Protein AF-0000000076046106 (afdb_homodimer)

Sequence (752 aa):
MDLQETPPTHCDWSNVSRIVQTCELVGFLACQSNVPPQVQQSARQLGHVDSAVISGRMSVGFIGAGQLAHALVRGFTAAGVIATHRITASSPDTDLPTVQGLRKLGVNFTTSNKETVDKSDVLFLAVKPHIIPFVLDEIGPNIEDRHLIVSCAAGVTISSIEKKLRQYRTAPKVMRCMTNTPVVVREGATVYATGTHAEVEDGKLLEQLMASVGYCTEVEEDLIDAVTGLSGSGPAYAFTAVDALADGGVKMGLPRRLAVRLGAQALLGAARMLLDSEQHPGQLKDNVCSPGGATIHALHVMESGGFRSLLINAVEASCVRTRELQFLADQEKISPAAIKKTTLDKVLQQPGVTAEGVGVKPRGISMFSSPRTKKKMDLQETPPTHCDWSNVSRIVQTCELVGFLACQSNVPPQVQQSARQLGHVDSAVISGRMSVGFIGAGQLAHALVRGFTAAGVIATHRITASSPDTDLPTVQGLRKLGVNFTTSNKETVDKSDVLFLAVKPHIIPFVLDEIGPNIEDRHLIVSCAAGVTISSIEKKLRQYRTAPKVMRCMTNTPVVVREGATVYATGTHAEVEDGKLLEQLMASVGYCTEVEEDLIDAVTGLSGSGPAYAFTAVDALADGGVKMGLPRRLAVRLGAQALLGAARMLLDSEQHPGQLKDNVCSPGGATIHALHVMESGGFRSLLINAVEASCVRTRELQFLADQEKISPAAIKKTTLDKVLQQPGVTAEGVGVKPRGISMFSSPRTKKK

Radius of gyration: 34.61 Å; Cα contacts (8 Å, |Δi|>4): 1290; chains: 2; bounding box: 97×146×106 Å

Solvent-accessible surface area (backbone atoms only — not comparable to full-atom values): 40076 Å² total; per-residue (Å²): 136,82,79,76,76,76,75,83,84,82,85,79,84,72,83,84,72,75,88,72,76,73,90,75,76,87,80,85,69,82,65,78,72,75,70,70,79,62,67,72,53,53,75,73,54,49,68,76,58,55,61,65,60,58,29,78,75,56,22,38,14,27,43,23,44,36,68,65,37,42,26,47,52,47,10,37,45,74,57,60,48,37,54,41,77,36,28,29,32,10,34,82,64,73,79,40,68,41,38,52,50,38,50,73,65,46,34,43,74,43,68,42,58,56,59,27,52,72,64,25,37,37,36,35,42,39,47,60,51,84,48,46,66,59,50,48,65,68,36,29,82,69,58,55,88,75,36,36,38,34,34,58,33,69,34,60,53,52,66,61,54,44,60,63,36,46,80,61,31,94,62,59,25,34,32,36,37,47,50,31,72,26,17,50,72,39,27,13,32,31,41,31,21,78,29,93,52,39,49,74,67,55,52,51,49,52,41,54,60,46,42,55,17,17,48,53,47,80,48,63,67,86,49,49,44,30,40,40,20,32,24,39,29,24,31,37,56,40,25,50,49,29,48,20,32,16,49,15,18,36,75,60,67,37,56,60,70,59,22,40,52,34,29,24,32,13,34,28,15,33,19,47,48,50,72,76,38,92,62,55,44,69,57,57,28,51,71,66,41,48,93,91,32,33,41,47,49,14,49,48,46,26,60,76,59,38,50,47,58,34,40,22,49,17,20,45,42,8,21,52,44,28,52,51,47,20,53,56,53,67,60,67,72,70,60,64,70,72,50,33,72,69,50,40,60,64,51,54,65,39,92,84,57,54,68,74,72,55,75,56,67,74,77,63,77,69,77,75,72,72,76,76,76,78,80,131,136,87,83,74,82,80,76,87,81,80,83,81,83,73,80,87,70,75,85,75,75,74,89,76,78,88,77,84,72,83,77,75,75,74,70,69,80,62,67,71,53,52,74,71,54,49,69,75,60,54,61,64,62,58,28,78,75,56,22,38,14,27,43,23,43,37,68,65,36,43,26,48,51,49,9,37,46,72,57,58,48,38,55,42,76,37,28,29,32,11,32,82,64,74,79,40,71,40,39,52,51,39,48,74,64,46,34,42,75,40,68,40,58,56,59,28,51,72,63,26,35,36,36,34,42,40,45,59,51,84,49,44,68,58,50,47,65,68,36,29,81,69,60,55,88,75,36,38,37,34,34,57,34,68,34,62,53,54,66,60,53,45,60,63,36,46,78,62,29,92,62,58,26,34,31,38,37,46,51,32,73,26,17,50,74,40,28,13,32,31,40,30,22,79,27,92,51,37,51,72,67,55,52,52,50,50,41,54,59,46,40,55,16,17,49,55,46,81,48,62,66,83,48,49,43,28,40,40,18,32,25,39,27,23,31,38,56,40,27,49,48,31,49,21,34,16,50,16,17,36,74,60,67,38,56,59,71,60,21,39,50,34,28,25,34,13,34,27,12,32,18,47,48,49,73,75,37,91,63,55,43,69,57,57,28,50,72,67,40,48,94,89,34,32,40,48,49,14,49,49,46,27,60,73,58,39,50,48,58,34,41,22,48,15,19,43,41,9,21,53,44,28,51,51,47,20,53,56,51,68,60,66,70,69,59,64,70,73,50,34,72,70,51,39,58,62,51,55,64,39,93,83,56,53,67,76,72,52,78,62,67,75,78,66,75,70,75,75,73,72,72,81,71,79,77,128

Secondary structure (DSSP, 8-state):
---------------------------S--------GGGGGTTTTS----HHHHHHH--EEEES-SHHHHHHHHHHHHHTSS-GGGEEEE-S-S--HHHHHHHHTT-EEES-HHHHHHT-SEEEE-S-GGGHHHHHHHHGGG--TTPEEEE--TT--HHHHHHHHTTT-SS-EEEEEE--GGGGGT-EEEEEEE-SS--HHHHHHHHHHHHTTEEEEE--GGGHHHHIIIIISHHHHHHHHHHHHHHHHHHTT--HHHHHHHHHHHHHHHHHHHHH--S-HHHHHHHH--TT-HHHHHHHHHHHTTHHHHHHHHHHHHHHHHHHHHHHHHT----HHHHIIIIIHHHHTSTT--TTTTT-----------------/------------------------------------GGGGGSSTTS----HHHHHHH--EEEES-SHHHHHHHHHHHHHTSS-GGGEEEE-S-S--HHHHHHHHTT-EEES-HHHHHHT-SEEEE-S-GGGHHHHHHHHGGG--TTPEEEE--TT--HHHHHHHHTTT-SS-EEEEEE--GGGGGT-EEEEEEE-SS--HHHHHHHHHHHHTTEEEEE--GGGHHHHIIIIISHHHHHHHHHHHHHHHHHHTT--HHHHHHHHHHHHHHHHHHHHH--S-HHHHHHHH--TT-HHHHHHHHHHHTTHHHHHHHHHHHHHHHHHHHHHHHHT----HHHHIIIIIHHHHTSTT--TTTTT-----------------

Foldseek 3Di:
DPVCVPDDDDPPPDDPDDDPDDPDDDDDDDVPPCPPPPPVPVVVPPPVPVLPVQEPPFAEEEEDQDLVVLLLLLLLVVLNSYDQARYEYEFCDCPDPSNVSSVVSVHHYDNDPQVRQQSHQEYEYPDELLCLLVSCLRNLQSHDPSYAYEYQYQQADQVNSCVSSCVRDVQHWYKYKHWANQLNVLAIDMEMETDDRHDPVNVVSVCVSSNSSHDYYYDHRVCRLLCCLPRHCPVVVLVVVLQVQLVVVVVVPDDSVVSSVVSVVVVVVLVVCVVPDPDDNVVVLVVVDDVVDPSVVVVVVCVVVCVVVVSVVSSVVSSVVSNVSNVVSVVSPPPVVVVCPGPNVVVVPPPPDDPVVVPPPPVPPVPPPPPPDDDD/DCPDPPDDDDPPPDDPPDDPDDPDDPDDDDVPPCPPPPPVPVVVPPPVPVLPVQEPPFAEEEEDQDLVVLLLLLLLVVLNSYDQARYEYEFCDCPDPSNVSSVVSVHHYDNDPQVRQQSHQEYEYPDELLCLLVSCVRNLQSHDPSYAYEYQYQQADQVNSCVSSCVRPVQHWYKYKHWANQLSVLAIDMEMETDPRHDPVNVVSVCVSNNSSHDYYYDHRVCRLLCCLPRHCPVVVLVVVLQVQLVVVVVVPDDSVVSSVVSVVVVVVLVVCVVPDPDDNVVVLVVVDDVVDDSVVVVVVCVVVCVVVVSVVSSVVSSVVSNVSNVVSVVVPPPVVVVCPGCNVVVVPPPPPDPVVVPPPPPPPPPPPPPPDDDD

InterPro domains:
  IPR000304 Pyrroline-5-carboxylate reductase-like [MF_01925] (58-325)
  IPR000304 Pyrroline-5-carboxylate reductase-like [TIGR00112] (60-325)
  IPR008927 6-phosphogluconate dehydrogenase-like, C-terminal domain superfamily [SSF48179] (220-326)
  IPR028939 Pyrroline-5-carboxylate reductase, catalytic, N-terminal [PF03807] (60-155)
  IPR029036 Pyrroline-5-carboxylate reductase, dimerisation domain [PF14748] (221-325)
  IPR036291 NAD(P)-binding domain superfamily [SSF51735] (58-219)
  IPR053790 Pyrroline-5-carboxylate reductase-like conserved site [PS00521] (281-303)

Nearest PDB structures (foldseek):
  8tcw-assembly1_A  TM=9.942E-01  e=2.851E-44  Homo sapiens
  8dkg-assembly1_B-2  TM=9.952E-01  e=5.069E-43  Homo sapiens
  8tcu-assembly1_D-2  TM=9.940E-01  e=1.964E-42  Homo sapiens
  5uax-assembly1_C  TM=9.928E-01  e=1.481E-42  Homo sapiens
  6lhm-assembly2_B  TM=9.879E-01  e=8.324E-39  Homo sapiens

Structure (mmCIF, N/CA/C/O backbone):
data_AF-0000000076046106-model_v1
#
loop_
_entity.id
_entity.type
_entity.pdbx_description
1 polymer 'Pyrroline-5-carboxylate reductase'
#
loop_
_atom_site.group_PDB
_atom_site.id
_atom_site.type_symbol
_atom_site.label_atom_id
_atom_site.label_alt_id
_atom_site.label_comp_id
_atom_site.label_asym_id
_atom_site.label_entity_id
_atom_site.label_seq_id
_atom_site.pdbx_PDB_ins_code
_atom_site.Cartn_x
_atom_site.Cartn_y
_atom_site.Cartn_z
_atom_site.occupancy
_atom_site.B_iso_or_equiv
_atom_site.auth_seq_id
_atom_site.auth_comp_id
_atom_site.auth_asym_id
_atom_site.auth_atom_id
_atom_site.pdbx_PDB_model_num
ATOM 1 N N . MET A 1 1 ? 52.781 55.156 -23.203 1 23.28 1 MET A N 1
ATOM 2 C CA . MET A 1 1 ? 53.031 54.469 -21.953 1 23.28 1 MET A CA 1
ATOM 3 C C . MET A 1 1 ? 52.156 53.188 -21.844 1 23.28 1 MET A C 1
ATOM 5 O O . MET A 1 1 ? 50.938 53.25 -22.016 1 23.28 1 MET A O 1
ATOM 9 N N . ASP A 1 2 ? 52.875 52.031 -22.109 1 24.44 2 ASP A N 1
ATOM 10 C CA . ASP A 1 2 ? 52.75 50.625 -22.422 1 24.44 2 ASP A CA 1
ATOM 11 C C . ASP A 1 2 ? 52.062 49.844 -21.281 1 24.44 2 ASP A C 1
ATOM 13 O O . ASP A 1 2 ? 52.625 49.719 -20.188 1 24.44 2 ASP A O 1
ATOM 17 N N . LEU A 1 3 ? 50.812 50.219 -21.078 1 25.36 3 LEU A N 1
ATOM 18 C CA . LEU A 1 3 ? 49.906 49.719 -20.031 1 25.36 3 LEU A CA 1
ATOM 19 C C . LEU A 1 3 ? 49.969 48.188 -19.969 1 25.36 3 LEU A C 1
ATOM 21 O O . LEU A 1 3 ? 49.625 47.5 -20.953 1 25.36 3 LEU A O 1
ATOM 25 N N . GLN A 1 4 ? 50.906 47.656 -19.203 1 21.41 4 GLN A N 1
ATOM 26 C CA . GLN A 1 4 ? 51.5 46.375 -18.922 1 21.41 4 GLN A CA 1
ATOM 27 C C . GLN A 1 4 ? 50.469 45.375 -18.375 1 21.41 4 GLN A C 1
ATOM 29 O O . GLN A 1 4 ? 50.125 45.438 -17.188 1 21.41 4 GLN A O 1
ATOM 34 N N . GLU A 1 5 ? 49.312 45.312 -18.984 1 25.78 5 GLU A N 1
ATOM 35 C CA . GLU A 1 5 ? 48.156 44.562 -18.438 1 25.78 5 GLU A CA 1
ATOM 36 C C . GLU A 1 5 ? 48.5 43.125 -18.172 1 25.78 5 GLU A C 1
ATOM 38 O O . GLU A 1 5 ? 48.938 42.375 -19.062 1 25.78 5 GLU A O 1
ATOM 43 N N . THR A 1 6 ? 49 42.844 -16.938 1 25.7 6 THR A N 1
ATOM 44 C CA . THR A 1 6 ? 49.656 41.656 -16.422 1 25.7 6 THR A CA 1
ATOM 45 C C . THR A 1 6 ? 48.75 40.438 -16.578 1 25.7 6 THR A C 1
ATOM 47 O O . THR A 1 6 ? 47.562 40.469 -16.172 1 25.7 6 THR A O 1
ATOM 50 N N . PRO A 1 7 ? 49 39.5 -17.484 1 27.55 7 PRO A N 1
ATOM 51 C CA . PRO A 1 7 ? 48.25 38.344 -17.984 1 27.55 7 PRO A CA 1
ATOM 52 C C . PRO A 1 7 ? 48 37.281 -16.906 1 27.55 7 PRO A C 1
ATOM 54 O O . PRO A 1 7 ? 48.875 37 -16.094 1 27.55 7 PRO A O 1
ATOM 57 N N . PRO A 1 8 ? 46.781 37.281 -16.266 1 25 8 PRO A N 1
ATOM 58 C CA . PRO A 1 8 ? 46.5 36.469 -15.094 1 25 8 PRO A CA 1
ATOM 59 C C . PRO A 1 8 ? 46.969 35.031 -15.25 1 25 8 PRO A C 1
ATOM 61 O O . PRO A 1 8 ? 47.125 34.562 -16.375 1 25 8 PRO A O 1
ATOM 64 N N . THR A 1 9 ? 47.594 34.469 -14.156 1 21.61 9 THR A N 1
ATOM 65 C CA . THR A 1 9 ? 48.406 33.344 -13.711 1 21.61 9 THR A CA 1
ATOM 66 C C . THR A 1 9 ? 47.75 32 -14.016 1 21.61 9 THR A C 1
ATOM 68 O O . THR A 1 9 ? 46.531 31.938 -14.148 1 21.61 9 THR A O 1
ATOM 71 N N . HIS A 1 10 ? 48.5 30.922 -14.305 1 21.22 10 HIS A N 1
ATOM 72 C CA . HIS A 1 10 ? 48.75 29.562 -14.812 1 21.22 10 HIS A CA 1
ATOM 73 C C . HIS A 1 10 ? 48.062 28.531 -13.922 1 21.22 10 HIS A C 1
ATOM 75 O O . HIS A 1 10 ? 48.344 28.453 -12.719 1 21.22 10 HIS A O 1
ATOM 81 N N . CYS A 1 11 ? 46.719 28.219 -14.117 1 20.95 11 CYS A N 1
ATOM 82 C CA . CYS A 1 11 ? 45.906 27.25 -13.406 1 20.95 11 CYS A CA 1
ATOM 83 C C . CYS A 1 11 ? 46.562 25.875 -13.391 1 20.95 11 CYS A C 1
ATOM 85 O O . CYS A 1 11 ? 46.688 25.234 -14.43 1 20.95 11 CYS A O 1
ATOM 87 N N . ASP A 1 12 ? 47.656 25.625 -12.57 1 19.36 12 ASP A N 1
ATOM 88 C CA . ASP A 1 12 ? 48.5 24.438 -12.461 1 19.36 12 ASP A CA 1
ATOM 89 C C . ASP A 1 12 ? 47.688 23.203 -12.078 1 19.36 12 ASP A C 1
ATOM 91 O O . ASP A 1 12 ? 47.031 23.188 -11.039 1 19.36 12 ASP A O 1
ATOM 95 N N . TRP A 1 13 ? 47.25 22.266 -13.062 1 20.94 13 TRP A N 1
ATOM 96 C CA . TRP A 1 13 ? 46.531 21 -13.148 1 20.94 13 TRP A CA 1
ATOM 97 C C . TRP A 1 13 ? 47.219 19.922 -12.32 1 20.94 13 TRP A C 1
ATOM 99 O O . TRP A 1 13 ? 46.875 18.734 -12.453 1 20.94 13 TRP A O 1
ATOM 109 N N . SER A 1 14 ? 48.438 20.203 -11.727 1 18.03 14 SER A N 1
ATOM 110 C CA . SER A 1 14 ? 49.344 19.062 -11.547 1 18.03 14 SER A CA 1
ATOM 111 C C . SER A 1 14 ? 48.719 17.984 -10.695 1 18.03 14 SER A C 1
ATOM 113 O O . SER A 1 14 ? 48.656 16.812 -11.094 1 18.03 14 SER A O 1
ATOM 115 N N . ASN A 1 15 ? 49.094 17.766 -9.383 1 18.25 15 ASN A N 1
ATOM 116 C CA . ASN A 1 15 ? 49.719 16.688 -8.633 1 18.25 15 ASN A CA 1
ATOM 117 C C . ASN A 1 15 ? 48.688 15.812 -7.938 1 18.25 15 ASN A C 1
ATOM 119 O O . ASN A 1 15 ? 48.375 16.031 -6.766 1 18.25 15 ASN A O 1
ATOM 123 N N . VAL A 1 16 ? 47.5 15.547 -8.477 1 19.42 16 VAL A N 1
ATOM 124 C CA . VAL A 1 16 ? 46.469 14.938 -7.656 1 19.42 16 VAL A CA 1
ATOM 125 C C . VAL A 1 16 ? 46.875 13.508 -7.293 1 19.42 16 VAL A C 1
ATOM 127 O O . VAL A 1 16 ? 46.375 12.555 -7.895 1 19.42 16 VAL A O 1
ATOM 130 N N . SER A 1 17 ? 48.219 13.227 -7.121 1 17.19 17 SER A N 1
ATOM 131 C CA . SER A 1 17 ? 48.688 11.852 -7.109 1 17.19 17 SER A CA 1
ATOM 132 C C . SER A 1 17 ? 48.094 11.055 -5.965 1 17.19 17 SER A C 1
ATOM 134 O O . SER A 1 17 ? 48 9.828 -6.039 1 17.19 17 SER A O 1
ATOM 136 N N . ARG A 1 18 ? 48.156 11.594 -4.719 1 16.73 18 ARG A N 1
ATOM 137 C CA . ARG A 1 18 ? 48.812 10.844 -3.658 1 16.73 18 ARG A CA 1
ATOM 138 C C . ARG A 1 18 ? 48 9.609 -3.277 1 16.73 18 ARG A C 1
ATOM 140 O O . ARG A 1 18 ? 48.531 8.508 -3.176 1 16.73 18 ARG A O 1
ATOM 147 N N . ILE A 1 19 ? 46.969 9.695 -2.266 1 17.09 19 ILE A N 1
ATOM 148 C CA . ILE A 1 19 ? 46.969 9.008 -0.979 1 17.09 19 ILE A CA 1
ATOM 149 C C . ILE A 1 19 ? 46.25 7.668 -1.106 1 17.09 19 ILE A C 1
ATOM 151 O O . ILE A 1 19 ? 45.031 7.617 -1.145 1 17.09 19 ILE A O 1
ATOM 155 N N . VAL A 1 20 ? 46.5 6.793 -2.07 1 17.67 20 VAL A N 1
ATOM 156 C CA . VAL A 1 20 ? 45.719 5.598 -2.346 1 17.67 20 VAL A CA 1
ATOM 157 C C . VAL A 1 20 ? 45.938 4.562 -1.245 1 17.67 20 VAL A C 1
ATOM 159 O O . VAL A 1 20 ? 45.531 3.41 -1.369 1 17.67 20 VAL A O 1
ATOM 162 N N . GLN A 1 21 ? 46.719 4.961 -0.117 1 16.2 21 GLN A N 1
ATOM 163 C CA . GLN A 1 21 ? 47.438 3.809 0.399 1 16.2 21 GLN A CA 1
ATOM 164 C C . GLN A 1 21 ? 46.5 2.664 0.749 1 16.2 21 GLN A C 1
ATOM 166 O O . GLN A 1 21 ? 45.281 2.869 0.886 1 16.2 21 GLN A O 1
ATOM 171 N N . THR A 1 22 ? 47.031 1.637 1.665 1 17.34 22 THR A N 1
ATOM 172 C CA . THR A 1 22 ? 47.281 0.226 1.939 1 17.34 22 THR A CA 1
ATOM 173 C C . THR A 1 22 ? 46.219 -0.341 2.865 1 17.34 22 THR A C 1
ATOM 175 O O . THR A 1 22 ? 46.375 -1.416 3.441 1 17.34 22 THR A O 1
ATOM 178 N N . CYS A 1 23 ? 44.938 0.159 2.959 1 17.05 23 CYS A N 1
ATOM 179 C CA . CYS A 1 23 ? 44.219 -0.307 4.129 1 17.05 23 CYS A CA 1
ATOM 180 C C . CYS A 1 23 ? 44.156 -1.829 4.168 1 17.05 23 CYS A C 1
ATOM 182 O O . CYS A 1 23 ? 43.531 -2.455 3.309 1 17.05 23 CYS A O 1
ATOM 184 N N . GLU A 1 24 ? 45.219 -2.428 4.723 1 16.91 24 GLU A N 1
ATOM 185 C CA . GLU A 1 24 ? 45.625 -3.816 4.844 1 16.91 24 GLU A CA 1
ATOM 186 C C . GLU A 1 24 ? 44.5 -4.707 5.336 1 16.91 24 GLU A C 1
ATOM 188 O O . GLU A 1 24 ? 43.438 -4.211 5.727 1 16.91 24 GLU A O 1
ATOM 193 N N . LEU A 1 25 ? 44.781 -5.656 6.34 1 17.06 25 LEU A N 1
ATOM 194 C CA . LEU A 1 25 ? 44.906 -7.09 6.578 1 17.06 25 LEU A CA 1
ATOM 195 C C . LEU A 1 25 ? 43.719 -7.621 7.352 1 17.06 25 LEU A C 1
ATOM 197 O O . LEU A 1 25 ? 43.5 -8.828 7.41 1 17.06 25 LEU A O 1
ATOM 201 N N . VAL A 1 26 ? 43.031 -6.84 8.297 1 18.67 26 VAL A N 1
ATOM 202 C CA . VAL A 1 26 ? 42.688 -7.562 9.523 1 18.67 26 VAL A CA 1
ATOM 203 C C . VAL A 1 26 ? 41.688 -8.656 9.219 1 18.67 26 VAL A C 1
ATOM 205 O O . VAL A 1 26 ? 40.719 -8.43 8.477 1 18.67 26 VAL A O 1
ATOM 208 N N . GLY A 1 27 ? 41.938 -9.977 9.609 1 17.55 27 GLY A N 1
ATOM 209 C CA . GLY A 1 27 ? 41.562 -11.375 9.461 1 17.55 27 GLY A CA 1
ATOM 210 C C . GLY A 1 27 ? 40.094 -11.648 9.812 1 17.55 27 GLY A C 1
ATOM 211 O O . GLY A 1 27 ? 39.438 -10.828 10.461 1 17.55 27 GLY A O 1
ATOM 21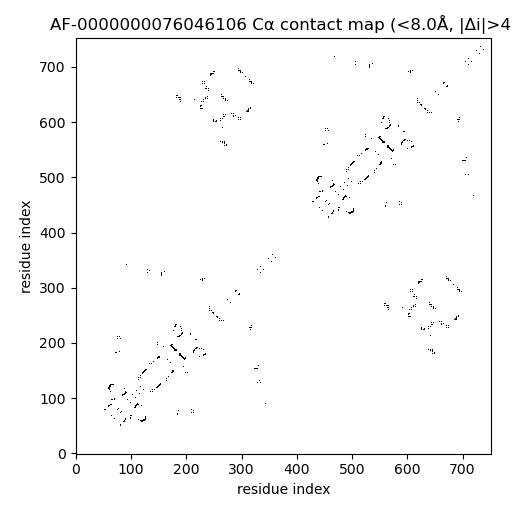2 N N . PHE A 1 28 ? 39.531 -12.891 9.352 1 18.45 28 PHE A N 1
ATOM 213 C CA . PHE A 1 28 ? 38.344 -13.633 8.945 1 18.45 28 PHE A CA 1
ATOM 214 C C . PHE A 1 28 ? 37.531 -14.023 10.156 1 18.45 28 PHE A C 1
ATOM 216 O O . PHE A 1 28 ? 36.562 -14.781 10.031 1 18.45 28 PHE A O 1
ATOM 223 N N . LEU A 1 29 ? 37.969 -13.719 11.383 1 18.19 29 LEU A N 1
ATOM 224 C CA . LEU A 1 29 ? 37.562 -14.781 12.281 1 18.19 29 LEU A CA 1
ATOM 225 C C . LEU A 1 29 ? 36.031 -14.82 12.406 1 18.19 29 LEU A C 1
ATOM 227 O O . LEU A 1 29 ? 35.438 -15.898 12.414 1 18.19 29 LEU A O 1
ATOM 231 N N . ALA A 1 30 ? 35.438 -13.734 12.938 1 17.28 30 ALA A N 1
ATOM 232 C CA . ALA A 1 30 ? 34.5 -13.969 14.039 1 17.28 30 ALA A CA 1
ATOM 233 C C . ALA A 1 30 ? 33.156 -14.398 13.523 1 17.28 30 ALA A C 1
ATOM 235 O O . ALA A 1 30 ? 32.312 -13.555 13.148 1 17.28 30 ALA A O 1
ATOM 236 N N . CYS A 1 31 ? 33.031 -15.281 12.539 1 18.62 31 CYS A N 1
ATOM 237 C CA . CYS A 1 31 ? 31.719 -15.477 11.938 1 18.62 31 CYS A CA 1
ATOM 238 C C . CYS A 1 31 ? 30.703 -15.938 12.977 1 18.62 31 CYS A C 1
ATOM 240 O O . CYS A 1 31 ? 29.688 -16.531 12.633 1 18.62 31 CYS A O 1
ATOM 242 N N . GLN A 1 32 ? 31.156 -16.047 14.266 1 19.34 32 GLN A N 1
ATOM 243 C CA . GLN A 1 32 ? 30.297 -16.953 15.016 1 19.34 32 GLN A CA 1
ATOM 244 C C . GLN A 1 32 ? 28.844 -16.453 15.023 1 19.34 32 GLN A C 1
ATOM 246 O O . GLN A 1 32 ? 28.594 -15.258 15.164 1 19.34 32 GLN A O 1
ATOM 251 N N . SER A 1 33 ? 27.891 -17.312 14.547 1 20.56 33 SER A N 1
ATOM 252 C CA . SER A 1 33 ? 26.5 -17.406 14.125 1 20.56 33 SER A CA 1
ATOM 253 C C . SER A 1 33 ? 25.562 -16.969 15.25 1 20.56 33 SER A C 1
ATOM 255 O O . SER A 1 33 ? 24.344 -16.984 15.078 1 20.56 33 SER A O 1
ATOM 257 N N . ASN A 1 34 ? 26.062 -16.734 16.469 1 22.7 34 ASN A N 1
ATOM 258 C CA . ASN A 1 34 ? 25.047 -16.844 17.5 1 22.7 34 ASN A CA 1
ATOM 259 C C . ASN A 1 34 ? 24.047 -15.703 17.438 1 22.7 34 ASN A C 1
ATOM 261 O O . ASN A 1 34 ? 24.375 -14.562 17.781 1 22.7 34 ASN A O 1
ATOM 265 N N . VAL A 1 35 ? 23.328 -15.625 16.375 1 22.17 35 VAL A N 1
ATOM 266 C CA . VAL A 1 35 ? 22.406 -14.5 16.312 1 22.17 35 VAL A CA 1
ATOM 267 C C . VAL A 1 35 ? 21.516 -14.492 17.562 1 22.17 35 VAL A C 1
ATOM 269 O O . VAL A 1 35 ? 20.812 -15.461 17.828 1 22.17 35 VAL A O 1
ATOM 272 N N . PRO A 1 36 ? 22.078 -13.891 18.641 1 24.31 36 PRO A N 1
ATOM 273 C CA . PRO A 1 36 ? 21.203 -13.93 19.812 1 24.31 36 PRO A CA 1
ATOM 274 C C . PRO A 1 36 ? 19.797 -13.406 19.516 1 24.31 36 PRO A C 1
ATOM 276 O O . PRO A 1 36 ? 19.625 -12.586 18.609 1 24.31 36 PRO A O 1
ATOM 279 N N . PRO A 1 37 ? 18.734 -14.258 19.844 1 24.5 37 PRO A N 1
ATOM 280 C CA . PRO A 1 37 ? 17.297 -14.055 19.641 1 24.5 37 PRO A CA 1
ATOM 281 C C . PRO A 1 37 ? 16.828 -12.68 20.125 1 24.5 37 PRO A C 1
ATOM 283 O O . PRO A 1 37 ? 15.625 -12.391 20.094 1 24.5 37 PRO A O 1
ATOM 286 N N . GLN A 1 38 ? 17.797 -11.906 20.625 1 23.89 38 GLN A N 1
ATOM 287 C CA . GLN A 1 38 ? 17.281 -10.859 21.5 1 23.89 38 GLN A CA 1
ATOM 288 C C . GLN A 1 38 ? 16.578 -9.766 20.703 1 23.89 38 GLN A C 1
ATOM 290 O O . GLN A 1 38 ? 16.047 -8.812 21.281 1 23.89 38 GLN A O 1
ATOM 295 N N . VAL A 1 39 ? 16.922 -9.68 19.438 1 23.19 39 VAL A N 1
ATOM 296 C CA . VAL A 1 39 ? 16.609 -8.328 19 1 23.19 39 VAL A CA 1
ATOM 297 C C . VAL A 1 39 ? 15.094 -8.18 18.828 1 23.19 39 VAL A C 1
ATOM 299 O O . VAL A 1 39 ? 14.602 -7.094 18.516 1 23.19 39 VAL A O 1
ATOM 302 N N . GLN A 1 40 ? 14.484 -9.352 18.578 1 23.94 40 GLN A N 1
ATOM 303 C CA . GLN A 1 40 ? 13.102 -9.141 18.188 1 23.94 40 GLN A CA 1
ATOM 304 C C . GLN A 1 40 ? 12.312 -8.453 19.297 1 23.94 40 GLN A C 1
ATOM 306 O O . GLN A 1 40 ? 11.133 -8.133 19.125 1 23.94 40 GLN A O 1
ATOM 311 N N . GLN A 1 41 ? 12.922 -8.586 20.516 1 23.23 41 GLN A N 1
ATOM 312 C CA . GLN A 1 41 ? 12.039 -8.211 21.609 1 23.23 41 GLN A CA 1
ATOM 313 C C . GLN A 1 41 ? 11.797 -6.707 21.641 1 23.23 41 GLN A C 1
ATOM 315 O O . GLN A 1 41 ? 10.883 -6.227 22.312 1 23.23 41 GLN A O 1
ATOM 320 N N . SER A 1 42 ? 12.828 -5.965 21.031 1 24.36 42 SER A N 1
ATOM 321 C CA . SER A 1 42 ? 12.727 -4.609 21.547 1 24.36 42 SER A CA 1
ATOM 322 C C . SER A 1 42 ? 11.57 -3.848 20.906 1 24.36 42 SER A C 1
ATOM 324 O O . SER A 1 42 ? 11.234 -2.742 21.344 1 24.36 42 SER A O 1
ATOM 326 N N . ALA A 1 43 ? 11.328 -4.211 19.594 1 27.25 43 ALA A N 1
ATOM 327 C CA . ALA A 1 43 ? 10.344 -3.262 19.078 1 27.25 43 ALA A CA 1
ATOM 328 C C . ALA A 1 43 ? 9.031 -3.365 19.844 1 27.25 43 ALA A C 1
ATOM 330 O O . ALA A 1 43 ? 8.156 -2.512 19.703 1 27.25 43 ALA A O 1
ATOM 331 N N . ARG A 1 44 ? 8.695 -4.652 20.25 1 28.72 44 ARG A N 1
ATOM 332 C CA . ARG A 1 44 ? 7.441 -4.746 21 1 28.72 44 ARG A CA 1
ATOM 333 C C . ARG A 1 44 ? 7.551 -4.027 22.344 1 28.72 44 ARG A C 1
ATOM 335 O O . ARG A 1 44 ? 6.59 -3.988 23.109 1 28.72 44 ARG A O 1
ATOM 342 N N . GLN A 1 45 ? 8.891 -4.023 22.781 1 25.95 45 GLN A N 1
ATOM 343 C CA . GLN A 1 45 ? 8.93 -3.412 24.109 1 25.95 45 GLN A CA 1
ATOM 344 C C . GLN A 1 45 ? 8.711 -1.903 24.016 1 25.95 45 GLN A C 1
ATOM 346 O O . GLN A 1 45 ? 9.422 -1.132 24.656 1 25.95 45 GLN A O 1
ATOM 351 N N . LEU A 1 46 ? 8.578 -1.434 22.797 1 30.2 46 LEU A N 1
ATOM 352 C CA . LEU A 1 46 ? 8.188 -0.066 23.109 1 30.2 46 LEU A CA 1
ATOM 353 C C . LEU A 1 46 ? 7.195 -0.043 24.266 1 30.2 46 LEU A C 1
ATOM 355 O O . LEU A 1 46 ? 6.281 -0.87 24.328 1 30.2 46 LEU A O 1
ATOM 359 N N . GLY A 1 47 ? 7.598 0.388 25.328 1 27.86 47 GLY A N 1
ATOM 360 C CA . GLY A 1 47 ? 6.824 0.635 26.531 1 27.86 47 GLY A CA 1
ATOM 361 C C . GLY A 1 47 ? 5.367 0.956 26.266 1 27.86 47 GLY A C 1
ATOM 362 O O . GLY A 1 47 ? 5.059 1.72 25.344 1 27.86 47 GLY A O 1
ATOM 363 N N . HIS A 1 48 ? 4.547 -0.13 26.297 1 33.09 48 HIS A N 1
ATOM 364 C CA . HIS A 1 48 ? 3.172 0.252 26.594 1 33.09 48 HIS A CA 1
ATOM 365 C C . HIS A 1 48 ? 3.121 1.573 27.344 1 33.09 48 HIS A C 1
ATOM 367 O O . HIS A 1 48 ? 3.225 1.592 28.578 1 33.09 48 HIS A O 1
ATOM 373 N N . VAL A 1 49 ? 3.879 2.496 27.016 1 34.06 49 VAL A N 1
ATOM 374 C CA . VAL A 1 49 ? 3.361 3.697 27.672 1 34.06 49 VAL A CA 1
ATOM 375 C C . VAL A 1 49 ? 1.842 3.605 27.797 1 34.06 49 VAL A C 1
ATOM 377 O O . VAL A 1 49 ? 1.174 3.057 26.922 1 34.06 49 VAL A O 1
ATOM 380 N N . ASP A 1 50 ? 1.28 3.527 28.906 1 34.97 50 ASP A N 1
ATOM 381 C CA . ASP A 1 50 ? -0.123 3.494 29.312 1 34.97 50 ASP A CA 1
ATOM 382 C C . ASP A 1 50 ? -0.999 4.242 28.312 1 34.97 50 ASP A C 1
ATOM 384 O O . ASP A 1 50 ? -1.064 5.473 28.344 1 34.97 50 ASP A O 1
ATOM 388 N N . SER A 1 51 ? -0.981 3.809 27.094 1 44.25 51 SER A N 1
ATOM 389 C CA . SER A 1 51 ? -2.055 4.27 26.219 1 44.25 51 SER A CA 1
ATOM 390 C C . SER A 1 51 ? -3.238 4.793 27.031 1 44.25 51 SER A C 1
ATOM 392 O O . SER A 1 51 ? -4.105 5.484 26.5 1 44.25 51 SER A O 1
ATOM 394 N N . ALA A 1 52 ? -3.436 4.137 28.156 1 39.75 52 ALA A N 1
ATOM 395 C CA . ALA A 1 52 ? -4.449 4.484 29.141 1 39.75 52 ALA A CA 1
ATOM 396 C C . ALA A 1 52 ? -4.195 5.871 29.734 1 39.75 52 ALA A C 1
ATOM 398 O O . ALA A 1 52 ? -5.078 6.457 30.359 1 39.75 52 ALA A O 1
ATOM 399 N N . VAL A 1 53 ? -2.951 6.203 29.828 1 40.25 53 VAL A N 1
ATOM 400 C CA . VAL A 1 53 ? -2.607 7.414 30.562 1 40.25 53 VAL A CA 1
ATOM 401 C C . VAL A 1 53 ? -3.002 8.641 29.75 1 40.25 53 VAL A C 1
ATOM 403 O O . VAL A 1 53 ? -3.377 9.672 30.312 1 40.25 53 VAL A O 1
ATOM 406 N N . ILE A 1 54 ? -2.635 8.641 28.359 1 51.72 54 ILE A N 1
ATOM 407 C CA . ILE A 1 54 ? -3.072 9.836 27.641 1 51.72 54 ILE A CA 1
ATOM 408 C C . ILE A 1 54 ? -4.59 9.977 27.75 1 51.72 54 ILE A C 1
ATOM 410 O O . ILE A 1 54 ? -5.113 11.086 27.859 1 51.72 54 ILE A O 1
ATOM 414 N N . SER A 1 55 ? -5.277 8.797 27.719 1 53.88 55 SER A N 1
ATOM 415 C CA . SER A 1 55 ? -6.715 8.711 27.5 1 53.88 55 SER A CA 1
ATOM 416 C C . SER A 1 55 ? -7.488 9.477 28.562 1 53.88 55 SER A C 1
ATOM 418 O O . SER A 1 55 ? -8.453 10.18 28.25 1 53.88 55 SER A O 1
ATOM 420 N N . GLY A 1 56 ? -7.137 9.211 29.797 1 57.59 56 GLY A N 1
ATOM 421 C CA . GLY A 1 56 ? -8.219 9.57 30.703 1 57.59 56 GLY A CA 1
ATOM 422 C C . GLY A 1 56 ? -8.289 11.055 30.984 1 57.59 56 GLY A C 1
ATOM 423 O O . GLY A 1 56 ? -9.336 11.562 31.406 1 57.59 56 GLY A O 1
ATOM 424 N N . ARG A 1 57 ? -7.191 11.867 30.594 1 76.31 57 ARG A N 1
ATOM 425 C CA . ARG A 1 57 ? -7.332 13.227 31.109 1 76.31 57 ARG A CA 1
ATOM 426 C C . ARG A 1 57 ? -7.039 14.258 30.016 1 76.31 57 ARG A C 1
ATOM 428 O O . ARG A 1 57 ? -7.336 15.445 30.188 1 76.31 57 ARG A O 1
ATOM 435 N N . MET A 1 58 ? -6.656 13.812 28.766 1 88.81 58 MET A N 1
ATOM 436 C CA . MET A 1 58 ? -6.242 14.805 27.781 1 88.81 58 MET A CA 1
ATOM 437 C C . MET A 1 58 ? -7.395 15.141 26.844 1 88.81 58 MET A C 1
ATOM 439 O O . MET A 1 58 ? -8.195 14.273 26.5 1 88.81 58 MET A O 1
ATOM 443 N N . SER A 1 59 ? -7.535 16.469 26.547 1 95.94 59 SER A N 1
ATOM 444 C CA . SER A 1 59 ? -8.547 16.938 25.609 1 95.94 59 SER A CA 1
ATOM 445 C C . SER A 1 59 ? -7.902 17.531 24.359 1 95.94 59 SER A C 1
ATOM 447 O O . SER A 1 59 ? -6.848 18.156 24.438 1 95.94 59 SER A O 1
ATOM 449 N N . VAL A 1 60 ? -8.57 17.266 23.25 1 97.19 60 VAL A N 1
ATOM 450 C CA . VAL A 1 60 ? -8.039 17.719 21.969 1 97.19 60 VAL A CA 1
ATOM 451 C C . VAL A 1 60 ? -9.039 18.656 21.297 1 97.19 60 VAL A C 1
ATOM 453 O O . VAL A 1 60 ? -10.25 18.406 21.312 1 97.19 60 VAL A O 1
ATOM 456 N N . GLY A 1 61 ? -8.539 19.781 20.828 1 97.81 61 GLY A N 1
ATOM 457 C CA . GLY A 1 61 ? -9.352 20.734 20.094 1 97.81 61 GLY A CA 1
ATOM 458 C C . GLY A 1 61 ? -8.898 20.922 18.656 1 97.81 61 GLY A C 1
ATOM 459 O O . GLY A 1 61 ? -7.699 20.938 18.375 1 97.81 61 GLY A O 1
ATOM 460 N N . PHE A 1 62 ? -9.883 21.031 17.734 1 97.69 62 PHE A N 1
ATOM 461 C CA . PHE A 1 62 ? -9.617 21.328 16.344 1 97.69 62 PHE A CA 1
ATOM 462 C C . PHE A 1 62 ? -10.219 22.672 15.945 1 97.69 62 PHE A C 1
ATOM 464 O O . PHE A 1 62 ? -11.438 22.859 16.016 1 97.69 62 PHE A O 1
ATOM 471 N N . ILE A 1 63 ? -9.305 23.547 15.625 1 96.62 63 ILE A N 1
ATOM 472 C CA . ILE A 1 63 ? -9.781 24.781 15 1 96.62 63 ILE A CA 1
ATOM 473 C C . ILE A 1 63 ? -9.93 24.562 13.492 1 96.62 63 ILE A C 1
ATOM 475 O O . ILE A 1 63 ? -8.938 24.516 12.766 1 96.62 63 ILE A O 1
ATOM 479 N N . GLY A 1 64 ? -11.086 24.531 13.031 1 93.38 64 GLY A N 1
ATOM 480 C CA . GLY A 1 64 ? -11.398 24.062 11.688 1 93.38 64 GLY A CA 1
ATOM 481 C C . GLY A 1 64 ? -11.93 22.641 11.664 1 93.38 64 GLY A C 1
ATOM 482 O O . GLY A 1 64 ? -11.312 21.734 12.211 1 93.38 64 GLY A O 1
ATOM 483 N N . ALA A 1 65 ? -13.07 22.5 11.055 1 93.25 65 ALA A N 1
ATOM 484 C CA . ALA A 1 65 ? -13.719 21.188 11 1 93.25 65 ALA A CA 1
ATOM 485 C C . ALA A 1 65 ? -13.766 20.672 9.57 1 93.25 65 ALA A C 1
ATOM 487 O O . ALA A 1 65 ? -14.812 20.203 9.102 1 93.25 65 ALA A O 1
ATOM 488 N N . GLY A 1 66 ? -12.617 20.781 8.898 1 88.31 66 GLY A N 1
ATOM 489 C CA . GLY A 1 66 ? -12.531 20.281 7.531 1 88.31 66 GLY A CA 1
ATOM 490 C C . GLY A 1 66 ? -12.102 18.828 7.445 1 88.31 66 GLY A C 1
ATOM 491 O O . GLY A 1 66 ? -12.289 18.062 8.391 1 88.31 66 GLY A O 1
ATOM 492 N N . GLN A 1 67 ? -11.586 18.453 6.277 1 85.12 67 GLN A N 1
ATOM 493 C CA . GLN A 1 67 ? -11.219 17.062 5.988 1 85.12 67 GLN A CA 1
ATOM 494 C C . GLN A 1 67 ? -10.133 16.578 6.938 1 85.12 67 GLN A C 1
ATOM 496 O O . GLN A 1 67 ? -10.164 15.43 7.387 1 85.12 67 GLN A O 1
ATOM 501 N N . LEU A 1 68 ? -9.188 17.422 7.148 1 88.81 68 LEU A N 1
ATOM 502 C CA . LEU A 1 68 ? -8.102 17.016 8.031 1 88.81 68 LEU A CA 1
ATOM 503 C C . LEU A 1 68 ? -8.633 16.688 9.43 1 88.81 68 LEU A C 1
ATOM 505 O O . LEU A 1 68 ? -8.305 15.633 9.984 1 88.81 68 LEU A O 1
ATOM 509 N N . ALA A 1 69 ? -9.359 17.641 10 1 93.12 69 ALA A N 1
ATOM 510 C CA . ALA A 1 69 ? -9.945 17.406 11.312 1 93.12 69 ALA A CA 1
ATOM 511 C C . ALA A 1 69 ? -10.781 16.141 11.328 1 93.12 69 ALA A C 1
ATOM 513 O O . ALA A 1 69 ? -10.672 15.32 12.25 1 93.12 69 ALA A O 1
ATOM 514 N N . HIS A 1 70 ? -11.625 15.961 10.297 1 93.06 70 HIS A N 1
ATOM 515 C CA . HIS A 1 70 ? -12.477 14.789 10.188 1 93.06 70 HIS A CA 1
ATOM 516 C C . HIS A 1 70 ? -11.648 13.508 10.156 1 93.06 70 HIS A C 1
ATOM 518 O O . HIS A 1 70 ? -11.969 12.539 10.844 1 93.06 70 HIS A O 1
ATOM 524 N N . ALA A 1 71 ? -10.617 13.5 9.43 1 92.31 71 ALA A N 1
ATOM 525 C CA . ALA A 1 71 ? -9.766 12.328 9.289 1 92.31 71 ALA A CA 1
ATOM 526 C C . ALA A 1 71 ? -9.062 11.992 10.602 1 92.31 71 ALA A C 1
ATOM 528 O O . ALA A 1 71 ? -9.039 10.828 11.016 1 92.31 71 ALA A O 1
ATOM 529 N N . LEU A 1 72 ? -8.547 12.984 11.25 1 95.81 72 LEU A N 1
ATOM 530 C CA . LEU A 1 72 ? -7.816 12.758 12.492 1 95.81 72 LEU A CA 1
ATOM 531 C C . LEU A 1 72 ? -8.758 12.281 13.594 1 95.81 72 LEU A C 1
ATOM 533 O O . LEU A 1 72 ? -8.43 11.359 14.344 1 95.81 72 LEU A O 1
ATOM 537 N N . VAL A 1 73 ? -9.906 12.891 13.688 1 96.06 73 VAL A N 1
ATOM 538 C CA . VAL A 1 73 ? -10.883 12.508 14.703 1 96.06 73 VAL A CA 1
ATOM 539 C C . VAL A 1 73 ? -11.297 11.047 14.5 1 96.06 73 VAL A C 1
ATOM 541 O O . VAL A 1 73 ? -11.352 10.273 15.461 1 96.06 73 VAL A O 1
ATOM 544 N N . ARG A 1 74 ? -11.586 10.688 13.289 1 94.31 74 ARG A N 1
ATOM 545 C CA . ARG A 1 74 ? -11.953 9.312 12.992 1 94.31 74 ARG A CA 1
ATOM 546 C C . ARG A 1 74 ? -10.828 8.352 13.367 1 94.31 74 ARG A C 1
ATOM 548 O O . ARG A 1 74 ? -11.078 7.289 13.938 1 94.31 74 ARG A O 1
ATOM 555 N N . GLY A 1 75 ? -9.648 8.727 13.016 1 95.62 75 GLY A N 1
ATOM 556 C CA . GLY A 1 75 ? -8.492 7.918 13.367 1 95.62 75 GLY A CA 1
ATOM 557 C C . GLY A 1 75 ? -8.305 7.77 14.867 1 95.62 75 GLY A C 1
ATOM 558 O O . GLY A 1 75 ? -8.156 6.652 15.375 1 95.62 75 GLY A O 1
ATOM 559 N N . PHE A 1 76 ? -8.336 8.898 15.586 1 95.56 76 PHE A N 1
ATOM 560 C CA . PHE A 1 76 ? -8.117 8.891 17.031 1 95.56 76 PHE A CA 1
ATOM 561 C C . PHE A 1 76 ? -9.195 8.078 17.734 1 95.56 76 PHE A C 1
ATOM 563 O O . PHE A 1 76 ? -8.898 7.344 18.688 1 95.56 76 PHE A O 1
ATOM 570 N N . THR A 1 77 ? -10.398 8.203 17.281 1 93.69 77 THR A N 1
ATOM 571 C CA . THR A 1 77 ? -11.516 7.48 17.891 1 93.69 77 THR A CA 1
ATOM 572 C C . THR A 1 77 ? -11.391 5.984 17.609 1 93.69 77 THR A C 1
ATOM 574 O O . THR A 1 77 ? -11.609 5.164 18.516 1 93.69 77 THR A O 1
ATOM 577 N N . ALA A 1 78 ? -11.062 5.648 16.453 1 93.06 78 ALA A N 1
ATOM 578 C CA . ALA A 1 78 ? -10.891 4.246 16.094 1 93.06 78 ALA A CA 1
ATOM 579 C C . ALA A 1 78 ? -9.734 3.613 16.859 1 93.06 78 ALA A C 1
ATOM 581 O O . ALA A 1 78 ? -9.789 2.436 17.219 1 93.06 78 ALA A O 1
ATOM 582 N N . ALA A 1 79 ? -8.734 4.379 17.047 1 94.31 79 ALA A N 1
ATOM 583 C CA . ALA A 1 79 ? -7.562 3.898 17.781 1 94.31 79 ALA A CA 1
ATOM 584 C C . ALA A 1 79 ? -7.848 3.803 19.281 1 94.31 79 ALA A C 1
ATOM 586 O O . ALA A 1 79 ? -7.105 3.15 20.016 1 94.31 79 ALA A O 1
ATOM 587 N N . GLY A 1 80 ? -8.859 4.539 19.734 1 91.5 80 GLY A N 1
ATOM 588 C CA . GLY A 1 80 ? -9.234 4.527 21.141 1 91.5 80 GLY A CA 1
ATOM 589 C C . GLY A 1 80 ? -8.289 5.34 22.016 1 91.5 80 GLY A C 1
ATOM 590 O O . GLY A 1 80 ? -8.188 5.098 23.219 1 91.5 80 GLY A O 1
ATOM 591 N N . VAL A 1 81 ? -7.609 6.234 21.453 1 91.81 81 VAL A N 1
ATOM 592 C CA . VAL A 1 81 ? -6.59 6.969 22.203 1 91.81 81 VAL A CA 1
ATOM 593 C C . VAL A 1 81 ? -7.219 8.188 22.875 1 91.81 81 VAL A C 1
ATOM 595 O O . VAL A 1 81 ? -6.703 8.68 23.875 1 91.81 81 VAL A O 1
ATOM 598 N N . ILE A 1 82 ? -8.312 8.68 22.328 1 92.12 82 ILE A N 1
ATOM 599 C CA . ILE A 1 82 ? -9.039 9.812 22.891 1 92.12 82 ILE A CA 1
ATOM 600 C C . ILE A 1 82 ? -10.547 9.539 22.828 1 92.12 82 ILE A C 1
ATOM 602 O O . ILE A 1 82 ? -11.062 9.094 21.812 1 92.12 82 ILE A O 1
ATOM 606 N N . ALA A 1 83 ? -11.141 9.797 23.953 1 91.56 83 ALA A N 1
ATOM 607 C CA . ALA A 1 83 ? -12.602 9.688 23.953 1 91.56 83 ALA A CA 1
ATOM 608 C C . ALA A 1 83 ? -13.227 10.805 23.125 1 91.56 83 ALA A C 1
ATOM 610 O O . ALA A 1 83 ? -12.766 11.945 23.156 1 91.56 83 ALA A O 1
ATOM 611 N N . THR A 1 84 ? -14.281 10.469 22.469 1 92.56 84 THR A N 1
ATOM 612 C CA . THR A 1 84 ? -14.906 11.398 21.531 1 92.56 84 THR A CA 1
ATOM 613 C C . THR A 1 84 ? -15.391 12.648 22.266 1 92.56 84 THR A C 1
ATOM 615 O O . THR A 1 84 ? -15.328 13.758 21.719 1 92.56 84 THR A O 1
ATOM 618 N N . HIS A 1 85 ? -15.844 12.461 23.484 1 92.31 85 HIS A N 1
ATOM 619 C CA . HIS A 1 85 ? -16.406 13.602 24.219 1 92.31 85 HIS A CA 1
ATOM 620 C C . HIS A 1 85 ? -15.297 14.539 24.688 1 92.31 85 HIS A C 1
ATOM 622 O O . HIS A 1 85 ? -15.586 15.648 25.156 1 92.31 85 HIS A O 1
ATOM 628 N N . ARG A 1 86 ? -14.062 14.148 24.547 1 95.69 86 ARG A N 1
ATOM 629 C CA . ARG A 1 86 ? -12.93 14.984 24.906 1 95.69 86 ARG A CA 1
ATOM 630 C C . ARG A 1 86 ? -12.367 15.703 23.688 1 95.69 86 ARG A C 1
ATOM 632 O O . ARG A 1 86 ? -11.305 16.328 23.75 1 95.69 86 ARG A O 1
ATOM 639 N N . ILE A 1 87 ? -13.023 15.539 22.609 1 97.25 87 ILE A N 1
ATOM 640 C CA . ILE A 1 87 ? -12.641 16.234 21.391 1 97.25 87 ILE A CA 1
ATOM 641 C C . ILE A 1 87 ? -13.641 17.344 21.109 1 97.25 87 ILE A C 1
ATOM 643 O O . ILE A 1 87 ? -14.852 17.141 21.172 1 97.25 87 ILE A O 1
ATOM 647 N N . THR A 1 88 ? -13.156 18.562 20.875 1 97.69 88 THR A N 1
ATOM 648 C CA . THR A 1 88 ? -13.977 19.703 20.469 1 97.69 88 THR A CA 1
ATOM 649 C C . THR A 1 88 ? -13.492 20.281 19.141 1 97.69 88 THR A C 1
ATOM 651 O O . THR A 1 88 ? -12.297 20.453 18.938 1 97.69 88 THR A O 1
ATOM 654 N N . ALA A 1 89 ? -14.398 20.484 18.25 1 97.56 89 ALA A N 1
ATOM 655 C CA . ALA A 1 89 ? -14.078 21.078 16.969 1 97.56 89 ALA A CA 1
ATOM 656 C C . ALA A 1 89 ? -14.891 22.359 16.734 1 97.56 89 ALA A C 1
ATOM 658 O O . ALA A 1 89 ? -16.031 22.453 17.172 1 97.56 89 ALA A O 1
ATOM 659 N N . SER A 1 90 ? -14.258 23.328 16.109 1 96.75 90 SER A N 1
ATOM 660 C CA . SER A 1 90 ? -14.961 24.578 15.805 1 96.75 90 SER A CA 1
ATOM 661 C C . SER A 1 90 ? -14.922 24.891 14.312 1 96.75 90 SER A C 1
ATOM 663 O O . SER A 1 90 ? -13.938 24.578 13.633 1 96.75 90 SER A O 1
ATOM 665 N N . SER A 1 91 ? -15.977 25.406 13.797 1 93.94 91 SER A N 1
ATOM 666 C CA . SER A 1 91 ? -16.109 25.891 12.43 1 93.94 91 SER A CA 1
ATOM 667 C C . SER A 1 91 ? -17.25 26.906 12.305 1 93.94 91 SER A C 1
ATOM 669 O O . SER A 1 91 ? -18.266 26.781 12.977 1 93.94 91 SER A O 1
ATOM 671 N N . PRO A 1 92 ? -16.938 27.906 11.422 1 88.5 92 PRO A N 1
ATOM 672 C CA . PRO A 1 92 ? -18.047 28.859 11.219 1 88.5 92 PRO A CA 1
ATOM 673 C C . PRO A 1 92 ? -19.203 28.25 10.438 1 88.5 92 PRO A C 1
ATOM 675 O O . PRO A 1 92 ? -20.359 28.625 10.656 1 88.5 92 PRO A O 1
ATOM 678 N N . ASP A 1 93 ? -18.922 27.328 9.531 1 86.31 93 ASP A N 1
ATOM 679 C CA . ASP A 1 93 ? -19.953 26.672 8.719 1 86.31 93 ASP A CA 1
ATOM 680 C C . ASP A 1 93 ? -20.422 25.391 9.383 1 86.31 93 ASP A C 1
ATOM 682 O O . ASP A 1 93 ? -19.672 24.422 9.484 1 86.31 93 ASP A O 1
ATOM 686 N N . THR A 1 94 ? -21.688 25.375 9.672 1 86.38 94 THR A N 1
ATOM 687 C CA . THR A 1 94 ? -22.234 24.234 10.406 1 86.38 94 THR A CA 1
ATOM 688 C C . THR A 1 94 ? -22.812 23.203 9.438 1 86.38 94 THR A C 1
ATOM 690 O O . THR A 1 94 ? -23.078 22.062 9.836 1 86.38 94 THR A O 1
ATOM 693 N N . ASP A 1 95 ? -22.844 23.547 8.164 1 87.31 95 ASP A N 1
ATOM 694 C CA . ASP A 1 95 ? -23.547 22.672 7.238 1 87.31 95 ASP A CA 1
ATOM 695 C C . ASP A 1 95 ? -22.578 21.859 6.395 1 87.31 95 ASP A C 1
ATOM 697 O O . ASP A 1 95 ? -22.984 21.094 5.516 1 87.31 95 ASP A O 1
ATOM 701 N N . LEU A 1 96 ? -21.422 21.906 6.711 1 86.69 96 LEU A N 1
ATOM 702 C CA . LEU A 1 96 ? -20.453 21.125 5.969 1 86.69 96 LEU A CA 1
ATOM 703 C C . LEU A 1 96 ? -20.625 19.641 6.25 1 86.69 96 LEU A C 1
ATOM 705 O O . LEU A 1 96 ? -20.906 19.25 7.383 1 86.69 96 LEU A O 1
ATOM 709 N N . PRO A 1 97 ? -20.406 18.828 5.195 1 88.69 97 PRO A N 1
ATOM 710 C CA . PRO A 1 97 ? -20.484 17.391 5.414 1 88.69 97 PRO A CA 1
ATOM 711 C C . PRO A 1 97 ? -19.516 16.906 6.488 1 88.69 97 PRO A C 1
ATOM 713 O O . PRO A 1 97 ? -19.828 15.984 7.246 1 88.69 97 PRO A O 1
ATOM 716 N N . THR A 1 98 ? -18.422 17.453 6.582 1 90.31 98 THR A N 1
ATOM 717 C CA . THR A 1 98 ? -17.422 17.062 7.578 1 90.31 98 THR A CA 1
ATOM 718 C C . THR A 1 98 ? -17.922 17.375 8.984 1 90.31 98 THR A C 1
ATOM 720 O O . THR A 1 98 ? -17.688 16.609 9.922 1 90.31 98 THR A O 1
ATOM 723 N N . VAL A 1 99 ? -18.641 18.484 9.141 1 93.06 99 VAL A N 1
ATOM 724 C CA . VAL A 1 99 ? -19.203 18.859 10.438 1 93.06 99 VAL A CA 1
ATOM 725 C C . VAL A 1 99 ? -20.25 17.844 10.867 1 93.06 99 VAL A C 1
ATOM 727 O O . VAL A 1 99 ? -20.281 17.422 12.023 1 93.06 99 VAL A O 1
ATOM 730 N N . GLN A 1 100 ? -21.078 17.469 9.906 1 93.56 100 GLN A N 1
ATOM 731 C CA . GLN A 1 100 ? -22.094 16.453 10.18 1 93.56 100 GLN A CA 1
ATOM 732 C C . GLN A 1 100 ? -21.438 15.133 10.602 1 93.56 100 GLN A C 1
ATOM 734 O O . GLN A 1 100 ? -21.906 14.461 11.523 1 93.56 100 GLN A O 1
ATOM 739 N N . GLY A 1 101 ? -20.406 14.852 9.961 1 92.31 101 GLY A N 1
ATOM 740 C CA . GLY A 1 101 ? -19.688 13.641 10.305 1 92.31 101 GLY A CA 1
ATOM 741 C C . GLY A 1 101 ? -19.094 13.672 11.703 1 92.31 101 GLY A C 1
ATOM 742 O O . GLY A 1 101 ? -19.141 12.672 12.422 1 92.31 101 GLY A O 1
ATOM 743 N N . LEU A 1 102 ? -18.578 14.75 12.07 1 94.62 102 LEU A N 1
ATOM 744 C CA . LEU A 1 102 ? -17.984 14.906 13.398 1 94.62 102 LEU A CA 1
ATOM 745 C C . LEU A 1 102 ? -19.062 14.805 14.477 1 94.62 102 LEU A C 1
ATOM 747 O O . LEU A 1 102 ? -18.844 14.164 15.508 1 94.62 102 LEU A O 1
ATOM 751 N N . ARG A 1 103 ? -20.188 15.398 14.227 1 93.19 103 ARG A N 1
ATOM 752 C CA . ARG A 1 103 ? -21.297 15.328 15.172 1 93.19 103 ARG A CA 1
ATOM 753 C C . ARG A 1 103 ? -21.781 13.891 15.352 1 93.19 103 ARG A C 1
ATOM 755 O O . ARG A 1 103 ? -22.062 13.461 16.469 1 93.19 103 ARG A O 1
ATOM 762 N N . LYS A 1 104 ? -21.812 13.227 14.281 1 93.5 104 LYS A N 1
ATOM 763 C CA . LYS A 1 104 ? -22.25 11.836 14.312 1 93.5 104 LYS A CA 1
ATOM 764 C C . LYS A 1 104 ? -21.297 10.977 15.133 1 93.5 104 LYS A C 1
ATOM 766 O O . LYS A 1 104 ? -21.703 9.992 15.75 1 93.5 104 LYS A O 1
ATOM 771 N N . LEU A 1 105 ? -20.078 11.359 15.18 1 93.81 105 LEU A N 1
ATOM 772 C CA . LEU A 1 105 ? -19.062 10.625 15.922 1 93.81 105 LEU A CA 1
ATOM 773 C C . LEU A 1 105 ? -19.141 10.961 17.406 1 93.81 105 LEU A C 1
ATOM 775 O O . LEU A 1 105 ? -18.5 10.305 18.234 1 93.81 105 LEU A O 1
ATOM 779 N N . GLY A 1 106 ? -19.875 12.023 17.75 1 94.19 106 GLY A N 1
ATOM 780 C CA . GLY A 1 106 ? -20.031 12.406 19.156 1 94.19 106 GLY A CA 1
ATOM 781 C C . GLY A 1 106 ? -19.062 13.492 19.578 1 94.19 106 GLY A C 1
ATOM 782 O O . GLY A 1 106 ? -18.844 13.703 20.781 1 94.19 106 GLY A O 1
ATOM 783 N N . VAL A 1 107 ? -18.422 14.102 18.688 1 95.88 107 VAL A N 1
ATOM 784 C CA . VAL A 1 107 ? -17.484 15.195 18.953 1 95.88 107 VAL A CA 1
ATOM 785 C C . VAL A 1 107 ? -18.266 16.453 19.344 1 95.88 107 VAL A C 1
ATOM 787 O O . VAL A 1 107 ? -19.344 16.719 18.812 1 95.88 107 VAL A O 1
ATOM 790 N N . ASN A 1 108 ? -17.734 17.156 20.375 1 96.12 108 ASN A N 1
ATOM 791 C CA . ASN A 1 108 ? -18.312 18.469 20.688 1 96.12 108 ASN A CA 1
ATOM 792 C C . ASN A 1 108 ? -18.062 19.469 19.562 1 96.12 108 ASN A C 1
ATOM 794 O O . ASN A 1 108 ? -16.938 19.609 19.078 1 96.12 108 ASN A O 1
ATOM 798 N N . PHE A 1 109 ? -19.172 20.047 19.188 1 96.06 109 PHE A N 1
ATOM 799 C CA . PHE A 1 109 ? -19.031 21.031 18.109 1 96.06 109 PHE A CA 1
ATOM 800 C C . PHE A 1 109 ? -19.438 22.422 18.594 1 96.06 109 PHE A C 1
ATOM 802 O O . PHE A 1 109 ? -20.375 22.562 19.375 1 96.06 109 PHE A O 1
ATOM 809 N N . THR A 1 110 ? -18.703 23.422 18.141 1 96.31 110 THR A N 1
ATOM 810 C CA . THR A 1 110 ? -18.984 24.812 18.484 1 96.31 110 THR A CA 1
ATOM 811 C C . THR A 1 110 ? -18.641 25.734 17.312 1 96.31 110 THR A C 1
ATOM 813 O O . THR A 1 110 ? -17.938 25.328 16.391 1 96.31 110 THR A O 1
ATOM 816 N N . THR A 1 111 ? -19.219 26.891 17.312 1 94.88 111 THR A N 1
ATOM 817 C CA . THR A 1 111 ? -18.875 27.875 16.297 1 94.88 111 THR A CA 1
ATOM 818 C C . THR A 1 111 ? -17.859 28.875 16.859 1 94.88 111 THR A C 1
ATOM 820 O O . THR A 1 111 ? -17.422 29.781 16.141 1 94.88 111 THR A O 1
ATOM 823 N N . SER A 1 112 ? -17.453 28.688 18.078 1 95.06 112 SER A N 1
ATOM 824 C CA . SER A 1 112 ? -16.5 29.578 18.734 1 95.06 112 SER A CA 1
ATOM 825 C C . SER A 1 112 ? -15.133 28.938 18.859 1 95.06 112 SER A C 1
ATOM 827 O O . SER A 1 112 ? -14.961 27.953 19.578 1 95.06 112 SER A O 1
ATOM 829 N N . ASN A 1 113 ? -14.164 29.547 18.266 1 96.81 113 ASN A N 1
ATOM 830 C CA . ASN A 1 113 ? -12.797 29.078 18.406 1 96.81 113 ASN A CA 1
ATOM 831 C C . ASN A 1 113 ? -12.305 29.203 19.844 1 96.81 113 ASN A C 1
ATOM 833 O O . ASN A 1 113 ? -11.547 28.359 20.328 1 96.81 113 ASN A O 1
ATOM 837 N N . LYS A 1 114 ? -12.734 30.25 20.5 1 96.38 114 LYS A N 1
ATOM 838 C CA . LYS A 1 114 ? -12.336 30.5 21.875 1 96.38 114 LYS A CA 1
ATOM 839 C C . LYS A 1 114 ? -12.805 29.375 22.797 1 96.38 114 LYS A C 1
ATOM 841 O O . LYS A 1 114 ? -12.07 28.953 23.703 1 96.38 114 LYS A O 1
ATOM 846 N N . GLU A 1 115 ? -13.984 28.969 22.547 1 96.88 115 GLU A N 1
ATOM 847 C CA . GLU A 1 115 ? -14.516 27.859 23.344 1 96.88 115 GLU A CA 1
ATOM 848 C C . GLU A 1 115 ? -13.688 26.594 23.141 1 96.88 115 GLU A C 1
ATOM 850 O O . GLU A 1 115 ? -13.438 25.859 24.094 1 96.88 115 GLU A O 1
ATOM 855 N N . THR A 1 116 ? -13.328 26.344 21.906 1 97.69 116 THR A N 1
ATOM 856 C CA . THR A 1 116 ? -12.492 25.188 21.609 1 97.69 116 THR A CA 1
ATOM 857 C C . THR A 1 116 ? -11.156 25.266 22.344 1 97.69 116 THR A C 1
ATOM 859 O O . THR A 1 116 ? -10.672 24.281 22.875 1 97.69 116 THR A O 1
ATOM 862 N N . VAL A 1 117 ? -10.57 26.422 22.391 1 97.56 117 VAL A N 1
ATOM 863 C CA . VAL A 1 117 ? -9.297 26.625 23.078 1 97.56 117 VAL A CA 1
ATOM 864 C C . VAL A 1 117 ? -9.461 26.344 24.578 1 97.56 117 VAL A C 1
ATOM 866 O O . VAL A 1 117 ? -8.641 25.656 25.172 1 97.56 117 VAL A O 1
ATOM 869 N N . ASP A 1 118 ? -10.547 26.797 25.156 1 96.62 118 ASP A N 1
ATOM 870 C CA . ASP A 1 118 ? -10.781 26.688 26.594 1 96.62 118 ASP A CA 1
ATOM 871 C C . ASP A 1 118 ? -10.969 25.219 27 1 96.62 118 ASP A C 1
ATOM 873 O O . ASP A 1 118 ? -10.602 24.828 28.109 1 96.62 118 ASP A O 1
ATOM 877 N N . LYS A 1 119 ? -11.414 24.453 26.109 1 95.81 119 LYS A N 1
ATOM 878 C CA . LYS A 1 119 ? -11.805 23.094 26.453 1 95.81 119 LYS A CA 1
ATOM 879 C C . LYS A 1 119 ? -10.727 22.094 26.047 1 95.81 119 LYS A C 1
ATOM 881 O O . LYS A 1 119 ? -10.93 20.875 26.141 1 95.81 119 LYS A O 1
ATOM 886 N N . SER A 1 120 ? -9.633 22.547 25.609 1 96.81 120 SER A N 1
ATOM 887 C CA . SER A 1 120 ? -8.672 21.625 25.031 1 96.81 120 SER A CA 1
ATOM 888 C C . SER A 1 120 ? -7.285 21.812 25.641 1 96.81 120 SER A C 1
ATOM 890 O O . SER A 1 120 ? -6.965 22.891 26.141 1 96.81 120 SER A O 1
ATOM 892 N N . ASP A 1 121 ? -6.5 20.766 25.672 1 96.12 121 ASP A N 1
ATOM 893 C CA . ASP A 1 121 ? -5.094 20.812 26.047 1 96.12 121 ASP A CA 1
ATOM 894 C C . ASP A 1 121 ? -4.195 20.875 24.812 1 96.12 121 ASP A C 1
ATOM 896 O O . ASP A 1 121 ? -3.207 21.609 24.797 1 96.12 121 ASP A O 1
ATOM 900 N N . VAL A 1 122 ? -4.516 20.078 23.844 1 97 122 VAL A N 1
ATOM 901 C CA . VAL A 1 122 ? -3.824 20.078 22.562 1 97 122 VAL A CA 1
ATOM 902 C C . VAL A 1 122 ? -4.723 20.703 21.484 1 97 122 VAL A C 1
ATOM 904 O O . VAL A 1 122 ? -5.863 20.266 21.297 1 97 122 VAL A O 1
ATOM 907 N N . LEU A 1 123 ? -4.199 21.703 20.812 1 97.56 123 LEU A N 1
ATOM 908 C CA . LEU A 1 123 ? -4.969 22.438 19.812 1 97.56 123 LEU A CA 1
ATOM 909 C C . LEU A 1 123 ? -4.383 22.234 18.422 1 97.56 123 LEU A C 1
ATOM 911 O O . LEU A 1 123 ? -3.254 22.641 18.141 1 97.56 123 LEU A O 1
ATOM 915 N N . PHE A 1 124 ? -5.168 21.625 17.547 1 97.69 124 PHE A N 1
ATOM 916 C CA . PHE A 1 124 ? -4.785 21.5 16.141 1 97.69 124 PHE A CA 1
ATOM 917 C C . PHE A 1 124 ? -5.336 22.656 15.32 1 97.69 124 PHE A C 1
ATOM 919 O O . PHE A 1 124 ? -6.543 22.906 15.32 1 97.69 124 PHE A O 1
ATOM 926 N N . LEU A 1 125 ? -4.469 23.344 14.672 1 96 125 LEU A N 1
ATOM 927 C CA . LEU A 1 125 ? -4.895 24.328 13.688 1 96 125 LEU A CA 1
ATOM 928 C C . LEU A 1 125 ? -5.184 23.672 12.344 1 96 125 LEU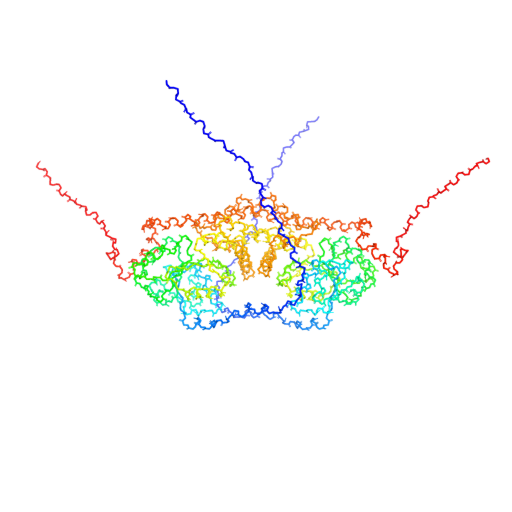 A C 1
ATOM 930 O O . LEU A 1 125 ? -4.277 23.484 11.531 1 96 125 LEU A O 1
ATOM 934 N N . ALA A 1 126 ? -6.43 23.391 12.086 1 92.94 126 ALA A N 1
ATOM 935 C CA . ALA A 1 126 ? -6.852 22.625 10.906 1 92.94 126 ALA A CA 1
ATOM 936 C C . ALA A 1 126 ? -7.602 23.516 9.922 1 92.94 126 ALA A C 1
ATOM 938 O O . ALA A 1 126 ? -8.633 23.125 9.375 1 92.94 126 ALA A O 1
ATOM 939 N N . VAL A 1 127 ? -7.16 24.719 9.727 1 88.62 127 VAL A N 1
ATOM 940 C CA . VAL A 1 127 ? -7.727 25.672 8.781 1 88.62 127 VAL A CA 1
ATOM 941 C C . VAL A 1 127 ? -6.734 25.922 7.645 1 88.62 127 VAL A C 1
ATOM 943 O O . VAL A 1 127 ? -5.57 25.531 7.73 1 88.62 127 VAL A O 1
ATOM 946 N N . LYS A 1 128 ? -7.258 26.516 6.688 1 82.19 128 LYS A N 1
ATOM 947 C CA . LYS A 1 128 ? -6.398 26.875 5.562 1 82.19 128 LYS A CA 1
ATOM 948 C C . LYS A 1 128 ? -5.277 27.812 5.996 1 82.19 128 LYS A C 1
ATOM 950 O O . LYS A 1 128 ? -5.469 28.641 6.887 1 82.19 128 LYS A O 1
ATOM 955 N N . PRO A 1 129 ? -4.133 27.75 5.328 1 84.69 129 PRO A N 1
ATOM 956 C CA . PRO A 1 129 ? -2.955 28.531 5.738 1 84.69 129 PRO A CA 1
ATOM 957 C C . PRO A 1 129 ? -3.219 30.031 5.793 1 84.69 129 PRO A C 1
ATOM 959 O O . PRO A 1 129 ? -2.797 30.703 6.742 1 84.69 129 PRO A O 1
ATOM 962 N N . HIS A 1 130 ? -3.941 30.594 4.922 1 78.25 130 HIS A N 1
ATOM 963 C CA . HIS A 1 130 ? -4.121 32.031 4.844 1 78.25 130 HIS A CA 1
ATOM 964 C C . HIS A 1 130 ? -5.035 32.531 5.957 1 78.25 130 HIS A C 1
ATOM 966 O O . HIS A 1 130 ? -5.059 33.719 6.254 1 78.25 130 HIS A O 1
ATOM 972 N N . ILE A 1 131 ? -5.695 31.594 6.66 1 84 131 ILE A N 1
ATOM 973 C CA . ILE A 1 131 ? -6.633 31.938 7.719 1 84 131 ILE A CA 1
ATOM 974 C C . ILE A 1 131 ? -5.926 31.875 9.07 1 84 131 ILE A C 1
ATOM 976 O O . ILE A 1 131 ? -6.398 32.469 10.055 1 84 131 ILE A O 1
ATOM 980 N N . ILE A 1 132 ? -4.801 31.312 9.18 1 89.69 132 ILE A N 1
ATOM 981 C CA . ILE A 1 132 ? -4.121 31 10.43 1 89.69 132 ILE A CA 1
ATOM 982 C C . ILE A 1 132 ? -3.779 32.281 11.18 1 89.69 132 ILE A C 1
ATOM 984 O O . ILE A 1 132 ? -4.027 32.406 12.383 1 89.69 132 ILE A O 1
ATOM 988 N N . PRO A 1 133 ? -3.275 33.344 10.484 1 87.62 133 PRO A N 1
ATOM 989 C CA . PRO A 1 133 ? -2.965 34.562 11.227 1 87.62 133 PRO A CA 1
ATOM 990 C C . PRO A 1 133 ? -4.191 35.156 11.906 1 87.62 133 PRO A C 1
ATOM 992 O O . PRO A 1 133 ? -4.098 35.656 13.039 1 87.62 133 PRO A O 1
ATOM 995 N N . PHE A 1 134 ? -5.293 35.031 11.281 1 87.19 134 PHE A N 1
ATOM 996 C CA . PHE A 1 134 ? -6.523 35.594 11.828 1 87.19 134 PHE A CA 1
ATOM 997 C C . PHE A 1 134 ? -7.012 34.781 13.016 1 87.19 134 PHE A C 1
ATOM 999 O O . PHE A 1 134 ? -7.496 35.344 14.008 1 87.19 134 PHE A O 1
ATOM 1006 N N . VAL A 1 135 ? -6.895 33.5 12.844 1 92.75 135 VAL A N 1
ATOM 1007 C CA . VAL A 1 135 ? -7.281 32.594 13.922 1 92.75 135 VAL A CA 1
ATOM 1008 C C . VAL A 1 135 ? -6.395 32.844 15.141 1 92.75 135 VAL A C 1
ATOM 1010 O O . VAL A 1 135 ? -6.883 32.875 16.281 1 92.75 135 VAL A O 1
ATOM 1013 N N . LEU A 1 136 ? -5.137 33.062 14.914 1 94.19 136 LEU A N 1
ATOM 1014 C CA . LEU A 1 136 ? -4.199 33.281 16.016 1 94.19 136 LEU A CA 1
ATOM 1015 C C . LEU A 1 136 ? -4.5 34.562 16.734 1 94.19 136 LEU A C 1
ATOM 1017 O O . LEU A 1 136 ? -4.375 34.656 17.953 1 94.19 136 LEU A O 1
ATOM 1021 N N . ASP A 1 137 ? -4.887 35.562 15.977 1 90.94 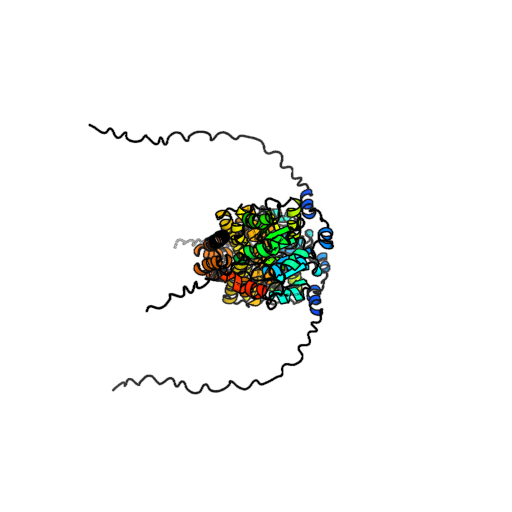137 ASP A N 1
ATOM 1022 C CA . ASP A 1 137 ? -5.281 36.844 16.578 1 90.94 137 ASP A CA 1
ATOM 1023 C C . ASP A 1 137 ? -6.527 36.688 17.453 1 90.94 137 ASP A C 1
ATOM 1025 O O . ASP A 1 137 ? -6.648 37.312 18.5 1 90.94 137 ASP A O 1
ATOM 1029 N N . GLU A 1 138 ? -7.316 35.875 16.984 1 93 138 GLU A N 1
ATOM 1030 C CA . GLU A 1 138 ? -8.586 35.656 17.672 1 93 138 GLU A CA 1
ATOM 1031 C C . GLU A 1 138 ? -8.391 34.875 18.969 1 93 138 GLU A C 1
ATOM 1033 O O . GLU A 1 138 ? -8.945 35.219 20 1 93 138 GLU A O 1
ATOM 1038 N N . ILE A 1 139 ? -7.605 33.875 18.938 1 96.06 139 ILE A N 1
ATOM 1039 C CA . ILE A 1 139 ? -7.551 32.938 20.078 1 96.06 139 ILE A CA 1
ATOM 1040 C C . ILE A 1 139 ? -6.359 33.312 20.969 1 96.06 139 ILE A C 1
ATOM 1042 O O . ILE A 1 139 ? -6.25 32.812 22.094 1 96.06 139 ILE A O 1
ATOM 1046 N N . GLY A 1 140 ? -5.547 34.125 20.531 1 95.25 140 GLY A N 1
ATOM 1047 C CA . GLY A 1 140 ? -4.316 34.5 21.219 1 95.25 140 GLY A CA 1
ATOM 1048 C C . GLY A 1 140 ? -4.52 34.812 22.703 1 95.25 140 GLY A C 1
ATOM 1049 O O . GLY A 1 140 ? -3.867 34.188 23.547 1 95.25 140 GLY A O 1
ATOM 1050 N N . PRO A 1 141 ? -5.426 35.688 22.984 1 95 141 PRO A N 1
ATOM 1051 C CA . PRO A 1 141 ? -5.648 36.062 24.375 1 95 141 PRO A CA 1
ATOM 1052 C C . PRO A 1 141 ? -6.102 34.906 25.25 1 95 141 PRO A C 1
ATOM 1054 O O . PRO A 1 141 ? -5.949 34.938 26.469 1 95 141 PRO A O 1
ATOM 1057 N N . ASN A 1 142 ? -6.617 33.844 24.688 1 96.25 142 ASN A N 1
ATOM 1058 C CA . ASN A 1 142 ? -7.168 32.719 25.438 1 96.25 142 ASN A CA 1
ATOM 1059 C C . ASN A 1 142 ? -6.152 31.594 25.578 1 96.25 142 ASN A C 1
ATOM 1061 O O . ASN A 1 142 ? -6.406 30.625 26.281 1 96.25 142 ASN A O 1
ATOM 1065 N N . ILE A 1 143 ? -5.039 31.75 24.984 1 96.56 143 ILE A N 1
ATOM 1066 C CA . ILE A 1 143 ? -4.008 30.719 25.047 1 96.56 143 ILE A CA 1
ATOM 1067 C C . ILE A 1 143 ? -3.326 30.75 26.422 1 96.56 143 ILE A C 1
ATOM 1069 O O . ILE A 1 143 ? -2.949 31.812 26.906 1 96.56 143 ILE A O 1
ATOM 1073 N N . GLU A 1 144 ? -3.219 29.625 27.016 1 95.19 144 GLU A N 1
ATOM 1074 C CA . GLU A 1 144 ? -2.549 29.453 28.297 1 95.19 144 GLU A CA 1
ATOM 1075 C C . GLU A 1 144 ? -1.301 28.578 28.156 1 95.19 144 GLU A C 1
ATOM 1077 O O . GLU A 1 144 ? -1.024 28.062 27.078 1 95.19 144 GLU A O 1
ATOM 1082 N N . ASP A 1 145 ? -0.553 28.391 29.281 1 92.38 145 ASP A N 1
ATOM 1083 C CA . ASP A 1 145 ? 0.708 27.656 29.281 1 92.38 145 ASP A CA 1
ATOM 1084 C C . ASP A 1 145 ? 0.475 26.156 29.031 1 92.38 145 ASP A C 1
ATOM 1086 O O . ASP A 1 145 ? 1.34 25.469 28.484 1 92.38 145 ASP A O 1
ATOM 1090 N N . ARG A 1 146 ? -0.639 25.734 29.344 1 92.56 146 ARG A N 1
ATOM 1091 C CA . ARG A 1 146 ? -0.925 24.297 29.234 1 92.56 146 ARG A CA 1
ATOM 1092 C C . ARG A 1 146 ? -1.205 23.906 27.781 1 92.56 146 ARG A C 1
ATOM 1094 O O . ARG A 1 146 ? -1.151 22.719 27.438 1 92.56 146 ARG A O 1
ATOM 1101 N N . HIS A 1 147 ? -1.52 24.844 26.953 1 96.44 147 HIS A N 1
ATOM 1102 C CA . HIS A 1 147 ? -1.935 24.547 25.594 1 96.44 147 HIS A CA 1
ATOM 1103 C C . HIS A 1 147 ? -0.737 24.188 24.719 1 96.44 147 HIS A C 1
ATOM 1105 O O . HIS A 1 147 ? 0.288 24.875 24.75 1 96.44 147 HIS A O 1
ATOM 1111 N N . LEU A 1 148 ? -0.825 23.078 24.062 1 97 148 LEU A N 1
ATOM 1112 C CA . LEU A 1 148 ? 0.065 22.734 22.969 1 97 148 LEU A CA 1
ATOM 1113 C C . LEU A 1 148 ? -0.589 23.031 21.625 1 97 148 LEU A C 1
ATOM 1115 O O . LEU A 1 148 ? -1.636 22.453 21.297 1 97 148 LEU A O 1
ATOM 1119 N N . ILE A 1 149 ? -0.011 23.922 20.844 1 97.75 149 ILE A N 1
ATOM 1120 C CA . ILE A 1 149 ? -0.56 24.312 19.547 1 97.75 149 ILE A CA 1
ATOM 1121 C C . ILE A 1 149 ? 0.134 23.547 18.422 1 97.75 149 ILE A C 1
ATOM 1123 O O . ILE A 1 149 ? 1.357 23.609 18.281 1 97.75 149 ILE A O 1
ATOM 1127 N N . VAL A 1 150 ? -0.634 22.812 17.672 1 97.75 150 VAL A N 1
ATOM 1128 C CA . VAL A 1 150 ? -0.101 21.984 16.578 1 97.75 150 VAL A CA 1
ATOM 1129 C C . VAL A 1 150 ? -0.664 22.469 15.242 1 97.75 150 VAL A C 1
ATOM 1131 O O . VAL A 1 150 ? -1.877 22.422 15.023 1 97.75 150 VAL A O 1
ATOM 1134 N N . SER A 1 151 ? 0.188 22.875 14.406 1 95.81 151 SER A N 1
ATOM 1135 C CA . SER A 1 151 ? -0.239 23.297 13.07 1 95.81 151 SER A CA 1
ATOM 1136 C C . SER A 1 151 ? -0.011 22.188 12.047 1 95.81 151 SER A C 1
ATOM 1138 O O . SER A 1 151 ? 1.052 21.562 12.031 1 95.81 151 SER A O 1
ATOM 1140 N N . CYS A 1 152 ? -0.978 21.953 11.18 1 89.94 152 CYS A N 1
ATOM 1141 C CA . CYS A 1 152 ? -0.863 21.016 10.07 1 89.94 152 CYS A CA 1
ATOM 1142 C C . CYS A 1 152 ? -0.924 21.734 8.734 1 89.94 152 CYS A C 1
ATOM 1144 O O . CYS A 1 152 ? -1.077 21.109 7.688 1 89.94 152 CYS A O 1
ATOM 1146 N N . ALA A 1 153 ? -0.884 23.016 8.805 1 85.94 153 ALA A N 1
ATOM 1147 C CA . ALA A 1 153 ? -1.069 23.812 7.59 1 85.94 153 ALA A CA 1
ATOM 1148 C C . ALA A 1 153 ? 0.208 23.844 6.758 1 85.94 153 ALA A C 1
ATOM 1150 O O . ALA A 1 153 ? 1.295 24.094 7.285 1 85.94 153 ALA A O 1
ATOM 1151 N N . ALA A 1 154 ? -0.001 23.641 5.496 1 83.19 154 ALA A N 1
ATOM 1152 C CA . ALA A 1 154 ? 1.13 23.75 4.578 1 83.19 154 ALA A CA 1
ATOM 1153 C C . ALA A 1 154 ? 1.605 25.188 4.453 1 83.19 154 ALA A C 1
ATOM 1155 O O . ALA A 1 154 ? 0.792 26.109 4.391 1 83.19 154 ALA A O 1
ATOM 1156 N N . GLY A 1 155 ? 2.914 25.422 4.625 1 82.94 155 GLY A N 1
ATOM 1157 C CA . GLY A 1 155 ? 3.496 26.719 4.324 1 82.94 155 GLY A CA 1
ATOM 1158 C C . GLY A 1 155 ? 3.477 27.672 5.504 1 82.94 155 GLY A C 1
ATOM 1159 O O . GLY A 1 155 ? 3.756 28.859 5.355 1 82.94 155 GLY A O 1
ATOM 1160 N N . VAL A 1 156 ? 3.047 27.281 6.641 1 88.12 156 VAL A N 1
ATOM 1161 C CA . VAL A 1 156 ? 3.076 28.125 7.832 1 88.12 156 VAL A CA 1
ATOM 1162 C C . VAL A 1 156 ? 4.148 27.609 8.797 1 88.12 156 VAL A C 1
ATOM 1164 O O . VAL A 1 156 ? 4.059 26.5 9.297 1 88.12 156 VAL A O 1
ATOM 1167 N N . THR A 1 157 ? 5.055 28.406 9.086 1 91.06 157 THR A N 1
ATOM 1168 C CA . THR A 1 157 ? 6.199 27.984 9.883 1 91.06 157 THR A CA 1
ATOM 1169 C C . THR A 1 157 ? 5.906 28.141 11.375 1 91.06 157 THR A C 1
ATOM 1171 O O . THR A 1 157 ? 5.012 28.891 11.758 1 91.06 157 THR A O 1
ATOM 1174 N N . ILE A 1 158 ? 6.695 27.469 12.094 1 94.62 158 ILE A N 1
ATOM 1175 C CA . ILE A 1 158 ? 6.625 27.562 13.547 1 94.62 158 ILE A CA 1
ATOM 1176 C C . ILE A 1 158 ? 6.918 28.984 13.992 1 94.62 158 ILE A C 1
ATOM 1178 O O . ILE A 1 158 ? 6.203 29.547 14.828 1 94.62 158 ILE A O 1
ATOM 1182 N N . SER A 1 159 ? 7.941 29.547 13.43 1 92.75 159 SER A N 1
ATOM 1183 C CA . SER A 1 159 ? 8.375 30.891 13.789 1 92.75 159 SER A CA 1
ATOM 1184 C C . SER A 1 159 ? 7.258 31.906 13.57 1 92.75 159 SER A C 1
ATOM 1186 O O . SER A 1 159 ? 7.074 32.812 14.383 1 92.75 159 SER A O 1
ATOM 1188 N N . SER A 1 160 ? 6.543 31.766 12.516 1 91.12 160 SER A N 1
ATOM 1189 C CA . SER A 1 160 ? 5.449 32.688 12.219 1 91.12 160 SER A CA 1
ATOM 1190 C C . SER A 1 160 ? 4.348 32.594 13.273 1 91.12 160 SER A C 1
ATOM 1192 O O . SER A 1 160 ? 3.779 33.594 13.68 1 91.12 160 SER A O 1
ATOM 1194 N N . ILE A 1 161 ? 4.02 31.406 13.695 1 94 161 ILE A N 1
ATOM 1195 C CA . ILE A 1 161 ? 2.979 31.188 14.688 1 94 161 ILE A CA 1
ATOM 1196 C C . ILE A 1 161 ? 3.453 31.703 16.047 1 94 161 ILE A C 1
ATOM 1198 O O . ILE A 1 161 ? 2.709 32.375 16.766 1 94 161 ILE A O 1
ATOM 1202 N N . GLU A 1 162 ? 4.664 31.438 16.359 1 95.06 162 GLU A N 1
ATOM 1203 C CA . GLU A 1 162 ? 5.223 31.875 17.625 1 95.06 162 GLU A CA 1
ATOM 1204 C C . GLU A 1 162 ? 5.27 33.406 17.703 1 95.06 162 GLU A C 1
ATOM 1206 O O . GLU A 1 162 ? 4.977 34 18.75 1 95.06 162 GLU A O 1
ATOM 1211 N N . LYS A 1 163 ? 5.695 34 16.656 1 92.25 163 LYS A N 1
ATOM 1212 C CA . LYS A 1 163 ? 5.777 35.438 16.609 1 92.25 163 LYS A CA 1
ATOM 1213 C C . LYS A 1 163 ? 4.418 36.094 16.906 1 92.25 163 LYS A C 1
ATOM 1215 O O . LYS A 1 163 ? 4.328 37.031 17.688 1 92.25 163 LYS A O 1
ATOM 1220 N N . LYS A 1 164 ? 3.43 35.562 16.328 1 91.81 164 LYS A N 1
ATOM 1221 C CA . LYS A 1 164 ? 2.08 36.062 16.516 1 91.81 164 LYS A CA 1
ATOM 1222 C C . LYS A 1 164 ? 1.601 35.812 17.953 1 91.81 164 LYS A C 1
ATOM 1224 O O . LYS A 1 164 ? 0.953 36.688 18.547 1 91.81 164 LYS A O 1
ATOM 1229 N N . LEU A 1 165 ? 1.908 34.719 18.5 1 95 165 LEU A N 1
ATOM 1230 C CA . LEU A 1 165 ? 1.413 34.312 19.812 1 95 165 LEU A CA 1
ATOM 1231 C C . LEU A 1 165 ? 2.232 34.969 20.922 1 95 165 LEU A C 1
ATOM 1233 O O . LEU A 1 165 ? 1.774 35.094 22.062 1 95 165 LEU A O 1
ATOM 1237 N N . ARG A 1 166 ? 3.439 35.375 20.625 1 93.06 166 ARG A N 1
ATOM 1238 C CA . ARG A 1 166 ? 4.316 36 21.594 1 93.06 166 ARG A CA 1
ATOM 1239 C C . ARG A 1 166 ? 3.719 37.312 22.125 1 93.06 166 ARG A C 1
ATOM 1241 O O . ARG A 1 166 ? 4.07 37.781 23.203 1 93.06 166 ARG A O 1
ATOM 1248 N N . GLN A 1 167 ? 2.854 37.812 21.359 1 92.62 167 GLN A N 1
ATOM 1249 C CA . GLN A 1 167 ? 2.156 39.031 21.781 1 92.62 167 GLN A CA 1
ATOM 1250 C C . GLN A 1 167 ? 1.282 38.75 23 1 92.62 167 GLN A C 1
ATOM 1252 O O . GLN A 1 167 ? 0.976 39.688 23.766 1 92.62 167 GLN A O 1
ATOM 1257 N N . TYR A 1 168 ? 0.952 37.5 23.219 1 93.19 168 TYR A N 1
ATOM 1258 C CA . TYR A 1 168 ? -0.004 37.188 24.266 1 93.19 168 TYR A CA 1
ATOM 1259 C C . TYR A 1 168 ? 0.636 36.281 25.312 1 93.19 168 TYR A C 1
ATOM 1261 O O . TYR A 1 168 ? 0.193 36.25 26.469 1 93.19 168 TYR A O 1
ATOM 1269 N N . ARG A 1 169 ? 1.635 35.562 24.859 1 90.69 169 ARG A N 1
ATOM 1270 C CA . ARG A 1 169 ? 2.299 34.562 25.719 1 90.69 169 ARG A CA 1
ATOM 1271 C C . ARG A 1 169 ? 3.812 34.625 25.531 1 90.69 169 ARG A C 1
ATOM 1273 O O . ARG A 1 169 ? 4.301 34.688 24.391 1 90.69 169 ARG A O 1
ATOM 1280 N N . THR A 1 170 ? 4.477 34.469 26.625 1 92.25 170 THR A N 1
ATOM 1281 C CA . THR A 1 170 ? 5.93 34.594 26.578 1 92.25 170 THR A CA 1
ATOM 1282 C C . THR A 1 170 ? 6.562 33.406 25.906 1 92.25 170 THR A C 1
ATOM 1284 O O . THR A 1 170 ? 7.555 33.531 25.188 1 92.25 170 THR A O 1
ATOM 1287 N N . ALA A 1 171 ? 5.965 32.156 26.203 1 94.06 171 ALA A N 1
ATOM 1288 C CA . ALA A 1 171 ? 6.574 30.938 25.688 1 94.06 171 ALA A CA 1
ATOM 1289 C C . ALA A 1 171 ? 5.516 29.984 25.141 1 94.06 171 ALA A C 1
ATOM 1291 O O . ALA A 1 171 ? 5.309 28.906 25.688 1 94.06 171 ALA A O 1
ATOM 1292 N N . PRO A 1 172 ? 4.898 30.406 24 1 96.25 172 PRO A N 1
ATOM 1293 C CA . PRO A 1 172 ? 3.875 29.516 23.438 1 96.25 172 PRO A CA 1
ATOM 1294 C C . PRO A 1 172 ? 4.457 28.203 22.922 1 96.25 172 PRO A C 1
ATOM 1296 O O . PRO A 1 172 ? 5.469 28.203 22.219 1 96.25 172 PRO A O 1
ATOM 1299 N N . LYS A 1 173 ? 3.906 27.094 23.328 1 97.25 173 LYS A N 1
ATOM 1300 C CA . LYS A 1 173 ? 4.32 25.781 22.828 1 97.25 173 LYS A CA 1
ATOM 1301 C C . LYS A 1 173 ? 3.705 25.484 21.469 1 97.25 173 LYS A C 1
ATOM 1303 O O . LYS A 1 173 ? 2.514 25.172 21.375 1 97.25 173 LYS A O 1
ATOM 1308 N N . VAL A 1 174 ? 4.551 25.562 20.453 1 97.38 174 VAL A N 1
ATOM 1309 C CA . VAL A 1 174 ? 4.086 25.406 19.078 1 97.38 174 VAL A CA 1
ATOM 1310 C C . VAL A 1 174 ? 4.812 24.234 18.422 1 97.38 174 VAL A C 1
ATOM 1312 O O . VAL A 1 174 ? 6.012 24.047 18.625 1 97.38 174 VAL A O 1
ATOM 1315 N N . MET A 1 175 ? 4.062 23.422 17.719 1 97.38 175 MET A N 1
ATOM 1316 C CA . MET A 1 175 ? 4.613 22.359 16.891 1 97.38 175 MET A CA 1
ATOM 1317 C C . MET A 1 175 ? 4 22.375 15.5 1 97.38 175 MET A C 1
ATOM 1319 O O . MET A 1 175 ? 2.895 22.891 15.312 1 97.38 175 MET A O 1
ATOM 1323 N N . ARG A 1 176 ? 4.754 21.953 14.57 1 96.38 176 ARG A N 1
ATOM 1324 C CA . ARG A 1 176 ? 4.27 21.781 13.203 1 96.38 176 ARG A CA 1
ATOM 1325 C C . ARG A 1 176 ? 4.305 20.312 12.789 1 96.38 176 ARG A C 1
ATOM 1327 O O . ARG A 1 176 ? 5.277 19.609 13.07 1 96.38 176 ARG A O 1
ATOM 1334 N N . CYS A 1 177 ? 3.225 19.875 12.203 1 95.94 177 CYS A N 1
ATOM 1335 C CA . CYS A 1 177 ? 3.199 18.484 11.766 1 95.94 177 CYS A CA 1
ATOM 1336 C C . CYS A 1 177 ? 2.615 18.359 10.359 1 95.94 177 CYS A C 1
ATOM 1338 O O . CYS A 1 177 ? 1.86 19.234 9.922 1 95.94 177 CYS A O 1
ATOM 1340 N N . MET A 1 178 ? 3.08 17.422 9.648 1 95.69 178 MET A N 1
ATOM 1341 C CA . MET A 1 178 ? 2.562 17.047 8.336 1 95.69 178 MET A CA 1
ATOM 1342 C C . MET A 1 178 ? 2.096 15.602 8.336 1 95.69 178 MET A C 1
ATOM 1344 O O . MET A 1 178 ? 2.869 14.695 8.648 1 95.69 178 MET A O 1
ATOM 1348 N N . THR A 1 179 ? 0.83 15.406 8.094 1 96.38 179 THR A N 1
ATOM 1349 C CA . THR A 1 179 ? 0.269 14.062 8.008 1 96.38 179 THR A CA 1
ATOM 1350 C C . THR A 1 179 ? -0.45 13.859 6.68 1 96.38 179 THR A C 1
ATOM 1352 O O . THR A 1 179 ? -0.202 14.586 5.715 1 96.38 179 THR A O 1
ATOM 1355 N N . ASN A 1 180 ? -1.188 12.742 6.566 1 95.62 180 ASN A N 1
ATOM 1356 C CA . ASN A 1 180 ? -1.938 12.453 5.348 1 95.62 180 ASN A CA 1
ATOM 1357 C C . ASN A 1 180 ? -3.229 11.695 5.645 1 95.62 180 ASN A C 1
ATOM 1359 O O . ASN A 1 180 ? -3.477 11.312 6.789 1 95.62 180 ASN A O 1
ATOM 1363 N N . THR A 1 181 ? -4.105 11.578 4.727 1 94.19 181 THR A N 1
ATOM 1364 C CA . THR A 1 181 ? -5.492 11.156 4.898 1 94.19 181 THR A CA 1
ATOM 1365 C C . THR A 1 181 ? -5.562 9.719 5.398 1 94.19 181 THR A C 1
ATOM 1367 O O . THR A 1 181 ? -6.523 9.336 6.074 1 94.19 181 THR A O 1
ATOM 1370 N N . PRO A 1 182 ? -4.609 8.898 5.215 1 97.5 182 PRO A N 1
ATOM 1371 C CA . PRO A 1 182 ? -4.719 7.508 5.676 1 97.5 182 PRO A CA 1
ATOM 1372 C C . PRO A 1 182 ? -4.738 7.395 7.199 1 97.5 182 PRO A C 1
ATOM 1374 O O . PRO A 1 182 ? -4.883 6.293 7.734 1 97.5 182 PRO A O 1
ATOM 1377 N N . VAL A 1 183 ? -4.625 8.492 7.902 1 97.12 183 VAL A N 1
ATOM 1378 C CA . VAL A 1 183 ? -4.82 8.469 9.352 1 97.12 183 VAL A CA 1
ATOM 1379 C C . VAL A 1 183 ? -6.199 7.898 9.68 1 97.12 183 VAL A C 1
ATOM 1381 O O . VAL A 1 183 ? -6.395 7.305 10.742 1 97.12 183 VAL A O 1
ATOM 1384 N N . VAL A 1 184 ? -7.148 7.93 8.75 1 94.25 184 VAL A N 1
ATOM 1385 C CA . VAL A 1 184 ? -8.516 7.469 8.953 1 94.25 184 VAL A CA 1
ATOM 1386 C C . VAL A 1 184 ? -8.523 5.953 9.148 1 94.25 184 VAL A C 1
ATOM 1388 O O . VAL A 1 184 ? -9.414 5.41 9.812 1 94.25 184 VAL A O 1
ATOM 1391 N N . VAL A 1 185 ? -7.5 5.305 8.57 1 96 185 VAL A N 1
ATOM 1392 C CA . VAL A 1 185 ? -7.406 3.854 8.688 1 96 185 VAL A CA 1
ATOM 1393 C C . VAL A 1 185 ? -6.191 3.479 9.531 1 96 185 VAL A C 1
ATOM 1395 O O . VAL A 1 185 ? -5.656 2.375 9.406 1 96 185 VAL A O 1
ATOM 1398 N N . ARG A 1 186 ? -5.684 4.438 10.211 1 96.88 186 ARG A N 1
ATOM 1399 C CA . ARG A 1 186 ? -4.594 4.285 11.172 1 96.88 186 ARG A CA 1
ATOM 1400 C C . ARG A 1 186 ? -3.305 3.863 10.477 1 96.88 186 ARG A C 1
ATOM 1402 O O . ARG A 1 186 ? -2.547 3.047 11.008 1 96.88 186 ARG A O 1
ATOM 1409 N N . GLU A 1 187 ? -3.166 4.242 9.273 1 98 187 GLU A N 1
ATOM 1410 C CA . GLU A 1 187 ? -1.95 4.02 8.5 1 98 187 GLU A CA 1
ATOM 1411 C C . GLU A 1 187 ? -1.378 5.332 7.977 1 98 187 GLU A C 1
ATOM 1413 O O . GLU A 1 187 ? -0.88 5.395 6.852 1 98 187 GLU A O 1
ATOM 1418 N N . GLY A 1 188 ? -1.516 6.348 8.742 1 98.06 188 GLY A N 1
ATOM 1419 C CA . GLY A 1 188 ? -1.002 7.652 8.359 1 98.06 188 GLY A CA 1
ATOM 1420 C C . GLY A 1 188 ? 0.514 7.715 8.336 1 98.06 188 GLY A C 1
ATOM 1421 O O . GLY A 1 188 ? 1.184 6.855 8.914 1 98.06 188 GLY A O 1
ATOM 1422 N N . ALA A 1 189 ? 1.039 8.609 7.574 1 98.38 189 ALA A N 1
ATOM 1423 C CA . ALA A 1 189 ? 2.447 9 7.574 1 98.38 189 ALA A CA 1
ATOM 1424 C C . ALA A 1 189 ? 2.623 10.43 8.07 1 98.38 189 ALA A C 1
ATOM 1426 O O . ALA A 1 189 ? 2.309 11.383 7.352 1 98.38 189 ALA A O 1
ATOM 1427 N N . THR A 1 190 ? 3.191 10.539 9.32 1 98.12 190 THR A N 1
ATOM 1428 C CA . THR A 1 190 ? 3.242 11.852 9.953 1 98.12 190 THR A CA 1
ATOM 1429 C C . THR A 1 190 ? 4.672 12.203 10.367 1 98.12 190 THR A C 1
ATOM 1431 O O . THR A 1 190 ? 5.402 11.344 10.867 1 98.12 190 THR A O 1
ATOM 1434 N N . VAL A 1 191 ? 5.086 13.414 10.062 1 98.06 191 VAL A N 1
ATOM 1435 C CA . VAL A 1 191 ? 6.293 13.984 10.656 1 98.06 191 VAL A CA 1
ATOM 1436 C C . VAL A 1 191 ? 5.938 15.242 11.445 1 98.06 191 VAL A C 1
ATOM 1438 O O . VAL A 1 191 ? 4.906 15.867 11.195 1 98.06 191 VAL A O 1
ATOM 1441 N N . TYR A 1 192 ? 6.73 15.555 12.414 1 97.31 192 TYR A N 1
ATOM 1442 C CA . TYR A 1 192 ? 6.492 16.781 13.164 1 97.31 192 TYR A CA 1
ATOM 1443 C C . TYR A 1 192 ? 7.805 17.453 13.555 1 97.31 192 TYR A C 1
ATOM 1445 O O . TYR A 1 192 ? 8.859 16.812 13.539 1 97.31 192 TYR A O 1
ATOM 1453 N N . ALA A 1 193 ? 7.73 18.688 13.742 1 97.12 193 ALA A N 1
ATOM 1454 C CA . ALA A 1 193 ? 8.836 19.516 14.227 1 97.12 193 ALA A CA 1
ATOM 1455 C C . ALA A 1 193 ? 8.43 20.281 15.484 1 97.12 193 ALA A C 1
ATOM 1457 O O . ALA A 1 193 ? 7.301 20.766 15.586 1 97.12 193 ALA A O 1
ATOM 1458 N N . THR A 1 194 ? 9.352 20.422 16.375 1 96.38 194 THR A N 1
ATOM 1459 C CA . THR A 1 194 ? 9.102 21.062 17.656 1 96.38 194 THR A CA 1
ATOM 1460 C C . THR A 1 194 ? 9.531 22.531 17.625 1 96.38 194 THR A C 1
ATOM 1462 O O . THR A 1 194 ? 10.594 22.859 17.078 1 96.38 194 THR A O 1
ATOM 1465 N N . GLY A 1 195 ? 8.672 23.359 18.188 1 95.88 195 GLY A N 1
ATOM 1466 C CA . GLY A 1 195 ? 8.977 24.781 18.25 1 95.88 195 GLY A CA 1
ATOM 1467 C C . GLY A 1 195 ? 9.977 25.141 19.344 1 95.88 195 GLY A C 1
ATOM 1468 O O . GLY A 1 195 ? 10.469 24.25 20.047 1 95.88 195 GLY A O 1
ATOM 1469 N N . THR A 1 196 ? 10.242 26.406 19.422 1 94.75 196 THR A N 1
ATOM 1470 C CA . THR A 1 196 ? 11.289 26.938 20.281 1 94.75 196 THR A CA 1
ATOM 1471 C C . THR A 1 196 ? 10.938 26.719 21.75 1 94.75 196 THR A C 1
ATOM 1473 O O . THR A 1 196 ? 11.828 26.469 22.578 1 94.75 196 THR A O 1
ATOM 1476 N N . HIS A 1 197 ? 9.688 26.781 22.094 1 94.12 197 HIS A N 1
ATOM 1477 C CA . HIS A 1 197 ? 9.297 26.766 23.5 1 94.12 197 HIS A CA 1
ATOM 1478 C C . HIS A 1 197 ? 8.656 25.438 23.891 1 94.12 197 HIS A C 1
ATOM 1480 O O . HIS A 1 197 ? 8.273 25.25 25.047 1 94.12 197 HIS A O 1
ATOM 1486 N N . ALA A 1 198 ? 8.477 24.594 22.938 1 94.75 198 ALA A N 1
ATOM 1487 C CA . ALA A 1 198 ? 7.945 23.266 23.25 1 94.75 198 ALA A CA 1
ATOM 1488 C C . ALA A 1 198 ? 9.008 22.391 23.906 1 94.75 198 ALA A C 1
ATOM 1490 O O . ALA A 1 198 ? 10.18 22.422 23.516 1 94.75 198 ALA A O 1
ATOM 1491 N N . GLU A 1 199 ? 8.617 21.625 24.875 1 92.44 199 GLU A N 1
ATOM 1492 C CA . GLU A 1 199 ? 9.523 20.75 25.609 1 92.44 199 GLU A CA 1
ATOM 1493 C C . GLU A 1 199 ? 9.508 19.328 25.031 1 92.44 199 GLU A C 1
ATOM 1495 O O . GLU A 1 199 ? 8.672 19.016 24.188 1 92.44 199 GLU A O 1
ATOM 1500 N N . VAL A 1 200 ? 10.422 18.562 25.531 1 92.38 200 VAL A N 1
ATOM 1501 C CA . VAL A 1 200 ? 10.578 17.172 25.078 1 92.38 200 VAL A CA 1
ATOM 1502 C C . VAL A 1 200 ? 9.289 16.391 25.359 1 92.38 200 VAL A C 1
ATOM 1504 O O . VAL A 1 200 ? 8.867 15.578 24.531 1 92.38 200 VAL A O 1
ATOM 1507 N N . GLU A 1 201 ? 8.695 16.703 26.453 1 92.94 201 GLU A N 1
ATOM 1508 C CA . GLU A 1 201 ? 7.469 16.016 26.844 1 92.94 201 GLU A CA 1
ATOM 1509 C C . GLU A 1 201 ? 6.324 16.328 25.891 1 92.94 201 GLU A C 1
ATOM 1511 O O . GLU A 1 201 ? 5.469 15.469 25.625 1 92.94 201 GLU A O 1
ATOM 1516 N N . ASP A 1 202 ? 6.348 17.516 25.375 1 93.88 202 ASP A N 1
ATOM 1517 C CA . ASP A 1 202 ? 5.324 17.891 24.406 1 93.88 202 ASP A CA 1
ATOM 1518 C C . ASP A 1 202 ? 5.461 17.094 23.125 1 93.88 202 ASP A C 1
ATOM 1520 O O . ASP A 1 202 ? 4.461 16.641 22.562 1 93.88 202 ASP A O 1
ATOM 1524 N N . GLY A 1 203 ? 6.688 16.953 22.719 1 94.31 203 GLY A N 1
ATOM 1525 C CA . GLY A 1 203 ? 6.953 16.141 21.547 1 94.31 203 GLY A CA 1
ATOM 1526 C C . GLY A 1 203 ? 6.535 14.695 21.703 1 94.31 203 GLY A C 1
ATOM 1527 O O . GLY A 1 203 ? 5.953 14.102 20.781 1 94.31 203 GLY A O 1
ATOM 1528 N N . LYS A 1 204 ? 6.82 14.18 22.766 1 94.31 204 LYS A N 1
ATOM 1529 C CA . LYS A 1 204 ? 6.453 12.797 23.047 1 94.31 204 LYS A CA 1
ATOM 1530 C C . LYS A 1 204 ? 4.938 12.617 23.062 1 94.31 204 LYS A C 1
ATOM 1532 O O . LYS A 1 204 ? 4.422 11.602 22.594 1 94.31 204 LYS A O 1
ATOM 1537 N N . LEU A 1 205 ? 4.316 13.609 23.609 1 93.12 205 LEU A N 1
ATOM 1538 C CA . LEU A 1 205 ? 2.859 13.57 23.656 1 93.12 205 LEU A CA 1
ATOM 1539 C C . LEU A 1 205 ? 2.275 13.547 22.25 1 93.12 205 LEU A C 1
ATOM 1541 O O . LEU A 1 205 ? 1.42 12.711 21.938 1 93.12 205 LEU A O 1
ATOM 1545 N N . LEU A 1 206 ? 2.734 14.422 21.438 1 95.31 206 LEU A N 1
ATOM 1546 C CA . LEU A 1 206 ? 2.244 14.477 20.078 1 95.31 206 LEU A CA 1
ATOM 1547 C C . LEU A 1 206 ? 2.582 13.188 19.328 1 95.31 206 LEU A C 1
ATOM 1549 O O . LEU A 1 206 ? 1.757 12.68 18.562 1 95.31 206 LEU A O 1
ATOM 1553 N N . GLU A 1 207 ? 3.729 12.727 19.516 1 95.5 207 GLU A N 1
ATOM 1554 C CA . GLU A 1 207 ? 4.164 11.508 18.844 1 95.5 207 GLU A CA 1
ATOM 1555 C C . GLU A 1 207 ? 3.312 10.312 19.266 1 95.5 207 GLU A C 1
ATOM 1557 O O . GLU A 1 207 ? 2.957 9.477 18.422 1 95.5 207 GLU A O 1
ATOM 1562 N N . GLN A 1 208 ? 3.016 10.242 20.469 1 93.81 208 GLN A N 1
ATOM 1563 C CA . GLN A 1 208 ? 2.154 9.164 20.938 1 93.81 208 GLN A CA 1
ATOM 1564 C C . GLN A 1 208 ? 0.76 9.266 20.328 1 93.81 208 GLN A C 1
ATOM 1566 O O . GLN A 1 208 ? 0.177 8.25 19.938 1 93.81 208 GLN A O 1
ATOM 1571 N N . LEU A 1 209 ? 0.282 10.43 20.328 1 94.62 209 LEU A N 1
ATOM 1572 C CA . LEU A 1 209 ? -1.036 10.664 19.75 1 94.62 209 LEU A CA 1
ATOM 1573 C C . LEU A 1 209 ? -1.057 10.281 18.266 1 94.62 209 LEU A C 1
ATOM 1575 O O . LEU A 1 209 ? -1.902 9.492 17.844 1 94.62 209 LEU A O 1
ATOM 1579 N N . MET A 1 210 ? -0.071 10.719 17.562 1 97.06 210 MET A N 1
ATOM 1580 C CA . MET A 1 210 ? -0.056 10.523 16.109 1 97.06 210 MET A CA 1
ATOM 1581 C C . MET A 1 210 ? 0.384 9.109 15.758 1 97.06 210 MET A C 1
ATOM 1583 O O . MET A 1 210 ? -0.026 8.562 14.734 1 97.06 210 MET A O 1
ATOM 1587 N N . ALA A 1 211 ? 1.186 8.484 16.609 1 97 211 ALA A N 1
ATOM 1588 C CA . ALA A 1 211 ? 1.628 7.109 16.375 1 97 211 ALA A CA 1
ATOM 1589 C C . ALA A 1 211 ? 0.461 6.133 16.5 1 97 211 ALA A C 1
ATOM 1591 O O . ALA A 1 211 ? 0.53 5.012 15.984 1 97 211 ALA A O 1
ATOM 1592 N N . SER A 1 212 ? -0.583 6.605 17.141 1 96.31 212 SER A N 1
ATOM 1593 C CA . SER A 1 212 ? -1.763 5.758 17.281 1 96.31 212 SER A CA 1
ATOM 1594 C C . SER A 1 212 ? -2.508 5.621 15.961 1 96.31 212 SER A C 1
ATOM 1596 O O . SER A 1 212 ? -3.303 4.695 15.781 1 96.31 212 SER A O 1
ATOM 1598 N N . VAL A 1 213 ? -2.242 6.516 15.078 1 97.31 213 VAL A N 1
ATOM 1599 C CA . VAL A 1 213 ? -2.988 6.484 13.82 1 97.31 213 VAL A CA 1
ATOM 1600 C C . VAL A 1 213 ? -2.023 6.324 12.648 1 97.31 213 VAL A C 1
ATOM 1602 O O . VAL A 1 213 ? -2.342 6.699 11.516 1 97.31 213 VAL A O 1
ATOM 1605 N N . GLY A 1 214 ? -0.85 5.832 12.867 1 97.62 214 GLY A N 1
ATOM 1606 C CA . GLY A 1 214 ? 0.12 5.57 11.82 1 97.62 214 GLY A CA 1
ATOM 1607 C C . GLY A 1 214 ? 1.553 5.809 12.258 1 97.62 214 GLY A C 1
ATOM 1608 O O . GLY A 1 214 ? 1.836 5.895 13.453 1 97.62 214 GLY A O 1
ATOM 1609 N N . TYR A 1 215 ? 2.396 5.883 11.242 1 97.88 215 TYR A N 1
ATOM 1610 C CA . TYR A 1 215 ? 3.809 6.168 11.469 1 97.88 215 TYR A CA 1
ATOM 1611 C C . TYR A 1 215 ? 4.016 7.633 11.836 1 97.88 215 TYR A C 1
ATOM 1613 O O . TYR A 1 215 ? 3.379 8.516 11.258 1 97.88 215 TYR A O 1
ATOM 1621 N N . CYS A 1 216 ? 4.879 7.906 12.812 1 98.25 216 CYS A N 1
ATOM 1622 C CA . CYS A 1 216 ? 5.156 9.273 13.234 1 98.25 216 CYS A CA 1
ATOM 1623 C C . CYS A 1 216 ? 6.605 9.43 13.68 1 98.25 216 CYS A C 1
ATOM 1625 O O . CYS A 1 216 ? 7.113 8.602 14.438 1 98.25 216 CYS A O 1
ATOM 1627 N N . THR A 1 217 ? 7.238 10.523 13.156 1 97.56 217 THR A N 1
ATOM 1628 C CA . THR A 1 217 ? 8.617 10.766 13.57 1 97.56 217 THR A CA 1
ATOM 1629 C C . THR A 1 217 ? 8.93 12.258 13.562 1 97.56 217 THR A C 1
ATOM 1631 O O . THR A 1 217 ? 8.266 13.031 12.867 1 97.56 217 THR A O 1
ATOM 1634 N N . GLU A 1 218 ? 9.875 12.656 14.367 1 97.31 218 GLU A N 1
ATOM 1635 C CA . GLU A 1 218 ? 10.32 14.047 14.43 1 97.31 218 GLU A CA 1
ATOM 1636 C C . GLU A 1 218 ? 11.336 14.352 13.336 1 97.31 218 GLU A C 1
ATOM 1638 O O . GLU A 1 218 ? 12.195 13.523 13.023 1 97.31 218 GLU A O 1
ATOM 1643 N N . VAL A 1 219 ? 11.195 15.531 12.75 1 97.06 219 VAL A N 1
ATOM 1644 C CA . VAL A 1 219 ? 12.141 16.016 11.758 1 97.06 219 VAL A CA 1
ATOM 1645 C C . VAL A 1 219 ? 12.438 17.5 11.992 1 97.06 219 VAL A C 1
ATOM 1647 O O . VAL A 1 219 ? 11.781 18.141 12.812 1 97.06 219 VAL A O 1
ATOM 1650 N N . GLU A 1 220 ? 13.453 17.953 11.273 1 95.88 220 GLU A N 1
ATOM 1651 C CA . GLU A 1 220 ? 13.648 19.406 11.211 1 95.88 220 GLU A CA 1
ATOM 1652 C C . GLU A 1 220 ? 12.547 20.078 10.398 1 95.88 220 GLU A C 1
ATOM 1654 O O . GLU A 1 220 ? 12.102 19.531 9.383 1 95.88 220 GLU A O 1
ATOM 1659 N N . GLU A 1 221 ? 12.133 21.234 10.773 1 95.12 221 GLU A N 1
ATOM 1660 C CA . GLU A 1 221 ? 11.008 21.922 10.141 1 95.12 221 GLU A CA 1
ATOM 1661 C C . GLU A 1 221 ? 11.242 22.109 8.648 1 95.12 221 GLU A C 1
ATOM 1663 O O . GLU A 1 221 ? 10.297 22.047 7.855 1 95.12 221 GLU A O 1
ATOM 1668 N N . ASP A 1 222 ? 12.516 22.281 8.25 1 92.19 222 ASP A N 1
ATOM 1669 C CA . ASP A 1 222 ? 12.836 22.578 6.852 1 92.19 222 ASP A CA 1
ATOM 1670 C C . ASP A 1 222 ? 12.539 21.375 5.961 1 92.19 222 ASP A C 1
ATOM 1672 O O . ASP A 1 222 ? 12.438 21.5 4.738 1 92.19 222 ASP A O 1
ATOM 1676 N N . LEU A 1 223 ? 12.359 20.219 6.535 1 95.69 223 LEU A N 1
ATOM 1677 C CA . LEU A 1 223 ? 12.117 19 5.762 1 95.69 223 LEU A CA 1
ATOM 1678 C C . LEU A 1 223 ? 10.625 18.797 5.527 1 95.69 223 LEU A C 1
ATOM 1680 O O . LEU A 1 223 ? 10.227 17.969 4.699 1 95.69 223 LEU A O 1
ATOM 1684 N N . ILE A 1 224 ? 9.766 19.531 6.18 1 95.56 224 ILE A N 1
ATOM 1685 C CA . ILE A 1 224 ? 8.328 19.266 6.184 1 95.56 224 ILE A CA 1
ATOM 1686 C C . ILE A 1 224 ? 7.746 19.578 4.805 1 95.56 224 ILE A C 1
ATOM 1688 O O . ILE A 1 224 ? 6.828 18.891 4.348 1 95.56 224 ILE A O 1
ATOM 1692 N N . ASP A 1 225 ? 8.297 20.531 4.105 1 94.19 225 ASP A N 1
ATOM 1693 C CA . ASP A 1 225 ? 7.801 20.844 2.77 1 94.19 225 ASP A CA 1
ATOM 1694 C C . ASP A 1 225 ? 8.039 19.672 1.812 1 94.19 225 ASP A C 1
ATOM 1696 O O . ASP A 1 225 ? 7.176 19.344 0.999 1 94.19 225 ASP A O 1
ATOM 1700 N N . ALA A 1 226 ? 9.242 19.141 1.933 1 96.56 226 ALA A N 1
ATOM 1701 C CA . ALA A 1 226 ? 9.547 17.969 1.113 1 96.56 226 ALA A CA 1
ATOM 1702 C C . ALA A 1 226 ? 8.625 16.812 1.459 1 96.56 226 ALA A C 1
ATOM 1704 O O . ALA A 1 226 ? 8.195 16.062 0.572 1 96.56 226 ALA A O 1
ATOM 1705 N N . VAL A 1 227 ? 8.305 16.641 2.693 1 97.81 227 VAL A N 1
ATOM 1706 C CA . VAL A 1 227 ? 7.422 15.57 3.158 1 97.81 227 VAL A CA 1
ATOM 1707 C C . VAL A 1 227 ? 6.016 15.789 2.604 1 97.81 227 VAL A C 1
ATOM 1709 O O . VAL A 1 227 ? 5.32 14.828 2.266 1 97.81 227 VAL A O 1
ATOM 1712 N N . THR A 1 228 ? 5.613 17.016 2.529 1 95.81 228 THR A N 1
ATOM 1713 C CA . THR A 1 228 ? 4.312 17.328 1.95 1 95.81 228 THR A CA 1
ATOM 1714 C C . THR A 1 228 ? 4.207 16.797 0.527 1 95.81 228 THR A C 1
ATOM 1716 O O . THR A 1 228 ? 3.205 16.188 0.16 1 95.81 228 THR A O 1
ATOM 1719 N N . GLY A 1 229 ? 5.25 16.984 -0.193 1 97.12 229 GLY A N 1
ATOM 1720 C CA . GLY A 1 229 ? 5.258 16.516 -1.571 1 97.12 229 GLY A CA 1
ATOM 1721 C C . GLY A 1 229 ? 5.367 15 -1.691 1 97.12 229 GLY A C 1
ATOM 1722 O O . GLY A 1 229 ? 4.93 14.422 -2.688 1 97.12 229 GLY A O 1
ATOM 1723 N N . LEU A 1 230 ? 5.969 14.391 -0.76 1 98.19 230 LEU A N 1
ATOM 1724 C CA . LEU A 1 230 ? 6.203 12.945 -0.808 1 98.19 230 LEU A CA 1
ATOM 1725 C C . LEU A 1 230 ? 5.047 12.188 -0.167 1 98.19 230 LEU A C 1
ATOM 1727 O O . LEU A 1 230 ? 4.184 11.656 -0.869 1 98.19 230 LEU A O 1
ATOM 1731 N N . SER A 1 231 ? 4.891 12.266 1.116 1 98 231 SER A N 1
ATOM 1732 C CA . SER A 1 231 ? 3.887 11.453 1.799 1 98 231 SER A CA 1
ATOM 1733 C C . SER A 1 231 ? 2.586 12.227 1.987 1 98 231 SER A C 1
ATOM 1735 O O . SER A 1 231 ? 1.512 11.625 2.088 1 98 231 SER A O 1
ATOM 1737 N N . GLY A 1 232 ? 2.672 13.547 2.08 1 96.31 232 GLY A N 1
ATOM 1738 C CA . GLY A 1 232 ? 1.442 14.32 2.146 1 96.31 232 GLY A CA 1
ATOM 1739 C C . GLY A 1 232 ? 0.556 14.141 0.929 1 96.31 232 GLY A C 1
ATOM 1740 O O . GLY A 1 232 ? -0.649 13.914 1.061 1 96.31 232 GLY A O 1
ATOM 1741 N N . SER A 1 233 ? 1.156 14.219 -0.227 1 97.38 233 SER A N 1
ATOM 1742 C CA . SER A 1 233 ? 0.448 14.055 -1.492 1 97.38 233 SER A CA 1
ATOM 1743 C C . SER A 1 233 ? 0.456 12.594 -1.941 1 97.38 233 SER A C 1
ATOM 1745 O O . SER A 1 233 ? -0.244 12.227 -2.889 1 97.38 233 SER A O 1
ATOM 1747 N N . GLY A 1 234 ? 1.225 11.805 -1.288 1 98.06 234 GLY A N 1
ATOM 1748 C CA . GLY A 1 234 ? 1.506 10.422 -1.656 1 98.06 234 GLY A CA 1
ATOM 1749 C C . GLY A 1 234 ? 0.252 9.602 -1.895 1 98.06 234 GLY A C 1
ATOM 1750 O O . GLY A 1 234 ? 0.15 8.891 -2.898 1 98.06 234 GLY A O 1
ATOM 1751 N N . PRO A 1 235 ? -0.703 9.688 -1.034 1 98.19 235 PRO A N 1
ATOM 1752 C CA . PRO A 1 235 ? -1.934 8.922 -1.239 1 98.19 235 PRO A CA 1
ATOM 1753 C C . PRO A 1 235 ? -2.611 9.234 -2.57 1 98.19 235 PRO A C 1
ATOM 1755 O O . PRO A 1 235 ? -3.135 8.336 -3.23 1 98.19 235 PRO A O 1
ATOM 1758 N N . ALA A 1 236 ? -2.613 10.477 -2.961 1 98.38 236 ALA A N 1
ATOM 1759 C CA . ALA A 1 236 ? -3.223 10.852 -4.234 1 98.38 236 ALA A CA 1
ATOM 1760 C C . ALA A 1 236 ? -2.51 10.18 -5.402 1 98.38 236 ALA A C 1
ATOM 1762 O O . ALA A 1 236 ? -3.15 9.766 -6.371 1 98.38 236 ALA A O 1
ATOM 1763 N N . TYR A 1 237 ? -1.141 10.109 -5.324 1 98.69 237 TYR A N 1
ATOM 1764 C CA . TYR A 1 237 ? -0.377 9.391 -6.336 1 98.69 237 TYR A CA 1
ATOM 1765 C C . TYR A 1 237 ? -0.812 7.93 -6.406 1 98.69 237 TYR A C 1
ATOM 1767 O O . TYR A 1 237 ? -1.002 7.383 -7.496 1 98.69 237 TYR A O 1
ATOM 1775 N N . ALA A 1 238 ? -0.963 7.371 -5.266 1 98.75 238 ALA A N 1
ATOM 1776 C CA . ALA A 1 238 ? -1.313 5.957 -5.16 1 98.75 238 ALA A CA 1
ATOM 1777 C C . ALA A 1 238 ? -2.719 5.699 -5.695 1 98.75 238 ALA A C 1
ATOM 1779 O O . ALA A 1 238 ? -2.949 4.715 -6.406 1 98.75 238 ALA A O 1
ATOM 1780 N N . PHE A 1 239 ? -3.717 6.547 -5.332 1 98.62 239 PHE A N 1
ATOM 1781 C CA . PHE A 1 239 ? -5.074 6.391 -5.84 1 98.62 239 PHE A CA 1
ATOM 1782 C C . PHE A 1 239 ? -5.094 6.465 -7.363 1 98.62 239 PHE A C 1
ATOM 1784 O O . PHE A 1 239 ? -5.773 5.672 -8.016 1 98.62 239 PHE A O 1
ATOM 1791 N N . THR A 1 240 ? -4.363 7.398 -7.875 1 98.75 240 THR A N 1
ATOM 1792 C CA . THR A 1 240 ? -4.281 7.562 -9.32 1 98.75 240 THR A CA 1
ATOM 1793 C C . THR A 1 240 ? -3.648 6.336 -9.969 1 98.75 240 THR A C 1
ATOM 1795 O O . THR A 1 240 ? -4.098 5.879 -11.023 1 98.75 240 THR A O 1
ATOM 1798 N N . ALA A 1 241 ? -2.621 5.824 -9.359 1 98.81 241 ALA A N 1
ATOM 1799 C CA . ALA A 1 241 ? -1.938 4.641 -9.867 1 98.81 241 ALA A CA 1
ATOM 1800 C C . ALA A 1 241 ? -2.877 3.436 -9.898 1 98.81 241 ALA A C 1
ATOM 1802 O O . ALA A 1 241 ? -2.957 2.729 -10.906 1 98.81 241 ALA A O 1
ATOM 1803 N N . VAL A 1 242 ? -3.584 3.188 -8.805 1 98.69 242 VAL A N 1
ATOM 1804 C CA . VAL A 1 242 ? -4.465 2.029 -8.727 1 98.69 242 VAL A CA 1
ATOM 1805 C C . VAL A 1 242 ? -5.602 2.176 -9.734 1 98.69 242 VAL A C 1
ATOM 1807 O O . VAL A 1 242 ? -6.008 1.198 -10.375 1 98.69 242 VAL A O 1
ATOM 1810 N N . ASP A 1 243 ? -6.105 3.402 -9.852 1 98.62 243 ASP A N 1
ATOM 1811 C CA . ASP A 1 243 ? -7.148 3.654 -10.836 1 98.62 243 ASP A CA 1
ATOM 1812 C C . ASP A 1 243 ? -6.664 3.322 -12.25 1 98.62 243 ASP A C 1
ATOM 1814 O O . ASP A 1 243 ? -7.383 2.693 -13.023 1 98.62 243 ASP A O 1
ATOM 1818 N N . ALA A 1 244 ? -5.512 3.727 -12.578 1 98.75 244 ALA A N 1
ATOM 1819 C CA . ALA A 1 244 ? -4.926 3.463 -13.891 1 98.75 244 ALA A CA 1
ATOM 1820 C C . ALA A 1 244 ? -4.648 1.974 -14.078 1 98.75 244 ALA A C 1
ATOM 1822 O O . ALA A 1 244 ? -4.926 1.415 -15.141 1 98.75 244 ALA A O 1
ATOM 1823 N N . LEU A 1 245 ? -4.039 1.337 -13.094 1 98.75 245 LEU A N 1
ATOM 1824 C CA . LEU A 1 245 ? -3.805 -0.102 -13.141 1 98.75 245 LEU A CA 1
ATOM 1825 C C . LEU A 1 245 ? -5.109 -0.857 -13.375 1 98.75 245 LEU A C 1
ATOM 1827 O O . LEU A 1 245 ? -5.156 -1.787 -14.18 1 98.75 245 LEU A O 1
ATOM 1831 N N . ALA A 1 246 ? -6.148 -0.424 -12.617 1 98.62 246 ALA A N 1
ATOM 1832 C CA . ALA A 1 246 ? -7.457 -1.048 -12.789 1 98.62 246 ALA A CA 1
ATOM 1833 C C . ALA A 1 246 ? -7.965 -0.879 -14.219 1 98.62 246 ALA A C 1
ATOM 1835 O O . ALA A 1 246 ? -8.516 -1.814 -14.805 1 98.62 246 ALA A O 1
ATOM 1836 N N . ASP A 1 247 ? -7.789 0.295 -14.797 1 98.75 247 ASP A N 1
ATOM 1837 C CA . ASP A 1 247 ? -8.156 0.508 -16.188 1 98.75 247 ASP A CA 1
ATOM 1838 C C . ASP A 1 247 ? -7.402 -0.448 -17.109 1 98.75 247 ASP A C 1
ATOM 1840 O O . ASP A 1 247 ? -7.965 -0.958 -18.078 1 98.75 247 ASP A O 1
ATOM 1844 N N . GLY A 1 248 ? -6.145 -0.622 -16.812 1 98.69 248 GLY A N 1
ATOM 1845 C CA . GLY A 1 248 ? -5.391 -1.61 -17.578 1 98.69 248 GLY A CA 1
ATOM 1846 C C . GLY A 1 248 ? -5.957 -3.012 -17.453 1 98.69 248 GLY A C 1
ATOM 1847 O O . GLY A 1 248 ? -6.066 -3.732 -18.453 1 98.69 248 GLY A O 1
ATOM 1848 N N . GLY A 1 249 ? -6.293 -3.404 -16.234 1 98.5 249 GLY A N 1
ATOM 1849 C CA . GLY A 1 249 ? -6.945 -4.688 -16.031 1 98.5 249 GLY A CA 1
ATOM 1850 C C . GLY A 1 249 ? -8.258 -4.82 -16.781 1 98.5 249 GLY A C 1
ATOM 1851 O O . GLY A 1 249 ? -8.516 -5.84 -17.422 1 98.5 249 GLY A O 1
ATOM 1852 N N . VAL A 1 250 ? -9.094 -3.803 -16.766 1 98.56 250 VAL A N 1
ATOM 1853 C CA . VAL A 1 250 ? -10.383 -3.801 -17.438 1 98.56 250 VAL A CA 1
ATOM 1854 C C . VAL A 1 250 ? -10.172 -3.889 -18.953 1 98.56 250 VAL A C 1
ATOM 1856 O O . VAL A 1 250 ? -10.875 -4.629 -19.641 1 98.56 250 VAL A O 1
ATOM 1859 N N . LYS A 1 251 ? -9.211 -3.137 -19.422 1 98.62 251 LYS A N 1
ATOM 1860 C CA . LYS A 1 251 ? -8.867 -3.195 -20.844 1 98.62 251 LYS A CA 1
ATOM 1861 C C . LYS A 1 251 ? -8.539 -4.625 -21.266 1 98.62 251 LYS A C 1
ATOM 1863 O O . LYS A 1 251 ? -8.875 -5.035 -22.375 1 98.62 251 LYS A O 1
ATOM 1868 N N . MET A 1 252 ? -7.969 -5.344 -20.359 1 97.81 252 MET A N 1
ATOM 1869 C CA . MET A 1 252 ? -7.539 -6.699 -20.672 1 97.81 252 MET A CA 1
ATOM 1870 C C . MET A 1 252 ? -8.609 -7.715 -20.281 1 97.81 252 MET A C 1
ATOM 1872 O O . MET A 1 252 ? -8.367 -8.922 -20.344 1 97.81 252 MET A O 1
ATOM 1876 N N . GLY A 1 253 ? -9.75 -7.293 -19.734 1 97.38 253 GLY A N 1
ATOM 1877 C CA . GLY A 1 253 ? -10.891 -8.188 -19.609 1 97.38 253 GLY A CA 1
ATOM 1878 C C . GLY A 1 253 ? -11.344 -8.375 -18.172 1 97.38 253 GLY A C 1
ATOM 1879 O O . GLY A 1 253 ? -12.344 -9.055 -17.906 1 97.38 253 GLY A O 1
ATOM 1880 N N . LEU A 1 254 ? -10.758 -7.738 -17.219 1 98.12 254 LEU A N 1
ATOM 1881 C CA . LEU A 1 254 ? -11.133 -7.918 -15.82 1 98.12 254 LEU A CA 1
ATOM 1882 C C . LEU A 1 254 ? -12.344 -7.062 -15.469 1 98.12 254 LEU A C 1
ATOM 1884 O O . LEU A 1 254 ? -12.453 -5.922 -15.922 1 98.12 254 LEU A O 1
ATOM 1888 N N . PRO A 1 255 ? -13.172 -7.652 -14.602 1 97.81 255 PRO A N 1
ATOM 1889 C CA . PRO A 1 255 ? -14.195 -6.777 -14.023 1 97.81 255 PRO A CA 1
ATOM 1890 C C . PRO A 1 255 ? -13.602 -5.656 -13.18 1 97.81 255 PRO A C 1
ATOM 1892 O O . PRO A 1 255 ? -12.617 -5.875 -12.461 1 97.81 255 PRO A O 1
ATOM 1895 N N . ARG A 1 256 ? -14.219 -4.555 -13.195 1 97 256 ARG A N 1
ATOM 1896 C CA . ARG A 1 256 ? -13.695 -3.338 -12.578 1 97 256 ARG A CA 1
ATOM 1897 C C . ARG A 1 256 ? -13.469 -3.535 -11.086 1 97 256 ARG A C 1
ATOM 1899 O O . ARG A 1 256 ? -12.406 -3.199 -10.562 1 97 256 ARG A O 1
ATOM 1906 N N . ARG A 1 257 ? -14.414 -4.043 -10.383 1 96.56 257 ARG A N 1
ATOM 1907 C CA . ARG A 1 257 ? -14.32 -4.211 -8.938 1 96.56 257 ARG A CA 1
ATOM 1908 C C . ARG A 1 257 ? -13.141 -5.105 -8.57 1 96.56 257 ARG A C 1
ATOM 1910 O O . ARG A 1 257 ? -12.383 -4.797 -7.648 1 96.56 257 ARG A O 1
ATOM 1917 N N . LEU A 1 258 ? -12.969 -6.215 -9.297 1 97.56 258 LEU A N 1
ATOM 1918 C CA . LEU A 1 258 ? -11.859 -7.129 -9.062 1 97.56 258 LEU A CA 1
ATOM 1919 C C . LEU A 1 258 ? -10.531 -6.461 -9.391 1 97.56 258 LEU A C 1
ATOM 1921 O O . LEU A 1 258 ? -9.547 -6.645 -8.672 1 97.56 258 LEU A O 1
ATOM 1925 N N . ALA A 1 259 ? -10.523 -5.688 -10.461 1 98.38 259 ALA A N 1
ATOM 1926 C CA . ALA A 1 259 ? -9.305 -5 -10.883 1 98.38 259 ALA A CA 1
ATOM 1927 C C . ALA A 1 259 ? -8.836 -4.016 -9.82 1 98.38 259 ALA A C 1
ATOM 1929 O O . ALA A 1 259 ? -7.645 -3.969 -9.484 1 98.38 259 ALA A O 1
ATOM 1930 N N . VAL A 1 260 ? -9.742 -3.244 -9.273 1 98.31 260 VAL A N 1
ATOM 1931 C CA . VAL A 1 260 ? -9.398 -2.273 -8.242 1 98.31 260 VAL A CA 1
ATOM 1932 C C . VAL A 1 260 ? -8.898 -3 -6.992 1 98.31 260 VAL A C 1
ATOM 1934 O O . VAL A 1 260 ? -7.887 -2.615 -6.406 1 98.31 260 VAL A O 1
ATOM 1937 N N . ARG A 1 261 ? -9.586 -4.035 -6.633 1 98.06 261 ARG A N 1
ATOM 1938 C CA . ARG A 1 261 ? -9.234 -4.789 -5.434 1 98.06 261 ARG A CA 1
ATOM 1939 C C . ARG A 1 261 ? -7.84 -5.398 -5.562 1 98.06 261 ARG A C 1
ATOM 1941 O O . ARG A 1 261 ? -7.023 -5.289 -4.645 1 98.06 261 ARG A O 1
ATOM 1948 N N . LEU A 1 262 ? -7.574 -6.004 -6.668 1 98.62 262 LEU A N 1
ATOM 1949 C CA . LEU A 1 262 ? -6.281 -6.645 -6.895 1 98.62 262 LEU A CA 1
ATOM 1950 C C . LEU A 1 262 ? -5.168 -5.605 -6.965 1 98.62 262 LEU A C 1
ATOM 1952 O O . LEU A 1 262 ? -4.07 -5.828 -6.449 1 98.62 262 LEU A O 1
ATOM 1956 N N . GLY A 1 263 ? -5.473 -4.5 -7.652 1 98.56 263 GLY A N 1
ATOM 1957 C CA . GLY A 1 263 ? -4.496 -3.424 -7.695 1 98.56 263 GLY A CA 1
ATOM 1958 C C . GLY A 1 263 ? -4.152 -2.875 -6.324 1 98.56 263 GLY A C 1
ATOM 1959 O O . GLY A 1 263 ? -2.979 -2.701 -5.992 1 98.56 263 GLY A O 1
ATOM 1960 N N . ALA A 1 264 ? -5.16 -2.594 -5.543 1 98.69 264 ALA A N 1
ATOM 1961 C CA . ALA A 1 264 ? -4.969 -2.072 -4.191 1 98.69 264 ALA A CA 1
ATOM 1962 C C . ALA A 1 264 ? -4.223 -3.078 -3.32 1 98.69 264 ALA A C 1
ATOM 1964 O O . ALA A 1 264 ? -3.326 -2.705 -2.559 1 98.69 264 ALA A O 1
ATOM 1965 N N . GLN A 1 265 ? -4.566 -4.359 -3.436 1 98.69 265 GLN A N 1
ATOM 1966 C CA . GLN A 1 265 ? -3.92 -5.41 -2.652 1 98.69 265 GLN A CA 1
ATOM 1967 C C . GLN A 1 265 ? -2.445 -5.535 -3.018 1 98.69 265 GLN A C 1
ATOM 1969 O O . GLN A 1 265 ? -1.602 -5.762 -2.146 1 98.69 265 GLN A O 1
ATOM 1974 N N . ALA A 1 266 ? -2.168 -5.449 -4.305 1 98.5 266 ALA A N 1
ATOM 1975 C CA . ALA A 1 266 ? -0.779 -5.523 -4.75 1 98.5 266 ALA A CA 1
ATOM 1976 C C . ALA A 1 266 ? 0.042 -4.371 -4.18 1 98.5 266 ALA A C 1
ATOM 1978 O O . ALA A 1 266 ? 1.185 -4.562 -3.758 1 98.5 266 ALA A O 1
ATOM 1979 N N . LEU A 1 267 ? -0.537 -3.199 -4.191 1 98.56 267 LEU A N 1
ATOM 1980 C CA . LEU A 1 267 ? 0.148 -2.037 -3.639 1 98.56 267 LEU A CA 1
ATOM 1981 C C . LEU A 1 267 ? 0.352 -2.191 -2.137 1 98.56 267 LEU A C 1
ATOM 1983 O O . LEU A 1 267 ? 1.42 -1.864 -1.613 1 98.56 267 LEU A O 1
ATOM 1987 N N . LEU A 1 268 ? -0.67 -2.627 -1.456 1 98.62 268 LEU A N 1
ATOM 1988 C CA . LEU A 1 268 ? -0.592 -2.846 -0.016 1 98.62 268 LEU A CA 1
ATOM 1989 C C . LEU A 1 268 ? 0.525 -3.826 0.325 1 98.62 268 LEU A C 1
ATOM 1991 O O . LEU A 1 268 ? 1.344 -3.559 1.207 1 98.62 268 LEU A O 1
ATOM 1995 N N . GLY A 1 269 ? 0.543 -4.914 -0.353 1 98.31 269 GLY A N 1
ATOM 1996 C CA . GLY A 1 269 ? 1.56 -5.926 -0.103 1 98.31 269 GLY A CA 1
ATOM 1997 C C . GLY A 1 269 ? 2.969 -5.438 -0.389 1 98.31 269 GLY A C 1
ATOM 1998 O O . GLY A 1 269 ? 3.891 -5.699 0.384 1 98.31 269 GLY A O 1
ATOM 1999 N N . ALA A 1 270 ? 3.146 -4.762 -1.482 1 98.38 270 ALA A N 1
ATOM 2000 C CA . ALA A 1 270 ? 4.457 -4.223 -1.833 1 98.38 270 ALA A CA 1
ATOM 2001 C C . ALA A 1 270 ? 4.941 -3.229 -0.781 1 98.38 270 ALA A C 1
ATOM 2003 O O . ALA A 1 270 ? 6.109 -3.258 -0.381 1 98.38 270 ALA A O 1
ATOM 2004 N N . ALA A 1 271 ? 4.035 -2.35 -0.389 1 98.62 271 ALA A N 1
ATOM 2005 C CA . ALA A 1 271 ? 4.391 -1.365 0.63 1 98.62 271 ALA A CA 1
ATOM 2006 C C . ALA A 1 271 ? 4.797 -2.047 1.933 1 98.62 271 ALA A C 1
ATOM 2008 O O . ALA A 1 271 ? 5.777 -1.652 2.566 1 98.62 271 ALA A O 1
ATOM 2009 N N . ARG A 1 272 ? 4.078 -3.037 2.311 1 98 272 ARG A N 1
ATOM 2010 C CA . ARG A 1 272 ? 4.391 -3.777 3.529 1 98 272 ARG A CA 1
ATOM 2011 C C . ARG A 1 272 ? 5.754 -4.453 3.426 1 98 272 ARG A C 1
ATOM 2013 O O . ARG A 1 272 ? 6.52 -4.477 4.391 1 98 272 ARG A O 1
ATOM 2020 N N . MET A 1 273 ? 6.055 -4.98 2.291 1 96.88 273 MET A N 1
ATOM 2021 C CA . MET A 1 273 ? 7.363 -5.598 2.088 1 96.88 273 MET A CA 1
ATOM 2022 C C . MET A 1 273 ? 8.477 -4.578 2.279 1 96.88 273 MET A C 1
ATOM 2024 O O . MET A 1 273 ? 9.508 -4.883 2.885 1 96.88 273 MET A O 1
ATOM 2028 N N . LEU A 1 274 ? 8.281 -3.42 1.769 1 97.62 274 LEU A N 1
ATOM 2029 C CA . LEU A 1 274 ? 9.281 -2.363 1.887 1 97.62 274 LEU A CA 1
ATOM 2030 C C . LEU A 1 274 ? 9.469 -1.954 3.344 1 97.62 274 LEU A C 1
ATOM 2032 O O . LEU A 1 274 ? 10.594 -1.697 3.781 1 97.62 274 LEU A O 1
ATOM 2036 N N . LEU A 1 275 ? 8.398 -1.904 4.074 1 97.5 275 LEU A N 1
ATOM 2037 C CA . LEU A 1 275 ? 8.438 -1.44 5.457 1 97.5 275 LEU A CA 1
ATOM 2038 C C . LEU A 1 275 ? 9.016 -2.514 6.371 1 97.5 275 LEU A C 1
ATOM 2040 O O . LEU A 1 275 ? 9.648 -2.199 7.383 1 97.5 275 LEU A O 1
ATOM 2044 N N . ASP A 1 276 ? 8.789 -3.812 6.004 1 93.94 276 ASP A N 1
ATOM 2045 C CA . ASP A 1 276 ? 9.203 -4.914 6.863 1 93.94 276 ASP A CA 1
ATOM 2046 C C . ASP A 1 276 ? 10.609 -5.391 6.508 1 93.94 276 ASP A C 1
ATOM 2048 O O . ASP A 1 276 ? 11.211 -6.164 7.254 1 93.94 276 ASP A O 1
ATOM 2052 N N . SER A 1 277 ? 11.016 -4.934 5.418 1 85.88 277 SER A N 1
ATOM 2053 C CA . SER A 1 277 ? 12.32 -5.41 4.984 1 85.88 277 SER A CA 1
ATOM 2054 C C . SER A 1 277 ? 13.336 -4.273 4.926 1 85.88 277 SER A C 1
ATOM 2056 O O . SER A 1 277 ? 12.953 -3.102 4.852 1 85.88 277 SER A O 1
ATOM 2058 N N . GLU A 1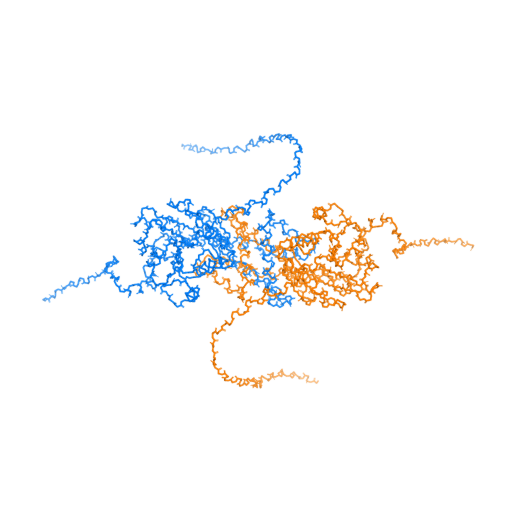 278 ? 14.586 -4.617 5.043 1 85.69 278 GLU A N 1
ATOM 2059 C CA . GLU A 1 278 ? 15.656 -3.639 4.863 1 85.69 278 GLU A CA 1
ATOM 2060 C C . GLU A 1 278 ? 16.203 -3.664 3.438 1 85.69 278 GLU A C 1
ATOM 2062 O O . GLU A 1 278 ? 17.188 -2.99 3.129 1 85.69 278 GLU A O 1
ATOM 2067 N N . GLN A 1 279 ? 15.484 -4.367 2.66 1 90.19 279 GLN A N 1
ATOM 2068 C CA . GLN A 1 279 ? 15.969 -4.465 1.285 1 90.19 279 GLN A CA 1
ATOM 2069 C C . GLN A 1 279 ? 15.656 -3.197 0.5 1 90.19 279 GLN A C 1
ATOM 2071 O O . GLN A 1 279 ? 14.602 -2.578 0.701 1 90.19 279 GLN A O 1
ATOM 2076 N N . HIS A 1 280 ? 16.609 -2.889 -0.409 1 95.5 280 HIS A N 1
ATOM 2077 C CA . HIS A 1 280 ? 16.391 -1.778 -1.331 1 95.5 280 HIS A CA 1
ATOM 2078 C C . HIS A 1 280 ? 15.242 -2.066 -2.287 1 95.5 280 HIS A C 1
ATOM 2080 O O . HIS A 1 280 ? 15.086 -3.195 -2.76 1 95.5 280 HIS A O 1
ATOM 2086 N N . PRO A 1 281 ? 14.391 -1.021 -2.613 1 97.06 281 PRO A N 1
ATOM 2087 C CA . PRO A 1 281 ? 13.281 -1.231 -3.543 1 97.06 281 PRO A CA 1
ATOM 2088 C C . PRO A 1 281 ? 13.727 -1.862 -4.859 1 97.06 281 PRO A C 1
ATOM 2090 O O . PRO A 1 281 ? 13 -2.682 -5.434 1 97.06 281 PRO A O 1
ATOM 2093 N N . GLY A 1 282 ? 14.906 -1.526 -5.34 1 96.5 282 GLY A N 1
ATOM 2094 C CA . GLY A 1 282 ? 15.43 -2.105 -6.562 1 96.5 282 GLY A CA 1
ATOM 2095 C C . GLY A 1 282 ? 15.609 -3.609 -6.488 1 96.5 282 GLY A C 1
ATOM 2096 O O . GLY A 1 282 ? 15.336 -4.32 -7.457 1 96.5 282 GLY A O 1
ATOM 2097 N N . GLN A 1 283 ? 16.047 -4.055 -5.379 1 94.5 283 GLN A N 1
ATOM 2098 C CA . GLN A 1 283 ? 16.234 -5.488 -5.184 1 94.5 283 GLN A CA 1
ATOM 2099 C C . GLN A 1 283 ? 14.891 -6.215 -5.164 1 94.5 283 GLN A C 1
ATOM 2101 O O . GLN A 1 283 ? 14.75 -7.293 -5.746 1 94.5 283 GLN A O 1
ATOM 2106 N N . LEU A 1 284 ? 13.914 -5.676 -4.496 1 95.25 284 LEU A N 1
ATOM 2107 C CA . LEU A 1 284 ? 12.586 -6.273 -4.441 1 95.25 284 LEU A CA 1
ATOM 2108 C C . LEU A 1 284 ? 11.953 -6.32 -5.828 1 95.25 284 LEU A C 1
ATOM 2110 O O . LEU A 1 284 ? 11.305 -7.305 -6.188 1 95.25 284 LEU A O 1
ATOM 2114 N N . LYS A 1 285 ? 12.133 -5.254 -6.59 1 96.56 285 LYS A N 1
ATOM 2115 C CA . LYS A 1 285 ? 11.68 -5.223 -7.977 1 96.56 285 LYS A CA 1
ATOM 2116 C C . LYS A 1 285 ? 12.312 -6.352 -8.789 1 96.56 285 LYS A C 1
ATOM 2118 O O . LYS A 1 285 ? 11.625 -7.047 -9.539 1 96.56 285 LYS A O 1
ATOM 2123 N N . ASP A 1 286 ? 13.617 -6.586 -8.594 1 93.62 286 ASP A N 1
ATOM 2124 C CA . ASP A 1 286 ? 14.336 -7.633 -9.312 1 93.62 286 ASP A CA 1
ATOM 2125 C C . ASP A 1 286 ? 13.812 -9.016 -8.93 1 93.62 286 ASP A C 1
ATOM 2127 O O . ASP A 1 286 ? 13.789 -9.93 -9.766 1 93.62 286 ASP A O 1
ATOM 2131 N N . ASN A 1 287 ? 13.398 -9.141 -7.719 1 89.12 287 ASN A N 1
ATOM 2132 C CA . ASN A 1 287 ? 12.891 -10.422 -7.238 1 89.12 287 ASN A CA 1
ATOM 2133 C C . ASN A 1 287 ? 11.586 -10.805 -7.938 1 89.12 287 ASN A C 1
ATOM 2135 O O . ASN A 1 287 ? 11.242 -11.984 -8.016 1 89.12 287 ASN A O 1
ATOM 2139 N N . VAL A 1 288 ? 10.875 -9.875 -8.445 1 92.38 288 VAL A N 1
ATOM 2140 C CA . VAL A 1 288 ? 9.602 -10.125 -9.109 1 92.38 288 VAL A CA 1
ATOM 2141 C C . VAL A 1 288 ? 9.852 -10.453 -10.586 1 92.38 288 VAL A C 1
ATOM 2143 O O . VAL A 1 288 ? 9.039 -11.133 -11.219 1 92.38 288 VAL A O 1
ATOM 2146 N N . CYS A 1 289 ? 10.969 -9.984 -11.133 1 91.88 289 CYS A N 1
ATOM 2147 C CA . CYS A 1 289 ? 11.266 -10.109 -12.555 1 91.88 289 CYS A CA 1
ATOM 2148 C C . CYS A 1 289 ? 11.992 -11.414 -12.852 1 91.88 289 CYS A C 1
ATOM 2150 O O . CYS A 1 289 ? 13.008 -11.719 -12.227 1 91.88 289 CYS A O 1
ATOM 2152 N N . SER A 1 290 ? 11.492 -12.148 -13.742 1 84.38 290 SER A N 1
ATOM 2153 C CA . SER A 1 290 ? 12.172 -13.328 -14.266 1 84.38 290 SER A CA 1
ATOM 2154 C C . SER A 1 290 ? 12.695 -13.078 -15.68 1 84.38 290 SER A C 1
ATOM 2156 O O . SER A 1 290 ? 12.188 -12.211 -16.391 1 84.38 290 SER A O 1
ATOM 2158 N N . PRO A 1 291 ? 13.797 -13.773 -16.094 1 86.69 291 PRO A N 1
ATOM 2159 C CA . PRO A 1 291 ? 14.32 -13.578 -17.438 1 86.69 291 PRO A CA 1
ATOM 2160 C C . PRO A 1 291 ? 13.266 -13.797 -18.516 1 86.69 291 PRO A C 1
ATOM 2162 O O . PRO A 1 291 ? 12.703 -14.883 -18.625 1 86.69 291 PRO A O 1
ATOM 2165 N N . GLY A 1 292 ? 13 -12.727 -19.281 1 87.38 292 GLY A N 1
ATOM 2166 C CA . GLY A 1 292 ? 12.031 -12.797 -20.359 1 87.38 292 GLY A CA 1
ATOM 2167 C C . GLY A 1 292 ? 10.594 -12.859 -19.875 1 87.38 292 GLY A C 1
ATOM 2168 O O . GLY A 1 292 ? 9.68 -13.117 -20.656 1 87.38 292 GLY A O 1
ATOM 2169 N N . GLY A 1 293 ? 10.383 -12.594 -18.625 1 88.62 293 GLY A N 1
ATOM 2170 C CA . GLY A 1 293 ? 9.07 -12.742 -18.031 1 88.62 293 GLY A CA 1
ATOM 2171 C C . GLY A 1 293 ? 8.141 -11.578 -18.328 1 88.62 293 GLY A C 1
ATOM 2172 O O . GLY A 1 293 ? 8.539 -10.617 -18.984 1 88.62 293 GLY A O 1
ATOM 2173 N N . ALA A 1 294 ? 6.887 -11.68 -17.859 1 92.62 294 ALA A N 1
ATOM 2174 C CA . ALA A 1 294 ? 5.832 -10.695 -18.109 1 92.62 294 ALA A CA 1
ATOM 2175 C C . ALA A 1 294 ? 6.152 -9.367 -17.438 1 92.62 294 ALA A C 1
ATOM 2177 O O . ALA A 1 294 ? 5.984 -8.305 -18.047 1 92.62 294 ALA A O 1
ATOM 2178 N N . THR A 1 295 ? 6.68 -9.336 -16.25 1 95 295 THR A N 1
ATOM 2179 C CA . THR A 1 295 ? 6.895 -8.141 -15.438 1 95 295 THR A CA 1
ATOM 2180 C C . THR A 1 295 ? 7.945 -7.234 -16.078 1 95 295 THR A C 1
ATOM 2182 O O . THR A 1 295 ? 7.789 -6.012 -16.109 1 95 295 THR A O 1
ATOM 2185 N N . ILE A 1 296 ? 9.062 -7.82 -16.578 1 96.69 296 ILE A N 1
ATOM 2186 C CA . ILE A 1 296 ? 10.141 -7.012 -17.125 1 96.69 296 ILE A CA 1
ATOM 2187 C C . ILE A 1 296 ? 9.664 -6.309 -18.391 1 96.69 296 ILE A C 1
ATOM 2189 O O . ILE A 1 296 ? 10.109 -5.199 -18.703 1 96.69 296 ILE A O 1
ATOM 2193 N N . HIS A 1 297 ? 8.797 -6.895 -19.109 1 96.75 297 HIS A N 1
ATOM 2194 C CA . HIS A 1 297 ? 8.219 -6.246 -20.297 1 96.75 297 HIS A CA 1
ATOM 2195 C C . HIS A 1 297 ? 7.371 -5.047 -19.891 1 96.75 297 HIS A C 1
ATOM 2197 O O . HIS A 1 297 ? 7.391 -4.016 -20.578 1 96.75 297 HIS A O 1
ATOM 2203 N N . ALA A 1 298 ? 6.602 -5.199 -18.891 1 98.31 298 ALA A N 1
ATOM 2204 C CA . ALA A 1 298 ? 5.805 -4.09 -18.359 1 98.31 298 ALA A CA 1
ATOM 2205 C C . ALA A 1 298 ? 6.703 -2.951 -17.875 1 98.31 298 ALA A C 1
ATOM 2207 O O . ALA A 1 298 ? 6.441 -1.782 -18.172 1 98.31 298 ALA A O 1
ATOM 2208 N N . LEU A 1 299 ? 7.773 -3.268 -17.141 1 98.38 299 LEU A N 1
ATOM 2209 C CA . LEU A 1 299 ? 8.688 -2.266 -16.609 1 98.38 299 LEU A CA 1
ATOM 2210 C C . LEU A 1 299 ? 9.383 -1.511 -17.734 1 98.38 299 LEU A C 1
ATOM 2212 O O . LEU A 1 299 ? 9.672 -0.319 -17.609 1 98.38 299 LEU A O 1
ATOM 2216 N N . HIS A 1 300 ? 9.688 -2.225 -18.766 1 98.31 300 HIS A N 1
ATOM 2217 C CA . HIS A 1 300 ? 10.273 -1.565 -19.938 1 98.31 300 HIS A CA 1
ATOM 2218 C C . HIS A 1 300 ? 9.367 -0.463 -20.469 1 98.31 300 HIS A C 1
ATOM 2220 O O . HIS A 1 300 ? 9.844 0.597 -20.875 1 98.31 300 HIS A O 1
ATOM 2226 N N . VAL A 1 301 ? 8.094 -0.722 -20.547 1 98.19 301 VAL A N 1
ATOM 2227 C CA . VAL A 1 301 ? 7.121 0.272 -20.984 1 98.19 301 VAL A CA 1
ATOM 2228 C C . VAL A 1 301 ? 7.156 1.482 -20.062 1 98.19 301 VAL A C 1
ATOM 2230 O O . VAL A 1 301 ? 7.176 2.627 -20.516 1 98.19 301 VAL A O 1
ATOM 2233 N N . MET A 1 302 ? 7.168 1.239 -18.781 1 97.88 302 MET A N 1
ATOM 2234 C CA . MET A 1 302 ? 7.203 2.309 -17.781 1 97.88 302 MET A CA 1
ATOM 2235 C C . MET A 1 302 ? 8.469 3.146 -17.938 1 97.88 302 MET A C 1
ATOM 2237 O O . MET A 1 302 ? 8.414 4.375 -17.906 1 97.88 302 MET A O 1
ATOM 2241 N N . GLU A 1 303 ? 9.602 2.453 -18.109 1 97.19 303 GLU A N 1
ATOM 2242 C CA . GLU A 1 303 ? 10.875 3.152 -18.266 1 97.19 303 GLU A CA 1
ATOM 2243 C C . GLU A 1 303 ? 10.914 3.975 -19.547 1 97.19 303 GLU A C 1
ATOM 2245 O O . GLU A 1 303 ? 11.422 5.098 -19.562 1 97.19 303 GLU A O 1
ATOM 2250 N N . SER A 1 304 ? 10.375 3.443 -20.594 1 97.56 304 SER A N 1
ATOM 2251 C CA . SER A 1 304 ? 10.383 4.109 -21.891 1 97.56 304 SER A CA 1
ATOM 2252 C C . SER A 1 304 ? 9.531 5.379 -21.875 1 97.56 304 SER A C 1
ATOM 2254 O O . SER A 1 304 ? 9.797 6.32 -22.609 1 97.56 304 SER A O 1
ATOM 2256 N N . GLY A 1 305 ? 8.547 5.414 -20.984 1 97.25 305 GLY A N 1
ATOM 2257 C CA . GLY A 1 305 ? 7.664 6.562 -20.891 1 97.25 305 GLY A CA 1
ATOM 2258 C C . GLY A 1 305 ? 8.062 7.539 -19.797 1 97.25 305 GLY A C 1
ATOM 2259 O O . GLY A 1 305 ? 7.402 8.562 -19.594 1 97.25 305 GLY A O 1
ATOM 2260 N N . GLY A 1 306 ? 9.156 7.258 -19.062 1 97.81 306 GLY A N 1
ATOM 2261 C CA . GLY A 1 306 ? 9.641 8.164 -18.031 1 97.81 306 GLY A CA 1
ATOM 2262 C C . GLY A 1 306 ? 8.828 8.102 -16.75 1 97.81 306 GLY A C 1
ATOM 2263 O O . GLY A 1 306 ? 8.555 9.133 -16.125 1 97.81 306 GLY A O 1
ATOM 2264 N N . PHE A 1 307 ? 8.406 6.938 -16.391 1 98.25 307 PHE A N 1
ATOM 2265 C CA . PHE A 1 307 ? 7.566 6.734 -15.211 1 98.25 307 PHE A CA 1
ATOM 2266 C C . PHE A 1 307 ? 8.234 7.305 -13.969 1 98.25 307 PHE A C 1
ATOM 2268 O O . PHE A 1 307 ? 7.617 8.062 -13.219 1 98.25 307 PHE A O 1
ATOM 2275 N N . ARG A 1 308 ? 9.484 7.035 -13.742 1 98.12 308 ARG A N 1
ATOM 2276 C CA . ARG A 1 308 ? 10.211 7.488 -12.562 1 98.12 308 ARG A CA 1
ATOM 2277 C C . ARG A 1 308 ? 10.375 9 -12.57 1 98.12 308 ARG A C 1
ATOM 2279 O O . ARG A 1 308 ? 10.164 9.656 -11.547 1 98.12 308 ARG A O 1
ATOM 2286 N N . SER A 1 309 ? 10.688 9.562 -13.711 1 98.12 309 SER A N 1
ATOM 2287 C CA . SER A 1 309 ? 10.875 11 -13.812 1 98.12 309 SER A CA 1
ATOM 2288 C C . SER A 1 309 ? 9.594 11.75 -13.484 1 98.12 309 SER A C 1
ATOM 2290 O O . SER A 1 309 ? 9.633 12.82 -12.867 1 98.12 309 SER A O 1
ATOM 2292 N N . LEU A 1 310 ? 8.484 11.234 -13.891 1 98.31 310 LEU A N 1
ATOM 2293 C CA . LEU A 1 310 ? 7.199 11.867 -13.625 1 98.31 310 LEU A CA 1
ATOM 2294 C C . LEU A 1 310 ? 6.938 11.953 -12.125 1 98.31 310 LEU A C 1
ATOM 2296 O O . LEU A 1 310 ? 6.477 12.984 -11.625 1 98.31 310 LEU A O 1
ATOM 2300 N N . LEU A 1 311 ? 7.238 10.867 -11.414 1 98.75 311 LEU A N 1
ATOM 2301 C CA . LEU A 1 311 ? 7.004 10.852 -9.977 1 98.75 311 LEU A CA 1
ATOM 2302 C C . LEU A 1 311 ? 7.98 11.773 -9.25 1 98.75 311 LEU A C 1
ATOM 2304 O O . LEU A 1 311 ? 7.598 12.461 -8.305 1 98.75 311 LEU A O 1
ATOM 2308 N N . ILE A 1 312 ? 9.25 11.844 -9.664 1 98.81 312 ILE A N 1
ATOM 2309 C CA . ILE A 1 312 ? 10.234 12.766 -9.102 1 98.81 312 ILE A CA 1
ATOM 2310 C C . ILE A 1 312 ? 9.766 14.203 -9.305 1 98.81 312 ILE A C 1
ATOM 2312 O O . ILE A 1 312 ? 9.773 15.008 -8.367 1 98.81 312 ILE A O 1
ATOM 2316 N N . ASN A 1 313 ? 9.312 14.477 -10.516 1 98.75 313 ASN A N 1
ATOM 2317 C CA . ASN A 1 313 ? 8.828 15.82 -10.836 1 98.75 313 ASN A CA 1
ATOM 2318 C C . ASN A 1 313 ? 7.586 16.172 -10.031 1 98.75 313 ASN A C 1
ATOM 2320 O O . ASN A 1 313 ? 7.379 17.328 -9.68 1 98.75 313 ASN A O 1
ATOM 2324 N N . ALA A 1 314 ? 6.73 15.211 -9.836 1 98.75 314 ALA A N 1
ATOM 2325 C CA . ALA A 1 314 ? 5.516 15.445 -9.062 1 98.75 314 ALA A CA 1
ATOM 2326 C C . ALA A 1 314 ? 5.852 15.867 -7.633 1 98.75 314 ALA A C 1
ATOM 2328 O O . ALA A 1 314 ? 5.285 16.828 -7.105 1 98.75 314 ALA A O 1
ATOM 2329 N N . VAL A 1 315 ? 6.785 15.164 -6.988 1 98.69 315 VAL A N 1
ATOM 2330 C CA . VAL A 1 315 ? 7.203 15.5 -5.633 1 98.69 315 VAL A CA 1
ATOM 2331 C C . VAL A 1 315 ? 7.793 16.906 -5.602 1 98.69 315 VAL A C 1
ATOM 2333 O O . VAL A 1 315 ? 7.48 17.703 -4.711 1 98.69 315 VAL A O 1
ATOM 2336 N N . GLU A 1 316 ? 8.617 17.203 -6.57 1 98.5 316 GLU A N 1
ATOM 2337 C CA . GLU A 1 316 ? 9.227 18.531 -6.66 1 98.5 316 GLU A CA 1
ATOM 2338 C C . GLU A 1 316 ? 8.172 19.609 -6.836 1 98.5 316 GLU A C 1
ATOM 2340 O O . GLU A 1 316 ? 8.219 20.641 -6.164 1 98.5 316 GLU A O 1
ATOM 2345 N N . ALA A 1 317 ? 7.258 19.375 -7.727 1 98.31 317 ALA A N 1
ATOM 2346 C CA . ALA A 1 317 ? 6.215 20.359 -7.996 1 98.31 317 ALA A CA 1
ATOM 2347 C C . ALA A 1 317 ? 5.387 20.641 -6.742 1 98.31 317 ALA A C 1
ATOM 2349 O O . ALA A 1 317 ? 5.027 21.797 -6.469 1 98.31 317 ALA A O 1
ATOM 2350 N N . SER A 1 318 ? 5.055 19.609 -6.062 1 97.31 318 SER A N 1
ATOM 2351 C CA . SER A 1 318 ? 4.309 19.766 -4.816 1 97.31 318 SER A CA 1
ATOM 2352 C C . SER A 1 318 ? 5.113 20.547 -3.783 1 97.31 318 SER A C 1
ATOM 2354 O O . SER A 1 318 ? 4.578 21.438 -3.125 1 97.31 318 SER A O 1
ATOM 2356 N N . CYS A 1 319 ? 6.355 20.203 -3.631 1 95.69 319 CYS A N 1
ATOM 2357 C CA . CYS A 1 319 ? 7.23 20.891 -2.676 1 95.69 319 CYS A CA 1
ATOM 2358 C C . CYS A 1 319 ? 7.375 22.359 -3.018 1 95.69 319 CYS A C 1
ATOM 2360 O O . CYS A 1 319 ? 7.277 23.219 -2.137 1 95.69 319 CYS A O 1
ATOM 2362 N N . VAL A 1 320 ? 7.598 22.672 -4.227 1 95.69 320 VAL A N 1
ATOM 2363 C CA . VAL A 1 320 ? 7.777 24.047 -4.684 1 95.69 320 VAL A CA 1
ATOM 2364 C C . VAL A 1 320 ? 6.5 24.844 -4.43 1 95.69 320 VAL A C 1
ATOM 2366 O O . VAL A 1 320 ? 6.555 25.984 -3.963 1 95.69 320 VAL A O 1
ATOM 2369 N N . ARG A 1 321 ? 5.371 24.234 -4.727 1 93.19 321 ARG A N 1
ATOM 2370 C CA . ARG A 1 321 ? 4.098 24.906 -4.477 1 93.19 321 ARG A CA 1
ATOM 2371 C C . ARG A 1 321 ? 3.916 25.203 -2.994 1 93.19 321 ARG A C 1
ATOM 2373 O O . ARG A 1 321 ? 3.395 26.25 -2.627 1 93.19 321 ARG A O 1
ATOM 2380 N N . THR A 1 322 ? 4.289 24.312 -2.135 1 90.88 322 THR A N 1
ATOM 2381 C CA . THR A 1 322 ? 4.199 24.5 -0.693 1 90.88 322 THR A CA 1
ATOM 2382 C C . THR A 1 322 ? 5.062 25.688 -0.25 1 90.88 322 THR A C 1
ATOM 2384 O O . THR A 1 322 ? 4.652 26.469 0.601 1 90.88 322 THR A O 1
ATOM 2387 N N . ARG A 1 323 ? 6.219 25.812 -0.796 1 89.88 323 ARG A N 1
ATOM 2388 C CA . ARG A 1 323 ? 7.117 26.906 -0.471 1 89.88 323 ARG A CA 1
ATOM 2389 C C . ARG A 1 323 ? 6.551 28.234 -0.953 1 89.88 323 ARG A C 1
ATOM 2391 O O . ARG A 1 323 ? 6.723 29.266 -0.296 1 89.88 323 ARG A O 1
ATOM 2398 N N . GLU A 1 324 ? 5.91 28.172 -2.072 1 88.5 324 GLU A N 1
ATOM 2399 C CA . GLU A 1 324 ? 5.238 29.375 -2.561 1 88.5 324 GLU A CA 1
ATOM 2400 C C . GLU A 1 324 ? 4.133 29.812 -1.604 1 88.5 324 GLU A C 1
ATOM 2402 O O . GLU A 1 324 ? 3.969 31 -1.341 1 88.5 324 GLU A O 1
ATOM 2407 N N . LEU A 1 325 ? 3.363 28.875 -1.152 1 81.62 325 LEU A N 1
ATOM 2408 C CA . LEU A 1 325 ? 2.307 29.172 -0.187 1 81.62 325 LEU A CA 1
ATOM 2409 C C . LEU A 1 325 ? 2.891 29.734 1.101 1 81.62 325 LEU A C 1
ATOM 2411 O O . LEU A 1 325 ? 2.307 30.641 1.702 1 81.62 325 LEU A O 1
ATOM 2415 N N . GLN A 1 326 ? 4.02 29.25 1.536 1 80.94 326 GLN A N 1
ATOM 2416 C CA . GLN A 1 326 ? 4.703 29.75 2.725 1 80.94 326 GLN A CA 1
ATOM 2417 C C . GLN A 1 326 ? 5.117 31.203 2.547 1 80.94 326 GLN A C 1
ATOM 2419 O O . GLN A 1 326 ? 4.961 32.031 3.461 1 80.94 326 GLN A O 1
ATOM 2424 N N . PHE A 1 327 ? 5.656 31.469 1.43 1 78.75 327 PHE A N 1
ATOM 2425 C CA . PHE A 1 327 ? 6.105 32.844 1.136 1 78.75 327 PHE A CA 1
ATOM 2426 C C . PHE A 1 327 ? 4.938 33.812 1.16 1 78.75 327 PHE A C 1
ATOM 2428 O O . PHE A 1 327 ? 5.059 34.906 1.688 1 78.75 327 PHE A O 1
ATOM 2435 N N . LEU A 1 328 ? 3.855 33.375 0.606 1 73.5 328 LEU A N 1
ATOM 2436 C CA . LEU A 1 328 ? 2.658 34.188 0.583 1 73.5 328 LEU A CA 1
ATOM 2437 C C . LEU A 1 328 ? 2.115 34.406 1.993 1 73.5 328 LEU A C 1
ATOM 2439 O O . LEU A 1 328 ? 1.676 35.5 2.338 1 73.5 328 LEU A O 1
ATOM 2443 N N . ALA A 1 329 ? 2.152 33.406 2.779 1 69.69 329 ALA A N 1
ATOM 2444 C CA . ALA A 1 329 ? 1.663 33.469 4.152 1 69.69 329 ALA A CA 1
ATOM 2445 C C . ALA A 1 329 ? 2.537 34.406 4.996 1 69.69 329 ALA A C 1
ATOM 2447 O O . ALA A 1 329 ? 2.037 35.094 5.879 1 69.69 329 ALA A O 1
ATOM 2448 N N . ASP A 1 330 ? 3.773 34.406 4.703 1 69.69 330 ASP A N 1
ATOM 2449 C CA . ASP A 1 330 ? 4.715 35.25 5.453 1 69.69 330 ASP A CA 1
ATOM 2450 C C . ASP A 1 330 ? 4.527 36.719 5.129 1 69.69 330 ASP A C 1
ATOM 2452 O O . ASP A 1 330 ? 4.871 37.594 5.934 1 69.69 330 ASP A O 1
ATOM 2456 N N . GLN A 1 331 ? 4.148 37.062 3.879 1 61.91 331 GLN A N 1
ATOM 2457 C CA . GLN A 1 331 ? 3.982 38.469 3.492 1 61.91 331 GLN A CA 1
ATOM 2458 C C . GLN A 1 331 ? 2.709 39.031 4.094 1 61.91 331 GLN A C 1
ATOM 2460 O O . GLN A 1 331 ? 2.52 40.25 4.094 1 61.91 331 GLN A O 1
ATOM 2465 N N . GLU A 1 332 ? 2.18 38.625 5.164 1 54.84 332 GLU A N 1
ATOM 2466 C CA . GLU A 1 332 ? 1.047 39.062 5.973 1 54.84 332 GLU A CA 1
ATOM 2467 C C . GLU A 1 332 ? 0.015 39.781 5.117 1 54.84 332 GLU A C 1
ATOM 2469 O O . GLU A 1 332 ? -0.915 40.406 5.648 1 54.84 332 GLU A O 1
ATOM 2474 N N . LYS A 1 333 ? 0.161 40.156 3.807 1 46.19 333 LYS A N 1
ATOM 2475 C CA . LYS A 1 333 ? -0.687 41.125 3.096 1 46.19 333 LYS A CA 1
ATOM 2476 C C . LYS A 1 333 ? -2.008 40.469 2.684 1 46.19 333 LYS A C 1
ATOM 2478 O O . LYS A 1 333 ? -2.299 40.344 1.492 1 46.19 333 LYS A O 1
ATOM 2483 N N . ILE A 1 334 ? -2.385 39.469 3.322 1 43 334 ILE A N 1
ATOM 2484 C CA . ILE A 1 334 ? -3.682 39 2.857 1 43 334 ILE A CA 1
ATOM 2485 C C . ILE A 1 334 ? -4.746 40.062 3.1 1 43 334 ILE A C 1
ATOM 2487 O O . ILE A 1 334 ? -4.812 40.625 4.184 1 43 334 ILE A O 1
ATOM 2491 N N . SER A 1 335 ? -5.316 40.656 2.066 1 37.22 335 SER A N 1
ATOM 2492 C CA . SER A 1 335 ? -6.348 41.688 2.121 1 37.22 335 SER A CA 1
ATOM 2493 C C . SER A 1 335 ? -7.461 41.281 3.086 1 37.22 335 SER A C 1
ATOM 2495 O O . SER A 1 335 ? -7.852 40.125 3.158 1 37.22 335 SER A O 1
ATOM 2497 N N . PRO A 1 336 ? -7.688 42.062 4.078 1 35.53 336 PRO A N 1
ATOM 2498 C CA . PRO A 1 336 ? -8.836 41.906 4.98 1 35.53 336 PRO A CA 1
ATOM 2499 C C . PRO A 1 336 ? -10.078 41.406 4.273 1 35.53 336 PRO A C 1
ATOM 2501 O O . PRO A 1 336 ? -10.914 40.719 4.895 1 35.53 336 PRO A O 1
ATOM 2504 N N . ALA A 1 337 ? -10.305 41.781 3.148 1 34.72 337 ALA A N 1
ATOM 2505 C CA . ALA A 1 337 ? -11.5 41.438 2.389 1 34.72 337 ALA A CA 1
ATOM 2506 C C . ALA A 1 337 ? -11.617 39.906 2.203 1 34.72 337 ALA A C 1
ATOM 2508 O O . ALA A 1 337 ? -12.719 39.375 2.113 1 34.72 337 ALA A O 1
ATOM 2509 N N . ALA A 1 338 ? -10.586 39.25 2.029 1 35.81 338 ALA A N 1
ATOM 2510 C CA . ALA A 1 338 ? -10.617 37.781 1.854 1 35.81 338 ALA A CA 1
ATOM 2511 C C . ALA A 1 338 ? -10.977 37.094 3.16 1 35.81 338 ALA A C 1
ATOM 2513 O O . ALA A 1 338 ? -11.414 35.938 3.154 1 35.81 338 ALA A O 1
ATOM 2514 N N . ILE A 1 339 ? -10.602 37.688 4.32 1 34.06 339 ILE A N 1
ATOM 2515 C CA . ILE A 1 339 ? -10.953 37.25 5.66 1 34.06 339 ILE A CA 1
ATOM 2516 C C . ILE A 1 339 ? -12.469 37.375 5.859 1 34.06 339 ILE A C 1
ATOM 2518 O O . ILE A 1 339 ? -13.062 36.594 6.613 1 34.06 339 ILE A O 1
ATOM 2522 N N . LYS A 1 340 ? -12.992 38.531 5.449 1 34.12 340 LYS A N 1
ATOM 2523 C CA . LYS A 1 340 ? -14.367 38.938 5.762 1 34.12 340 LYS A CA 1
ATOM 2524 C C . LYS A 1 340 ? -15.359 37.875 5.328 1 34.12 340 LYS A C 1
ATOM 2526 O O . LYS A 1 340 ? -16.406 37.719 5.953 1 34.12 340 LYS A O 1
ATOM 2531 N N . LYS A 1 341 ? -15.102 37.406 4.121 1 34.5 341 LYS A N 1
ATOM 2532 C CA . LYS A 1 341 ? -16.219 36.625 3.629 1 34.5 341 LYS A CA 1
ATOM 2533 C C . LYS A 1 341 ? -16.391 35.344 4.441 1 34.5 341 LYS A C 1
ATOM 2535 O O . LYS A 1 341 ? -17.5 34.812 4.57 1 34.5 341 LYS A O 1
ATOM 2540 N N . THR A 1 342 ? -15.297 34.719 4.758 1 33.44 342 THR A N 1
ATOM 2541 C CA . THR A 1 342 ? -15.547 33.469 5.469 1 33.44 342 THR A CA 1
ATOM 2542 C C . THR A 1 342 ? -15.992 33.75 6.906 1 33.44 342 THR A C 1
ATOM 2544 O O . THR A 1 342 ? -16.969 33.188 7.379 1 33.44 342 THR A O 1
ATOM 2547 N N . THR A 1 343 ? -15.062 34.219 7.879 1 35.62 343 THR A N 1
ATOM 2548 C CA . THR A 1 343 ? -15.344 34.312 9.305 1 35.62 343 THR A CA 1
ATOM 2549 C C . THR A 1 343 ? -15.992 35.656 9.633 1 35.62 343 THR A C 1
ATOM 2551 O O . THR A 1 343 ? -16.812 35.75 10.539 1 35.62 343 THR A O 1
ATOM 2554 N N . LEU A 1 344 ? -15.508 36.812 9.102 1 32.97 344 LEU A N 1
ATOM 2555 C CA . LEU A 1 344 ? -15.719 38.125 9.75 1 32.97 344 LEU A CA 1
ATOM 2556 C C . LEU A 1 344 ? -17.203 38.469 9.766 1 32.97 344 LEU A C 1
ATOM 2558 O O . LEU A 1 344 ? -17.719 38.969 10.773 1 32.97 344 LEU A O 1
ATOM 2562 N N . ASP A 1 345 ? -17.766 38.438 8.609 1 35.44 345 ASP A N 1
ATOM 2563 C CA . ASP A 1 345 ? -19.156 38.875 8.68 1 35.44 345 ASP A CA 1
ATOM 2564 C C . ASP A 1 345 ? -19.953 38.062 9.703 1 35.44 345 ASP A C 1
ATOM 2566 O O . ASP A 1 345 ? -20.812 38.625 10.406 1 35.44 345 ASP A O 1
ATOM 2570 N N . LYS A 1 346 ? -19.625 36.812 9.766 1 40 346 LYS A N 1
ATOM 2571 C CA . LYS A 1 346 ? -20.422 36 10.688 1 40 346 LYS A CA 1
ATOM 2572 C C . LYS A 1 346 ? -19.922 36.156 12.117 1 40 346 LYS A C 1
ATOM 2574 O O . LYS A 1 346 ? -20.672 35.906 13.07 1 40 346 LYS A O 1
ATOM 2579 N N . VAL A 1 347 ? -18.656 36.406 12.289 1 37 347 VAL A N 1
ATOM 2580 C CA . VAL A 1 347 ? -18.125 36.688 13.617 1 37 347 VAL A CA 1
ATOM 2581 C C . VAL A 1 347 ? -18.625 38.031 14.109 1 37 347 VAL A C 1
ATOM 2583 O O . VAL A 1 347 ? -18.984 38.188 15.281 1 37 347 VAL A O 1
ATOM 2586 N N . LEU A 1 348 ? -18.625 39 13.258 1 37.25 348 LEU A N 1
ATOM 2587 C CA . LEU A 1 348 ? -19.094 40.312 13.648 1 37.25 348 LEU A CA 1
ATOM 2588 C C . LEU A 1 348 ? -20.578 40.312 13.977 1 37.25 348 LEU A C 1
ATOM 2590 O O . LEU A 1 348 ? -21.094 41.219 14.609 1 37.25 348 LEU A O 1
ATOM 2594 N N . GLN A 1 349 ? -21.266 39.312 13.469 1 37.94 349 GLN A N 1
ATOM 2595 C CA . GLN A 1 349 ? -22.688 39.219 13.797 1 37.94 349 GLN A CA 1
ATOM 2596 C C . GLN A 1 349 ? -22.891 38.562 15.156 1 37.94 349 GLN A C 1
ATOM 2598 O O . GLN A 1 349 ? -24.031 38.438 15.625 1 37.94 349 GLN A O 1
ATOM 2603 N N . GLN A 1 350 ? -21.766 38.031 15.711 1 34.47 350 GLN A N 1
ATOM 2604 C CA . GLN A 1 350 ? -21.969 37.5 17.047 1 34.47 350 GLN A CA 1
ATOM 2605 C C . GLN A 1 350 ? -22.203 38.594 18.078 1 34.47 350 GLN A C 1
ATOM 2607 O O . GLN A 1 350 ? -21.656 39.719 17.938 1 34.47 350 GLN A O 1
ATOM 2612 N N . PRO A 1 351 ? -23.094 38.562 18.984 1 37.94 351 PRO A N 1
ATOM 2613 C CA . PRO A 1 351 ? -23.375 39.531 20.047 1 37.94 351 PRO A CA 1
ATOM 2614 C C . PRO A 1 351 ? -22.172 39.781 20.953 1 37.94 351 PRO A C 1
ATOM 2616 O O . PRO A 1 351 ? -21.516 38.812 21.391 1 37.94 351 PRO A O 1
ATOM 2619 N N . GLY A 1 352 ? -21.453 41.062 21.078 1 39.22 352 GLY A N 1
ATOM 2620 C CA . GLY A 1 352 ? -20.406 41.625 21.922 1 39.22 352 GLY A CA 1
ATOM 2621 C C . GLY A 1 352 ? -19.188 42.062 21.141 1 39.22 352 GLY A C 1
ATOM 2622 O O . GLY A 1 352 ? -18.234 42.594 21.719 1 39.22 352 GLY A O 1
ATOM 2623 N N . VAL A 1 353 ? -18.938 41.531 20.016 1 38.75 353 VAL A N 1
ATOM 2624 C CA . VAL A 1 353 ? -17.781 42 19.25 1 38.75 353 VAL A CA 1
ATOM 2625 C C . VAL A 1 353 ? -18.156 43.25 18.469 1 38.75 353 VAL A C 1
ATOM 2627 O O . VAL A 1 353 ? -19.078 43.25 17.656 1 38.75 353 VAL A O 1
ATOM 2630 N N . THR A 1 354 ? -17.922 44.5 19.094 1 39.09 354 THR A N 1
ATOM 2631 C CA . THR A 1 354 ? -18.141 45.812 18.453 1 39.09 354 THR A CA 1
ATOM 2632 C C . THR A 1 354 ? -17.062 46.094 17.422 1 39.09 354 THR A C 1
ATOM 2634 O O . THR A 1 354 ? -15.93 45.625 17.547 1 39.09 354 THR A O 1
ATOM 2637 N N . ALA A 1 355 ? -17.359 46.5 16.203 1 40.59 355 ALA A N 1
ATOM 2638 C CA . ALA A 1 355 ? -16.484 47 15.133 1 40.59 355 ALA A CA 1
ATOM 2639 C C . ALA A 1 355 ? -15.375 47.875 15.688 1 40.59 355 ALA A C 1
ATOM 2641 O O . ALA A 1 355 ? -14.258 47.875 15.172 1 40.59 355 ALA A O 1
ATOM 2642 N N . GLU A 1 356 ? -15.742 48.75 16.609 1 40.97 356 GLU A N 1
ATOM 2643 C CA . GLU A 1 356 ? -14.82 49.719 17.219 1 40.97 356 GLU A CA 1
ATOM 2644 C C . GLU A 1 356 ? -13.695 49 17.969 1 40.97 356 GLU A C 1
ATOM 2646 O O . GLU A 1 356 ? -12.594 49.531 18.078 1 40.97 356 GLU A O 1
ATOM 2651 N N . GLY A 1 357 ? -13.969 47.906 18.547 1 36.56 357 GLY A N 1
ATOM 2652 C CA . GLY A 1 357 ? -12.953 47.219 19.328 1 36.56 357 GLY A CA 1
ATOM 2653 C C . GLY A 1 357 ? -11.898 46.531 18.484 1 36.56 357 GLY A C 1
ATOM 2654 O O . GLY A 1 357 ? -10.898 46.031 19 1 36.56 357 GLY A O 1
ATOM 2655 N N . VAL A 1 358 ? -12.211 45.906 17.422 1 36.31 358 VAL A N 1
ATOM 2656 C CA . VAL A 1 358 ? -11.125 45.5 16.547 1 36.31 358 VAL A CA 1
ATOM 2657 C C . VAL A 1 358 ? -10.68 46.656 15.664 1 36.31 358 VAL A C 1
ATOM 2659 O O . VAL A 1 358 ? -11.492 47.219 14.938 1 36.31 358 VAL A O 1
ATOM 2662 N N . GLY A 1 359 ? -9.789 47.469 16.203 1 34.03 359 GLY A N 1
ATOM 2663 C CA . GLY A 1 359 ? -8.969 48.594 15.781 1 34.03 359 GLY A CA 1
ATOM 2664 C C . GLY A 1 359 ? -9.188 49 14.336 1 34.03 359 GLY A C 1
ATOM 2665 O O . GLY A 1 359 ? -8.32 49.594 13.711 1 34.03 359 GLY A O 1
ATOM 2666 N N . VAL A 1 360 ? -10.094 48.281 13.766 1 34.56 360 VAL A N 1
ATOM 2667 C CA . VAL A 1 360 ? -10.25 48.812 12.422 1 34.56 360 VAL A CA 1
ATOM 2668 C C . VAL A 1 360 ? -10.906 50.188 12.492 1 34.56 360 VAL A C 1
ATOM 2670 O O . VAL A 1 360 ? -12.039 50.344 12.969 1 34.56 360 VAL A O 1
ATOM 2673 N N . LYS A 1 361 ? -10.125 51.25 12.688 1 33.69 361 LYS A N 1
ATOM 2674 C CA . LYS A 1 361 ? -10.555 52.625 12.586 1 33.69 361 LYS A CA 1
ATOM 2675 C C . LYS A 1 361 ? -11.438 52.844 11.367 1 33.69 361 LYS A C 1
ATOM 2677 O O . LYS A 1 361 ? -11.086 52.438 10.258 1 33.69 361 LYS A O 1
ATOM 2682 N N . PRO A 1 362 ? -12.703 52.875 11.594 1 32.72 362 PRO A N 1
ATOM 2683 C CA . PRO A 1 362 ? -13.477 53.344 10.453 1 32.72 362 PRO A CA 1
ATOM 2684 C C . PRO A 1 362 ? -12.883 54.594 9.82 1 32.72 362 PRO A C 1
ATOM 2686 O O . PRO A 1 362 ? -12.672 55.594 10.508 1 32.72 362 PRO A O 1
ATOM 2689 N N . ARG A 1 363 ? -11.727 54.469 9.125 1 31.73 363 ARG A N 1
ATOM 2690 C CA . ARG A 1 363 ? -11.305 55.719 8.477 1 31.73 363 ARG A CA 1
ATOM 2691 C C . ARG A 1 363 ? -12.492 56.438 7.863 1 31.73 363 ARG A C 1
ATOM 2693 O O . ARG A 1 363 ? -13.07 55.969 6.875 1 31.73 363 ARG A O 1
ATOM 2700 N N . GLY A 1 364 ? -13.43 56.688 8.766 1 27.61 364 GLY A N 1
ATOM 2701 C CA . GLY A 1 364 ? -14.453 57.625 8.344 1 27.61 364 GLY A CA 1
ATOM 2702 C C . GLY A 1 364 ? -13.898 58.844 7.621 1 27.61 364 GLY A C 1
ATOM 2703 O O . GLY A 1 364 ? -13.086 59.594 8.18 1 27.61 364 GLY A O 1
ATOM 2704 N N . ILE A 1 365 ? -13.523 58.594 6.305 1 28.75 365 ILE A N 1
ATOM 2705 C CA . ILE A 1 365 ? -13.25 59.781 5.473 1 28.75 365 ILE A CA 1
ATOM 2706 C C . ILE A 1 365 ? -14.266 60.875 5.77 1 28.75 365 ILE A C 1
ATOM 2708 O O . ILE A 1 365 ? -15.469 60.688 5.539 1 28.75 365 ILE A O 1
ATOM 2712 N N . SER A 1 366 ? -14.164 61.344 7.047 1 25.52 366 SER A N 1
ATOM 2713 C CA . SER A 1 366 ? -14.984 62.5 7.336 1 25.52 366 SER A CA 1
ATOM 2714 C C . SER A 1 366 ? -14.945 63.5 6.18 1 25.52 366 SER A C 1
ATOM 2716 O O . SER A 1 366 ? -13.875 63.906 5.75 1 25.52 366 SER A O 1
ATOM 2718 N N . MET A 1 367 ? -15.883 63.312 5.23 1 28.64 367 MET A N 1
ATOM 2719 C CA . MET A 1 367 ? -16.219 64.25 4.172 1 28.64 367 MET A CA 1
ATOM 2720 C C . MET A 1 367 ? -16.188 65.688 4.703 1 28.64 367 MET A C 1
ATOM 2722 O O . MET A 1 367 ? -17.047 66.062 5.508 1 28.64 367 MET A O 1
ATOM 2726 N N . PHE A 1 368 ? -14.914 66.188 5.055 1 27.19 368 PHE A N 1
ATOM 2727 C CA . PHE A 1 368 ? -14.758 67.562 5.395 1 27.19 368 PHE A CA 1
ATOM 2728 C C . PHE A 1 368 ? -15.523 68.5 4.41 1 27.19 368 PHE A C 1
ATOM 2730 O O . PHE A 1 368 ? -15.148 68.562 3.24 1 27.19 368 PHE A O 1
ATOM 2737 N N . SER A 1 369 ? -16.859 68.375 4.426 1 25.67 369 SER A N 1
ATOM 2738 C CA . SER A 1 369 ? -17.734 69.25 3.672 1 25.67 369 SER A CA 1
ATOM 2739 C C . SER A 1 369 ? -17.375 70.688 3.943 1 25.67 369 SER A C 1
ATOM 2741 O O . SER A 1 369 ? -17.609 71.188 5.043 1 25.67 369 SER A O 1
ATOM 2743 N N . SER A 1 370 ? -16.062 71.062 3.588 1 26.67 370 SER A N 1
ATOM 2744 C CA . SER A 1 370 ? -15.82 72.5 3.689 1 26.67 370 SER A CA 1
ATOM 2745 C C . SER A 1 370 ? -16.906 73.312 2.963 1 26.67 370 SER A C 1
ATOM 2747 O O . SER A 1 370 ? -17.188 73.062 1.792 1 26.67 370 SER A O 1
ATOM 2749 N N . PRO A 1 371 ? -17.844 73.75 3.809 1 29.73 371 PRO A N 1
ATOM 2750 C CA . PRO A 1 371 ? -18.875 74.688 3.26 1 29.73 371 PRO A CA 1
ATOM 2751 C C . PRO A 1 371 ? -18.297 75.812 2.482 1 29.73 371 PRO A C 1
ATOM 2753 O O . PRO A 1 371 ? -17.531 76.625 3.043 1 29.73 371 PRO A O 1
ATOM 2756 N N . ARG A 1 372 ? -17.703 75.625 1.31 1 26.12 372 ARG A N 1
ATOM 2757 C CA . ARG A 1 372 ? -17.359 76.812 0.56 1 26.12 372 ARG A CA 1
ATOM 2758 C C . ARG A 1 372 ? -18.562 77.75 0.47 1 26.12 372 ARG A C 1
ATOM 2760 O O . ARG A 1 372 ? -19.641 77.375 0.03 1 26.12 372 ARG A O 1
ATOM 2767 N N . THR A 1 373 ? -18.547 78.75 1.402 1 22.22 373 THR A N 1
ATOM 2768 C CA . THR A 1 373 ? -19.312 79.938 1.373 1 22.22 373 THR A CA 1
ATOM 2769 C C . THR A 1 373 ? -19.328 80.562 -0.034 1 22.22 373 THR A C 1
ATOM 2771 O O . THR A 1 373 ? -18.266 80.688 -0.67 1 22.22 373 THR A O 1
ATOM 2774 N N . LYS A 1 374 ? -20.562 80.625 -0.57 1 21.11 374 LYS A N 1
ATOM 2775 C CA . LYS A 1 374 ? -21.094 81.438 -1.668 1 21.11 374 LYS A CA 1
ATOM 2776 C C . LYS A 1 374 ? -20.5 82.875 -1.638 1 21.11 374 LYS A C 1
ATOM 2778 O O . LYS A 1 374 ? -20.344 83.438 -0.567 1 21.11 374 LYS A O 1
ATOM 2783 N N . LYS A 1 375 ? -20.016 83.125 -2.789 1 20.58 375 LYS A N 1
ATOM 2784 C CA . LYS A 1 375 ? -20.031 84.375 -3.521 1 20.58 375 LYS A CA 1
ATOM 2785 C C . LYS A 1 375 ? -21.375 85.125 -3.357 1 20.58 375 LYS A C 1
ATOM 2787 O O . LYS A 1 375 ? -22.438 84.5 -3.529 1 20.58 375 LYS A O 1
ATOM 2792 N N . LYS A 1 376 ? -21.156 86.375 -2.854 1 19.56 376 LYS A N 1
ATOM 2793 C CA . LYS A 1 376 ? -21.672 87.625 -3.355 1 19.56 376 LYS A CA 1
ATOM 2794 C C . LYS A 1 376 ? -21.594 87.688 -4.879 1 19.56 376 LYS A C 1
ATOM 2796 O O . LYS A 1 376 ? -20.562 87.312 -5.465 1 19.56 376 LYS A O 1
ATOM 2801 N N . MET B 1 1 ? -24.5 0.299 -75.75 1 23.56 1 MET B N 1
ATOM 2802 C CA . MET B 1 1 ? -25.641 0.358 -74.812 1 23.56 1 MET B CA 1
ATOM 2803 C C . MET B 1 1 ? -25.234 1.012 -73.5 1 23.56 1 MET B C 1
ATOM 2805 O O . MET B 1 1 ? -24.172 0.74 -72.938 1 23.56 1 MET B O 1
ATOM 2809 N N . ASP B 1 2 ? -25.922 2.143 -73.062 1 23.78 2 ASP B N 1
ATOM 2810 C CA . ASP B 1 2 ? -25.906 3.371 -72.312 1 23.78 2 ASP B CA 1
ATOM 2811 C C . ASP B 1 2 ? -25.984 3.068 -70.812 1 23.78 2 ASP B C 1
ATOM 2813 O O . ASP B 1 2 ? -27.016 2.604 -70.312 1 23.78 2 ASP B O 1
ATOM 2817 N N . LEU B 1 3 ? -24.906 2.387 -70.25 1 27.53 3 LEU B N 1
ATOM 2818 C CA . LEU B 1 3 ? -24.625 1.772 -68.938 1 27.53 3 LEU B CA 1
ATOM 2819 C C . LEU B 1 3 ? -24.797 2.779 -67.812 1 27.53 3 LEU B C 1
ATOM 2821 O O . LEU B 1 3 ? -23.922 3.619 -67.562 1 27.53 3 LEU B O 1
ATOM 2825 N N . GLN B 1 4 ? -26.047 3.354 -67.75 1 22.45 4 GLN B N 1
ATOM 2826 C CA . GLN B 1 4 ? -26.516 4.488 -66.938 1 22.45 4 GLN B CA 1
ATOM 2827 C C . GLN B 1 4 ? -26.219 4.281 -65.438 1 22.45 4 GLN B C 1
ATOM 2829 O O . GLN B 1 4 ? -26.281 3.158 -64.938 1 22.45 4 GLN B O 1
ATOM 2834 N N . GLU B 1 5 ? -25.672 5.301 -64.688 1 25.36 5 GLU B N 1
ATOM 2835 C CA . GLU B 1 5 ? -24.984 5.777 -63.469 1 25.36 5 GLU B CA 1
ATOM 2836 C C . GLU B 1 5 ? -25.922 5.758 -62.25 1 25.36 5 GLU B C 1
ATOM 2838 O O . GLU B 1 5 ? -26.766 6.648 -62.094 1 25.36 5 GLU B O 1
ATOM 2843 N N . THR B 1 6 ? -26.734 4.676 -62.062 1 26.41 6 THR B N 1
ATOM 2844 C CA . THR B 1 6 ? -27.906 4.922 -61.25 1 26.41 6 THR B CA 1
ATOM 2845 C C . THR B 1 6 ? -27.5 5.352 -59.844 1 26.41 6 THR B C 1
ATOM 2847 O O . THR B 1 6 ? -26.625 4.738 -59.219 1 26.41 6 THR B O 1
ATOM 2850 N N . PRO B 1 7 ? -27.938 6.543 -59.344 1 27.45 7 PRO B N 1
ATOM 2851 C CA . PRO B 1 7 ? -27.625 7.438 -58.219 1 27.45 7 PRO B CA 1
ATOM 2852 C C . PRO B 1 7 ? -27.859 6.785 -56.875 1 27.45 7 PRO B C 1
ATOM 2854 O O . PRO B 1 7 ? -28.594 5.805 -56.781 1 27.45 7 PRO B O 1
ATOM 2857 N N . PRO B 1 8 ? -27.078 7.172 -55.812 1 26.31 8 PRO B N 1
ATOM 2858 C CA . PRO B 1 8 ? -26.75 6.715 -54.438 1 26.31 8 PRO B CA 1
ATOM 2859 C C . PRO B 1 8 ? -27.953 6.781 -53.5 1 26.31 8 PRO B C 1
ATOM 2861 O O . PRO B 1 8 ? -28.703 7.758 -53.5 1 26.31 8 PRO B O 1
ATOM 2864 N N . THR B 1 9 ? -28.688 5.68 -53.375 1 22.75 9 THR B N 1
ATOM 2865 C CA . THR B 1 9 ? -29.953 5.453 -52.688 1 22.75 9 THR B CA 1
ATOM 2866 C C . THR B 1 9 ? -29.922 5.992 -51.25 1 22.75 9 THR B C 1
ATOM 2868 O O . THR B 1 9 ? -28.906 5.863 -50.562 1 22.75 9 THR B O 1
ATOM 2871 N N . HIS B 1 10 ? -30.781 6.977 -50.906 1 22.11 10 HIS B N 1
ATOM 2872 C CA . HIS B 1 10 ? -31.234 7.879 -49.844 1 22.11 10 HIS B CA 1
ATOM 2873 C C . HIS B 1 10 ? -31.562 7.117 -48.562 1 22.11 10 HIS B C 1
ATOM 2875 O O . HIS B 1 10 ? -32.375 6.203 -48.562 1 22.11 10 HIS B O 1
ATOM 2881 N N . CYS B 1 11 ? -30.516 6.91 -47.625 1 21.38 11 CYS B N 1
ATOM 2882 C CA . CYS B 1 11 ? -30.516 6.211 -46.344 1 21.38 11 CYS B CA 1
ATOM 2883 C C . CYS B 1 11 ? -31.609 6.73 -45.438 1 21.38 11 CYS B C 1
ATOM 2885 O O . CYS B 1 11 ? -31.609 7.898 -45.062 1 21.38 11 CYS B O 1
ATOM 2887 N N . ASP B 1 12 ? -32.875 6.344 -45.594 1 19.83 12 ASP B N 1
ATOM 2888 C CA . ASP B 1 12 ? -34.125 6.766 -44.938 1 19.83 12 ASP B CA 1
ATOM 2889 C C . ASP B 1 12 ? -34 6.605 -43.438 1 19.83 12 ASP B C 1
ATOM 2891 O O . ASP B 1 12 ? -33.75 5.504 -42.938 1 19.83 12 ASP B O 1
ATOM 2895 N N . TRP B 1 13 ? -33.656 7.723 -42.594 1 21.06 13 TRP B N 1
ATOM 2896 C CA . TRP B 1 13 ? -33.438 8.125 -41.188 1 21.06 13 TRP B CA 1
ATOM 2897 C C . TRP B 1 13 ? -34.656 7.805 -40.344 1 21.06 13 TRP B C 1
ATOM 2899 O O . TRP B 1 13 ? -34.75 8.297 -39.219 1 21.06 13 TRP B O 1
ATOM 2909 N N . SER B 1 14 ? -35.75 7.301 -40.906 1 18.55 14 SER B N 1
ATOM 2910 C CA . SER B 1 14 ? -37.031 7.656 -40.281 1 18.55 14 SER B CA 1
ATOM 2911 C C . SER B 1 14 ? -37.062 7.207 -38.844 1 18.55 14 SER B C 1
ATOM 2913 O O . SER B 1 14 ? -37.344 8.008 -37.938 1 18.55 14 SER B O 1
ATOM 2915 N N . ASN B 1 15 ? -37.781 6.09 -38.406 1 18.69 15 ASN B N 1
ATOM 2916 C CA . ASN B 1 15 ? -38.938 5.902 -37.562 1 18.69 15 ASN B CA 1
ATOM 2917 C C . ASN B 1 15 ? -38.531 5.52 -36.125 1 18.69 15 ASN B C 1
ATOM 2919 O O . ASN B 1 15 ? -39.094 4.578 -35.562 1 18.69 15 ASN B O 1
ATOM 2923 N N . VAL B 1 16 ? -37.281 5.66 -35.656 1 19.38 16 VAL B N 1
ATOM 2924 C CA . VAL B 1 16 ? -36.938 4.84 -34.5 1 19.38 16 VAL B CA 1
ATOM 2925 C C . VAL B 1 16 ? -37.688 5.344 -33.281 1 19.38 16 VAL B C 1
ATOM 2927 O O . VAL B 1 16 ? -37.25 6.32 -32.656 1 19.38 16 VAL B O 1
ATOM 2930 N N . SER B 1 17 ? -39 5.609 -33.312 1 17.75 17 SER B N 1
ATOM 2931 C CA . SER B 1 17 ? -39.812 6.305 -32.312 1 17.75 17 SER B CA 1
ATOM 2932 C C . SER B 1 17 ? -39.812 5.562 -30.984 1 17.75 17 SER B C 1
ATOM 2934 O O . SER B 1 17 ? -40.25 6.105 -29.969 1 17.75 17 SER B O 1
ATOM 2936 N N . ARG B 1 18 ? -39.781 4.23 -30.969 1 17.22 18 ARG B N 1
ATOM 2937 C CA . ARG B 1 18 ? -40.75 3.553 -30.141 1 17.22 18 ARG B CA 1
ATOM 2938 C C . ARG B 1 18 ? -40.5 3.852 -28.656 1 17.22 18 ARG B C 1
ATOM 2940 O O . ARG B 1 18 ? -41.469 4.168 -27.922 1 17.22 18 ARG B O 1
ATOM 2947 N N . ILE B 1 19 ? -39.531 3.148 -27.844 1 17.23 19 ILE B N 1
ATOM 2948 C CA . ILE B 1 19 ? -39.875 2.273 -26.734 1 17.23 19 ILE B CA 1
ATOM 2949 C C . ILE B 1 19 ? -39.75 3.039 -25.422 1 17.23 19 ILE B C 1
ATOM 2951 O O . ILE B 1 19 ? -38.75 2.918 -24.719 1 17.23 19 ILE B O 1
ATOM 2955 N N . VAL B 1 20 ? -39.781 4.367 -25.312 1 18.02 20 VAL B N 1
ATOM 2956 C CA . VAL B 1 20 ? -39.25 4.996 -24.109 1 18.02 20 VAL B CA 1
ATOM 2957 C C . VAL B 1 20 ? -40.219 4.828 -22.953 1 18.02 20 VAL B C 1
ATOM 2959 O O . VAL B 1 20 ? -40.25 5.641 -22.031 1 18.02 20 VAL B O 1
ATOM 2962 N N . GLN B 1 21 ? -41.062 3.727 -22.984 1 16.34 21 GLN B N 1
ATOM 2963 C CA . GLN B 1 21 ? -42.25 4.008 -22.188 1 16.34 21 GLN B CA 1
ATOM 2964 C C . GLN B 1 21 ? -41.875 4.43 -20.766 1 16.34 21 GLN B C 1
ATOM 2966 O O . GLN B 1 21 ? -40.75 4.223 -20.328 1 16.34 21 GLN B O 1
ATOM 2971 N N . THR B 1 22 ? -42.875 4.199 -19.703 1 17.27 22 THR B N 1
ATOM 2972 C CA . THR B 1 22 ? -43.688 4.812 -18.672 1 17.27 22 THR B CA 1
ATOM 2973 C C . THR B 1 22 ? -43.125 4.527 -17.281 1 17.27 22 THR B C 1
ATOM 2975 O O . THR B 1 22 ? -43.75 4.863 -16.266 1 17.27 22 THR B O 1
ATOM 2978 N N . CYS B 1 23 ? -41.875 3.959 -17 1 17.47 23 CYS B N 1
ATOM 2979 C CA . CYS B 1 23 ? -41.812 3.309 -15.703 1 17.47 23 CYS B CA 1
ATOM 2980 C C . CYS B 1 23 ? -42.062 4.312 -14.586 1 17.47 23 CYS B C 1
ATOM 2982 O O . CYS B 1 23 ? -41.281 5.258 -14.406 1 17.47 23 CYS B O 1
ATOM 2984 N N . GLU B 1 24 ? -43.281 4.406 -14.133 1 17.19 24 GLU B N 1
ATOM 2985 C CA . GLU B 1 24 ? -44 5.305 -13.227 1 17.19 24 GLU B CA 1
ATOM 2986 C C . GLU B 1 24 ? -43.312 5.418 -11.883 1 17.19 24 GLU B C 1
ATOM 2988 O O . GLU B 1 24 ? -42.406 4.621 -11.578 1 17.19 24 GLU B O 1
ATOM 2993 N N . LEU B 1 25 ? -44.062 5.648 -10.727 1 17.41 25 LEU B N 1
ATOM 2994 C CA . LEU B 1 25 ? -44.375 6.57 -9.641 1 17.41 25 LEU B CA 1
ATOM 2995 C C . LEU B 1 25 ? -43.844 6.047 -8.312 1 17.41 25 LEU B C 1
ATOM 2997 O O . LEU B 1 25 ? -44.031 6.672 -7.266 1 17.41 25 LEU B O 1
ATOM 3001 N N . VAL B 1 26 ? -43.281 4.77 -8.125 1 18.77 26 VAL B N 1
ATOM 3002 C CA . VAL B 1 26 ? -43.562 4.223 -6.801 1 18.77 26 VAL B CA 1
ATOM 3003 C C . VAL B 1 26 ? -42.906 5.094 -5.738 1 18.77 26 VAL B C 1
ATOM 3005 O O . VAL B 1 26 ? -41.75 5.555 -5.918 1 18.77 26 VAL B O 1
ATOM 3008 N N . GLY B 1 27 ? -43.625 5.516 -4.641 1 17.84 27 GLY B N 1
ATOM 3009 C CA . GLY B 1 27 ? -43.688 6.422 -3.506 1 17.84 27 GLY B CA 1
ATOM 3010 C C . GLY B 1 27 ? -42.562 6.219 -2.512 1 17.84 27 GLY B C 1
ATOM 3011 O O . GLY B 1 27 ? -41.906 5.156 -2.488 1 17.84 27 GLY B O 1
ATOM 3012 N N . PHE B 1 28 ? -42.094 7.305 -1.766 1 18.56 28 PHE B N 1
ATOM 3013 C CA . PHE B 1 28 ? -41 7.871 -0.979 1 18.56 28 PHE B CA 1
ATOM 3014 C C . PHE B 1 28 ? -40.938 7.211 0.392 1 18.56 28 PHE B C 1
ATOM 3016 O O . PHE B 1 28 ? -40.562 7.859 1.377 1 18.56 28 PHE B O 1
ATOM 3023 N N . LEU B 1 29 ? -41.594 6.035 0.547 1 18.36 29 LEU B N 1
ATOM 3024 C CA . LEU B 1 29 ? -41.906 5.91 1.97 1 18.36 29 LEU B CA 1
ATOM 3025 C C . LEU B 1 29 ? -40.625 5.988 2.801 1 18.36 29 LEU B C 1
ATOM 3027 O O . LEU B 1 29 ? -39.531 5.875 2.264 1 18.36 29 LEU B O 1
ATOM 3031 N N . ALA B 1 30 ? -40.531 4.996 3.822 1 17.98 30 ALA B N 1
ATOM 3032 C CA . ALA B 1 30 ? -40.312 4.895 5.262 1 17.98 30 ALA B CA 1
ATOM 3033 C C . ALA B 1 30 ? -38.812 4.758 5.566 1 17.98 30 ALA B C 1
ATOM 3035 O O . ALA B 1 30 ? -38.219 3.744 5.238 1 17.98 30 ALA B O 1
ATOM 3036 N N . CYS B 1 31 ? -38.031 5.781 5.488 1 18.75 31 CYS B N 1
ATOM 3037 C CA . CYS B 1 31 ? -36.594 5.852 5.637 1 18.75 31 CYS B CA 1
ATOM 3038 C C . CYS B 1 31 ? -36.156 5.352 7.012 1 18.75 31 CYS B C 1
ATOM 3040 O O . CYS B 1 31 ? -35.75 6.145 7.863 1 18.75 31 CYS B O 1
ATOM 3042 N N . GLN B 1 32 ? -37.094 4.578 7.676 1 19.38 32 GLN B N 1
ATOM 3043 C CA . GLN B 1 32 ? -36.719 4.445 9.078 1 19.38 32 GLN B CA 1
ATOM 3044 C C . GLN B 1 32 ? -35.312 3.855 9.227 1 19.38 32 GLN B C 1
ATOM 3046 O O . GLN B 1 32 ? -34.938 2.959 8.469 1 19.38 32 GLN B O 1
ATOM 3051 N N . SER B 1 33 ? -34.438 4.555 9.961 1 20.89 33 SER B N 1
ATOM 3052 C CA . SER B 1 33 ? -33.031 4.66 10.281 1 20.89 33 SER B CA 1
ATOM 3053 C C . SER B 1 33 ? -32.5 3.369 10.898 1 20.89 33 SER B C 1
ATOM 3055 O O . SER B 1 33 ? -31.312 3.275 11.25 1 20.89 33 SER B O 1
ATOM 3057 N N . ASN B 1 34 ? -33.344 2.369 11.117 1 22.66 34 ASN B N 1
ATOM 3058 C CA . ASN B 1 34 ? -32.844 1.436 12.117 1 22.66 34 ASN B CA 1
ATOM 3059 C C . ASN B 1 34 ? -31.672 0.613 11.578 1 22.66 34 ASN B C 1
ATOM 3061 O O . ASN B 1 34 ? -31.859 -0.275 10.742 1 22.66 34 ASN B O 1
ATOM 3065 N N . VAL B 1 35 ? -30.625 1.249 11.25 1 22.09 35 VAL B N 1
ATOM 3066 C CA . VAL B 1 35 ? -29.547 0.435 10.68 1 22.09 35 VAL B CA 1
ATOM 3067 C C . VAL B 1 35 ? -29.172 -0.677 11.656 1 22.09 35 VAL B C 1
ATOM 3069 O O . VAL B 1 35 ? -28.797 -0.406 12.805 1 22.09 35 VAL B O 1
ATOM 3072 N N . PRO B 1 36 ? -29.953 -1.772 11.555 1 24.56 36 PRO B N 1
ATOM 3073 C CA . PRO B 1 36 ? -29.562 -2.803 12.523 1 24.56 36 PRO B CA 1
ATOM 3074 C C . PRO B 1 36 ? -28.078 -3.148 12.461 1 24.56 36 PRO B C 1
ATOM 3076 O O . PRO B 1 36 ? -27.453 -3.004 11.406 1 24.56 36 PRO B O 1
ATOM 3079 N N . PRO B 1 37 ? -27.359 -3.025 13.641 1 24.83 37 PRO B N 1
ATOM 3080 C CA . PRO B 1 37 ? -25.922 -3.244 13.883 1 24.83 37 PRO B CA 1
ATOM 3081 C C . PRO B 1 37 ? -25.422 -4.559 13.289 1 24.83 37 PRO B C 1
ATOM 3083 O O . PRO B 1 37 ? -24.266 -4.93 13.492 1 24.83 37 PRO B O 1
ATOM 3086 N N . GLN B 1 38 ? -26.344 -5.223 12.594 1 23.75 38 GLN B N 1
ATOM 3087 C CA . GLN B 1 38 ? -26.016 -6.637 12.469 1 23.75 38 GLN B CA 1
ATOM 3088 C C . GLN B 1 38 ? -24.844 -6.852 11.516 1 23.75 38 GLN B C 1
ATOM 3090 O O . GLN B 1 38 ? -24.391 -7.98 11.32 1 23.75 38 GLN B O 1
ATOM 3095 N N . VAL B 1 39 ? -24.656 -5.859 10.633 1 23.3 39 VAL B N 1
ATOM 3096 C CA . VAL B 1 39 ? -23.938 -6.449 9.5 1 23.3 39 VAL B CA 1
ATOM 3097 C C . VAL B 1 39 ? -22.484 -6.707 9.883 1 23.3 39 VAL B C 1
ATOM 3099 O O . VAL B 1 39 ? -21.719 -7.246 9.086 1 23.3 39 VAL B O 1
ATOM 3102 N N . GLN B 1 40 ? -22.062 -5.898 10.875 1 24.28 40 GLN B N 1
ATOM 3103 C CA . GLN B 1 40 ? -20.625 -6.008 11.031 1 24.28 40 GLN B CA 1
ATOM 3104 C C . GLN B 1 40 ? -20.219 -7.438 11.367 1 24.28 40 GLN B C 1
ATOM 3106 O O . GLN B 1 40 ? -19.016 -7.738 11.484 1 24.28 40 GLN B O 1
ATOM 3111 N N . GLN B 1 41 ? -21.281 -8.164 11.852 1 23.31 41 GLN B N 1
ATOM 3112 C CA . GLN B 1 41 ? -20.844 -9.414 12.469 1 23.31 41 GLN B CA 1
ATOM 3113 C C . GLN B 1 41 ? -20.344 -10.398 11.422 1 23.31 41 GLN B C 1
ATOM 3115 O O . GLN B 1 41 ? -19.688 -11.391 11.758 1 23.31 41 GLN B O 1
ATOM 3120 N N . SER B 1 42 ? -20.875 -10.164 10.141 1 24.12 42 SER B N 1
ATOM 3121 C CA . SER B 1 42 ? -20.734 -11.422 9.414 1 24.12 42 SER B CA 1
ATOM 3122 C C . SER B 1 42 ? -19.297 -11.625 8.945 1 24.12 42 SER B C 1
ATOM 3124 O O . SER B 1 42 ? -18.969 -12.688 8.406 1 24.12 42 SER B O 1
ATOM 3126 N N . ALA B 1 43 ? -18.641 -10.453 8.672 1 27.28 43 ALA B N 1
ATOM 3127 C CA . ALA B 1 43 ? -17.391 -10.852 8.047 1 27.28 43 ALA B CA 1
ATOM 3128 C C . ALA B 1 43 ? -16.531 -11.68 9.008 1 27.28 43 ALA B C 1
ATOM 3130 O O . ALA B 1 43 ? -15.523 -12.266 8.609 1 27.28 43 ALA B O 1
ATOM 3131 N N . ARG B 1 44 ? -16.641 -11.297 10.336 1 28.55 44 ARG B N 1
ATOM 3132 C CA . ARG B 1 44 ? -15.844 -12.086 11.266 1 28.55 44 ARG B CA 1
ATOM 3133 C C . ARG B 1 44 ? -16.328 -13.531 11.312 1 28.55 44 ARG B C 1
ATOM 3135 O O . ARG B 1 44 ? -15.789 -14.352 12.055 1 28.55 44 ARG B O 1
ATOM 3142 N N . GLN B 1 45 ? -17.703 -13.578 10.984 1 25.81 45 GLN B N 1
ATOM 3143 C CA . GLN B 1 45 ? -18.125 -14.969 11.133 1 25.81 45 GLN B CA 1
ATOM 3144 C C . GLN B 1 45 ? -17.562 -15.836 10.016 1 25.81 45 GLN B C 1
ATOM 3146 O O . GLN B 1 45 ? -18.312 -16.547 9.336 1 25.81 45 GLN B O 1
ATOM 3151 N N . LEU B 1 46 ? -16.859 -15.188 9.109 1 30.27 46 LEU B N 1
ATOM 3152 C CA . LEU B 1 46 ? -16.328 -16.328 8.375 1 30.27 46 LEU B CA 1
ATOM 3153 C C . LEU B 1 46 ? -15.93 -17.453 9.32 1 30.27 46 LEU B C 1
ATOM 3155 O O . LEU B 1 46 ? -15.336 -17.203 10.375 1 30.27 46 LEU B O 1
ATOM 3159 N N . GLY B 1 47 ? -16.609 -18.438 9.328 1 27.92 47 GLY B N 1
ATOM 3160 C CA . GLY B 1 47 ? -16.359 -19.688 10.039 1 27.92 47 GLY B CA 1
ATOM 3161 C C . GLY B 1 47 ? -14.883 -19.953 10.266 1 27.92 47 GLY B C 1
ATOM 3162 O O . GLY B 1 47 ? -14.062 -19.766 9.367 1 27.92 47 GLY B O 1
ATOM 3163 N N . HIS B 1 48 ? -14.422 -19.453 11.445 1 33.03 48 HIS B N 1
ATOM 3164 C CA . HIS B 1 48 ? -13.234 -20.188 11.875 1 33.03 48 HIS B CA 1
ATOM 3165 C C . HIS B 1 48 ? -13.188 -21.578 11.273 1 33.03 48 HIS B C 1
ATOM 3167 O O . HIS B 1 48 ? -13.758 -22.516 11.828 1 33.03 48 HIS B O 1
ATOM 3173 N N . VAL B 1 49 ? -13.523 -21.734 10.078 1 34.31 49 VAL B N 1
ATOM 3174 C CA . VAL B 1 49 ? -13.047 -23.062 9.703 1 34.31 49 VAL B CA 1
ATOM 3175 C C . VAL B 1 49 ? -11.766 -23.391 10.461 1 34.31 49 VAL B C 1
ATOM 3177 O O . VAL B 1 49 ? -10.938 -22.5 10.703 1 34.31 49 VAL B O 1
ATOM 3180 N N . ASP B 1 50 ? -11.742 -24.281 11.32 1 35.06 50 ASP B N 1
ATOM 3181 C CA . ASP B 1 50 ? -10.664 -24.844 12.133 1 35.06 50 ASP B CA 1
ATOM 3182 C C . ASP B 1 50 ? -9.32 -24.719 11.414 1 35.06 50 ASP B C 1
ATOM 3184 O O . ASP B 1 50 ? -9.016 -25.5 10.516 1 35.06 50 ASP B O 1
ATOM 3188 N N . SER B 1 51 ? -8.938 -23.531 11.156 1 44.09 51 SER B N 1
ATOM 3189 C CA . SER B 1 51 ? -7.531 -23.359 10.805 1 44.09 51 SER B CA 1
ATOM 3190 C C . SER B 1 51 ? -6.703 -24.547 11.289 1 44.09 51 SER B C 1
ATOM 3192 O O . SER B 1 51 ? -5.555 -24.719 10.867 1 44.09 51 SER B O 1
ATOM 3194 N N . ALA B 1 52 ? -7.125 -25.062 12.422 1 39.56 52 ALA B N 1
ATOM 3195 C CA . ALA B 1 52 ? -6.559 -26.25 13.062 1 39.56 52 ALA B CA 1
ATOM 3196 C C . ALA B 1 52 ? -6.742 -27.484 12.18 1 39.56 52 ALA B C 1
ATOM 3198 O O . ALA B 1 52 ? -6.125 -28.516 12.43 1 39.56 52 ALA B O 1
ATOM 3199 N N . VAL B 1 53 ? -7.809 -27.516 11.469 1 40.19 53 VAL B N 1
ATOM 3200 C CA . VAL B 1 53 ? -8.164 -28.734 10.773 1 40.19 53 VAL B CA 1
ATOM 3201 C C . VAL B 1 53 ? -7.215 -28.953 9.594 1 40.19 53 VAL B C 1
ATOM 3203 O O . VAL B 1 53 ? -6.891 -30.094 9.242 1 40.19 53 VAL B O 1
ATOM 3206 N N . ILE B 1 54 ? -6.973 -27.797 8.758 1 51.66 54 ILE B N 1
ATOM 3207 C CA . ILE B 1 54 ? -6.051 -28.078 7.664 1 51.66 54 ILE B CA 1
ATOM 3208 C C . ILE B 1 54 ? -4.711 -28.547 8.227 1 51.66 54 ILE B C 1
ATOM 3210 O O . ILE B 1 54 ? -4.027 -29.375 7.625 1 51.66 54 ILE B O 1
ATOM 3214 N N . SER B 1 55 ? -4.332 -27.938 9.367 1 53.75 55 SER B N 1
ATOM 3215 C CA . SER B 1 55 ? -2.977 -28 9.906 1 53.75 55 SER B CA 1
ATOM 3216 C C . SER B 1 55 ? -2.555 -29.438 10.164 1 53.75 55 SER B C 1
ATOM 3218 O O . SER B 1 55 ? -1.426 -29.828 9.852 1 53.75 55 SER B O 1
ATOM 3220 N N . GLY B 1 56 ? -3.426 -30.156 10.852 1 57.72 56 GLY B N 1
ATOM 3221 C CA . GLY B 1 56 ? -2.752 -31.297 11.469 1 57.72 56 GLY B CA 1
ATOM 3222 C C . GLY B 1 56 ? -2.5 -32.438 10.508 1 57.72 56 GLY B C 1
ATOM 3223 O O . GLY B 1 56 ? -1.633 -33.281 10.75 1 57.72 56 GLY B O 1
ATOM 3224 N N . ARG B 1 57 ? -3.16 -32.406 9.234 1 76.19 57 ARG B N 1
ATOM 3225 C CA . ARG B 1 57 ? -2.971 -33.656 8.508 1 76.19 57 ARG B CA 1
ATOM 3226 C C . ARG B 1 57 ? -2.576 -33.375 7.059 1 76.19 57 ARG B C 1
ATOM 3228 O O . ARG B 1 57 ? -2.137 -34.281 6.355 1 76.19 57 ARG B O 1
ATOM 3235 N N . MET B 1 58 ? -2.49 -32.062 6.629 1 88.88 58 MET B N 1
ATOM 3236 C CA . MET B 1 58 ? -2.252 -31.844 5.207 1 88.88 58 MET B CA 1
ATOM 3237 C C . MET B 1 58 ? -0.776 -31.562 4.941 1 88.88 58 MET B C 1
ATOM 3239 O O . MET B 1 58 ? -0.098 -30.938 5.762 1 88.88 58 MET B O 1
ATOM 3243 N N . SER B 1 59 ? -0.256 -32.188 3.84 1 95.94 59 SER B N 1
ATOM 3244 C CA . SER B 1 59 ? 1.123 -31.969 3.416 1 95.94 59 SER B CA 1
ATOM 3245 C C . SER B 1 59 ? 1.181 -31.234 2.074 1 95.94 59 SER B C 1
ATOM 3247 O O . SER B 1 59 ? 0.344 -31.469 1.2 1 95.94 59 SER B O 1
ATOM 3249 N N . VAL B 1 60 ? 2.17 -30.375 1.985 1 97.19 60 VAL B N 1
ATOM 3250 C CA . VAL B 1 60 ? 2.312 -29.562 0.78 1 97.19 60 VAL B CA 1
ATOM 3251 C C . VAL B 1 60 ? 3.672 -29.828 0.136 1 97.19 60 VAL B C 1
ATOM 3253 O O . VAL B 1 60 ? 4.684 -29.922 0.832 1 97.19 60 VAL B O 1
ATOM 3256 N N . GLY B 1 61 ? 3.646 -30.031 -1.15 1 97.81 61 GLY B N 1
ATOM 3257 C CA . GLY B 1 61 ? 4.867 -30.219 -1.918 1 97.81 61 GLY B CA 1
ATOM 3258 C C . GLY B 1 61 ? 5.086 -29.156 -2.967 1 97.81 61 GLY B C 1
ATOM 3259 O O . GLY B 1 61 ? 4.133 -28.703 -3.611 1 97.81 61 GLY B O 1
ATOM 3260 N N . PHE B 1 62 ? 6.348 -28.734 -3.123 1 97.75 62 PHE B N 1
ATOM 3261 C CA . PHE B 1 62 ? 6.746 -27.781 -4.164 1 97.75 62 PHE B CA 1
ATOM 3262 C C . PHE B 1 62 ? 7.715 -28.438 -5.141 1 97.75 62 PHE B C 1
ATOM 3264 O O . PHE B 1 62 ? 8.812 -28.844 -4.758 1 97.75 62 PHE B O 1
ATOM 3271 N N . ILE B 1 63 ? 7.219 -28.531 -6.344 1 96.62 63 ILE B N 1
ATOM 3272 C CA . ILE B 1 63 ? 8.148 -28.906 -7.406 1 96.62 63 ILE B CA 1
ATOM 3273 C C . ILE B 1 63 ? 8.844 -27.641 -7.938 1 96.62 63 ILE B C 1
ATOM 3275 O O . ILE B 1 63 ? 8.242 -26.859 -8.672 1 96.62 63 ILE B O 1
ATOM 3279 N N . GLY B 1 64 ? 10.062 -27.516 -7.684 1 93.38 64 GLY B N 1
ATOM 3280 C CA . GLY B 1 64 ? 10.781 -26.266 -7.871 1 93.38 64 GLY B CA 1
ATOM 3281 C C . GLY B 1 64 ? 10.977 -25.484 -6.582 1 93.38 64 GLY B C 1
ATOM 3282 O O . GLY B 1 64 ? 10.008 -25.234 -5.859 1 93.38 64 GLY B O 1
ATOM 3283 N N . ALA B 1 65 ? 12.211 -25.172 -6.312 1 93.31 65 ALA B N 1
ATOM 3284 C CA . ALA B 1 65 ? 12.547 -24.469 -5.078 1 93.31 65 ALA B CA 1
ATOM 3285 C C . ALA B 1 65 ? 13.055 -23.062 -5.375 1 93.31 65 ALA B C 1
ATOM 3287 O O . ALA B 1 65 ? 14.07 -22.625 -4.828 1 93.31 65 ALA B O 1
ATOM 3288 N N . GLY B 1 66 ? 12.312 -22.375 -6.266 1 88.31 66 GLY B N 1
ATOM 3289 C CA . GLY B 1 66 ? 12.68 -21.016 -6.617 1 88.31 66 GLY B CA 1
ATOM 3290 C C . GLY B 1 66 ? 12.039 -19.969 -5.723 1 88.31 66 GLY B C 1
ATOM 3291 O O . GLY B 1 66 ? 11.664 -20.266 -4.586 1 88.31 66 GLY B O 1
ATOM 3292 N N . GLN B 1 67 ? 11.969 -18.734 -6.219 1 85.31 67 GLN B N 1
ATOM 3293 C CA . GLN B 1 67 ? 11.484 -17.594 -5.449 1 85.31 67 GLN B CA 1
ATOM 3294 C C . GLN B 1 67 ? 10.023 -17.781 -5.043 1 85.31 67 GLN B C 1
ATOM 3296 O O . GLN B 1 67 ? 9.633 -17.438 -3.926 1 85.31 67 GLN B O 1
ATOM 3301 N N . LEU B 1 68 ? 9.273 -18.281 -5.969 1 88.75 68 LEU B N 1
ATOM 3302 C CA . LEU B 1 68 ? 7.863 -18.484 -5.66 1 88.75 68 LEU B CA 1
ATOM 3303 C C . LEU B 1 68 ? 7.703 -19.453 -4.492 1 88.75 68 LEU B C 1
ATOM 3305 O O . LEU B 1 68 ? 6.969 -19.172 -3.543 1 88.75 68 LEU B O 1
ATOM 3309 N N . ALA B 1 69 ? 8.32 -20.625 -4.641 1 93.12 69 ALA B N 1
ATOM 3310 C CA . ALA B 1 69 ? 8.258 -21.609 -3.564 1 93.12 69 ALA B CA 1
ATOM 3311 C C . ALA B 1 69 ? 8.734 -21 -2.244 1 93.12 69 ALA B C 1
ATOM 3313 O O . ALA B 1 69 ? 8.094 -21.188 -1.208 1 93.12 69 ALA B O 1
ATOM 3314 N N . HIS B 1 70 ? 9.867 -20.297 -2.289 1 93.12 70 HIS B N 1
ATOM 3315 C CA . HIS B 1 70 ? 10.422 -19.656 -1.096 1 93.12 70 HIS B CA 1
ATOM 3316 C C . HIS B 1 70 ? 9.43 -18.688 -0.473 1 93.12 70 HIS B C 1
ATOM 3318 O O . HIS B 1 70 ? 9.234 -18.688 0.745 1 93.12 70 HIS B O 1
ATOM 3324 N N . ALA B 1 71 ? 8.805 -17.922 -1.254 1 92.38 71 ALA B N 1
ATOM 3325 C CA . ALA B 1 71 ? 7.859 -16.922 -0.78 1 92.38 71 ALA B CA 1
ATOM 3326 C C . ALA B 1 71 ? 6.637 -17.578 -0.144 1 92.38 71 ALA B C 1
ATOM 3328 O O . ALA B 1 71 ? 6.207 -17.172 0.94 1 92.38 71 ALA B O 1
ATOM 3329 N N . LEU B 1 72 ? 6.125 -18.562 -0.785 1 95.81 72 LEU B N 1
ATOM 3330 C CA . LEU B 1 72 ? 4.926 -19.234 -0.283 1 95.81 72 LEU B CA 1
ATOM 3331 C C . LEU B 1 72 ? 5.219 -19.969 1.016 1 95.81 72 LEU B C 1
ATOM 3333 O O . LEU B 1 72 ? 4.434 -19.906 1.964 1 95.81 72 LEU B O 1
ATOM 3337 N N . VAL B 1 73 ? 6.328 -20.641 1.065 1 96.06 73 VAL B N 1
ATOM 3338 C CA . VAL B 1 73 ? 6.703 -21.391 2.266 1 96.06 73 VAL B CA 1
ATOM 3339 C C . VAL B 1 73 ? 6.852 -20.422 3.441 1 96.06 73 VAL B C 1
ATOM 3341 O O . VAL B 1 73 ? 6.348 -20.688 4.535 1 96.06 73 VAL B O 1
ATOM 3344 N N . ARG B 1 74 ? 7.527 -19.344 3.221 1 94.25 74 ARG B N 1
ATOM 3345 C CA . ARG B 1 74 ? 7.688 -18.344 4.277 1 94.25 74 ARG B CA 1
ATOM 3346 C C . ARG B 1 74 ? 6.336 -17.812 4.738 1 94.25 74 ARG B C 1
ATOM 3348 O O . ARG B 1 74 ? 6.102 -17.656 5.938 1 94.25 74 ARG B O 1
ATOM 3355 N N . GLY B 1 75 ? 5.512 -17.547 3.793 1 95.62 75 GLY B N 1
ATOM 3356 C CA . GLY B 1 75 ? 4.172 -17.078 4.117 1 95.62 75 GLY B CA 1
ATOM 3357 C C . GLY B 1 75 ? 3.365 -18.094 4.91 1 95.62 75 GLY B C 1
ATOM 3358 O O . GLY B 1 75 ? 2.797 -17.75 5.953 1 95.62 75 GLY B O 1
ATOM 3359 N N . PHE B 1 76 ? 3.338 -19.328 4.426 1 95.56 76 PHE B N 1
ATOM 3360 C CA . PHE B 1 76 ? 2.555 -20.391 5.062 1 95.56 76 PHE B CA 1
ATOM 3361 C C . PHE B 1 76 ? 3.057 -20.641 6.48 1 95.56 76 PHE B C 1
ATOM 3363 O O . PHE B 1 76 ? 2.26 -20.859 7.398 1 95.56 76 PHE B O 1
ATOM 3370 N N . THR B 1 77 ? 4.336 -20.625 6.645 1 93.62 77 THR B N 1
ATOM 3371 C CA . THR B 1 77 ? 4.93 -20.875 7.953 1 93.62 77 THR B CA 1
ATOM 3372 C C . THR B 1 77 ? 4.625 -19.719 8.914 1 93.62 77 THR B C 1
ATOM 3374 O O . THR B 1 77 ? 4.285 -19.953 10.07 1 93.62 77 THR B O 1
ATOM 3377 N N . ALA B 1 78 ? 4.723 -18.562 8.445 1 93 78 ALA B N 1
ATOM 3378 C CA . ALA B 1 78 ? 4.426 -17.391 9.266 1 93 78 ALA B CA 1
ATOM 3379 C C . ALA B 1 78 ? 2.955 -17.359 9.656 1 93 78 ALA B C 1
ATOM 3381 O O . ALA B 1 78 ? 2.613 -16.922 10.766 1 93 78 ALA B O 1
ATOM 3382 N N . ALA B 1 79 ? 2.15 -17.766 8.766 1 94.25 79 ALA B N 1
ATOM 3383 C CA . ALA B 1 79 ? 0.713 -17.781 9.023 1 94.25 79 ALA B CA 1
ATOM 3384 C C . ALA B 1 79 ? 0.338 -18.922 9.961 1 94.25 79 ALA B C 1
ATOM 3386 O O . ALA B 1 79 ? -0.756 -18.938 10.531 1 94.25 79 ALA B O 1
ATOM 3387 N N . GLY B 1 80 ? 1.201 -19.938 10.047 1 91.5 80 GLY B N 1
ATOM 3388 C CA . GLY B 1 80 ? 0.958 -21.078 10.914 1 91.5 80 GLY B CA 1
ATOM 3389 C C . GLY B 1 80 ? -0.065 -22.047 10.352 1 91.5 80 GLY B C 1
ATOM 3390 O O . GLY B 1 80 ? -0.696 -22.797 11.094 1 91.5 80 GLY B O 1
ATOM 3391 N N . VAL B 1 81 ? -0.253 -22.031 9.109 1 91.88 81 VAL B N 1
ATOM 3392 C CA . VAL B 1 81 ? -1.307 -22.844 8.508 1 91.88 81 VAL B CA 1
ATOM 3393 C C . VAL B 1 81 ? -0.767 -24.234 8.18 1 91.88 81 VAL B C 1
ATOM 3395 O O . VAL B 1 81 ? -1.53 -25.203 8.086 1 91.88 81 VAL B O 1
ATOM 3398 N N . ILE B 1 82 ? 0.537 -24.344 7.969 1 92 82 ILE B N 1
ATOM 3399 C CA . ILE B 1 82 ? 1.19 -25.609 7.688 1 92 82 ILE B CA 1
ATOM 3400 C C . ILE B 1 82 ? 2.494 -25.719 8.477 1 92 82 ILE B C 1
ATOM 3402 O O . ILE B 1 82 ? 3.281 -24.766 8.508 1 92 82 ILE B O 1
ATOM 3406 N N . ALA B 1 83 ? 2.629 -26.859 9.094 1 91.5 83 ALA B N 1
ATOM 3407 C CA . ALA B 1 83 ? 3.904 -27.078 9.766 1 91.5 83 ALA B CA 1
ATOM 3408 C C . ALA B 1 83 ? 5.035 -27.266 8.75 1 91.5 83 ALA B C 1
ATOM 3410 O O . ALA B 1 83 ? 4.848 -27.891 7.711 1 91.5 83 ALA B O 1
ATOM 3411 N N . THR B 1 84 ? 6.16 -26.781 9.102 1 92.44 84 THR B N 1
ATOM 3412 C CA . THR B 1 84 ? 7.289 -26.766 8.18 1 92.44 84 THR B CA 1
ATOM 3413 C C . THR B 1 84 ? 7.688 -28.188 7.789 1 92.44 84 THR B C 1
ATOM 3415 O O . THR B 1 84 ? 8.078 -28.438 6.645 1 92.44 84 THR B O 1
ATOM 3418 N N . HIS B 1 85 ? 7.551 -29.094 8.734 1 92.25 85 HIS B N 1
ATOM 3419 C CA . HIS B 1 85 ? 7.988 -30.469 8.461 1 92.25 85 HIS B CA 1
ATOM 3420 C C . HIS B 1 85 ? 7.012 -31.188 7.535 1 92.25 85 HIS B C 1
ATOM 3422 O O . HIS B 1 85 ? 7.301 -32.281 7.043 1 92.25 85 HIS B O 1
ATOM 3428 N N . ARG B 1 86 ? 5.895 -30.562 7.25 1 95.69 86 ARG B N 1
ATOM 3429 C CA . ARG B 1 86 ? 4.906 -31.125 6.328 1 95.69 86 ARG B CA 1
ATOM 3430 C C . ARG B 1 86 ? 5.055 -30.516 4.938 1 95.69 86 ARG B C 1
ATOM 3432 O O . ARG B 1 86 ? 4.211 -30.734 4.066 1 95.69 86 ARG B O 1
ATOM 3439 N N . ILE B 1 87 ? 6.039 -29.734 4.793 1 97.25 87 ILE B N 1
ATOM 3440 C CA . ILE B 1 87 ? 6.34 -29.156 3.492 1 97.25 87 ILE B CA 1
ATOM 3441 C C . ILE B 1 87 ? 7.578 -29.812 2.9 1 97.25 87 ILE B C 1
ATOM 3443 O O . ILE B 1 87 ? 8.586 -29.984 3.588 1 97.25 87 ILE B O 1
ATOM 3447 N N . THR B 1 88 ? 7.496 -30.266 1.671 1 97.69 88 THR B N 1
ATOM 3448 C CA . THR B 1 88 ? 8.617 -30.844 0.93 1 97.69 88 THR B CA 1
ATOM 3449 C C . THR B 1 88 ? 8.852 -30.078 -0.37 1 97.69 88 THR B C 1
ATOM 3451 O O . THR B 1 88 ? 7.902 -29.781 -1.099 1 97.69 88 THR B O 1
ATOM 3454 N N . ALA B 1 89 ? 10.062 -29.719 -0.609 1 97.56 89 ALA B N 1
ATOM 3455 C CA . ALA B 1 89 ? 10.422 -29.031 -1.849 1 97.56 89 ALA B CA 1
ATOM 3456 C C . ALA B 1 89 ? 11.5 -29.797 -2.607 1 97.56 89 ALA B C 1
ATOM 3458 O O . ALA B 1 89 ? 12.367 -30.422 -1.998 1 97.56 89 ALA B O 1
ATOM 3459 N N . SER B 1 90 ? 11.391 -29.781 -3.924 1 96.75 90 SER B N 1
ATOM 3460 C CA . SER B 1 90 ? 12.391 -30.453 -4.742 1 96.75 90 SER B CA 1
ATOM 3461 C C . SER B 1 90 ? 13.023 -29.5 -5.746 1 96.75 90 SER B C 1
ATOM 3463 O O . SER B 1 90 ? 12.359 -28.594 -6.254 1 96.75 90 SER B O 1
ATOM 3465 N N . SER B 1 91 ? 14.289 -29.641 -5.973 1 93.94 91 SER B N 1
ATOM 3466 C CA . SER B 1 91 ? 15.062 -28.906 -6.969 1 93.94 91 SER B CA 1
ATOM 3467 C C . SER B 1 91 ? 16.328 -29.672 -7.348 1 93.94 91 SER B C 1
ATOM 3469 O O . SER B 1 91 ? 16.953 -30.312 -6.496 1 93.94 91 SER B O 1
ATOM 3471 N N . PRO B 1 92 ? 16.625 -29.547 -8.672 1 88.44 92 PRO B N 1
ATOM 3472 C CA . PRO B 1 92 ? 17.875 -30.203 -9.055 1 88.44 92 PRO B CA 1
ATOM 3473 C C . PRO B 1 92 ? 19.109 -29.469 -8.516 1 88.44 92 PRO B C 1
ATOM 3475 O O . PRO B 1 92 ? 20.125 -30.094 -8.211 1 88.44 92 PRO B O 1
ATOM 3478 N N . ASP B 1 93 ? 19.031 -28.156 -8.391 1 86.19 93 ASP B N 1
ATOM 3479 C CA . ASP B 1 93 ? 20.141 -27.344 -7.879 1 86.19 93 ASP B CA 1
ATOM 3480 C C . ASP B 1 93 ? 20.031 -27.172 -6.367 1 86.19 93 ASP B C 1
ATOM 3482 O O . ASP B 1 93 ? 19.109 -26.5 -5.879 1 86.19 93 ASP B O 1
ATOM 3486 N N . THR B 1 94 ? 21.031 -27.625 -5.707 1 86.38 94 THR B N 1
ATOM 3487 C CA . THR B 1 94 ? 20.984 -27.609 -4.25 1 86.38 94 THR B CA 1
ATOM 3488 C C . THR B 1 94 ? 21.672 -26.359 -3.705 1 86.38 94 THR B C 1
ATOM 3490 O O . THR B 1 94 ? 21.531 -26.031 -2.527 1 86.38 94 THR B O 1
ATOM 3493 N N . ASP B 1 95 ? 22.297 -25.609 -4.602 1 87.38 95 ASP B N 1
ATOM 3494 C CA . ASP B 1 95 ? 23.125 -24.5 -4.105 1 87.38 95 ASP B CA 1
ATOM 3495 C C . ASP B 1 95 ? 22.422 -23.156 -4.301 1 87.38 95 ASP B C 1
ATOM 3497 O O . ASP B 1 95 ? 22.984 -22.109 -4.004 1 87.38 95 ASP B O 1
ATOM 3501 N N . LEU B 1 96 ? 21.281 -23.203 -4.641 1 86.75 96 LEU B N 1
ATOM 3502 C CA . LEU B 1 96 ? 20.547 -21.953 -4.809 1 86.75 96 LEU B CA 1
ATOM 3503 C C . LEU B 1 96 ? 20.281 -21.297 -3.461 1 86.75 96 LEU B C 1
ATOM 3505 O O . LEU B 1 96 ? 20 -21.969 -2.475 1 86.75 96 LEU B O 1
ATOM 3509 N N . PRO B 1 97 ? 20.359 -19.953 -3.463 1 88.75 97 PRO B N 1
ATOM 3510 C CA . PRO B 1 97 ? 20.031 -19.234 -2.221 1 88.75 97 PRO B CA 1
ATOM 3511 C C . PRO B 1 97 ? 18.641 -19.562 -1.706 1 88.75 97 PRO B C 1
ATOM 3513 O O . PRO B 1 97 ? 18.422 -19.641 -0.493 1 88.75 97 PRO B O 1
ATOM 3516 N N . THR B 1 98 ? 17.734 -19.766 -2.533 1 90.38 98 THR B N 1
ATOM 3517 C CA . THR B 1 98 ? 16.375 -20.094 -2.127 1 90.38 98 THR B CA 1
ATOM 3518 C C . THR B 1 98 ? 16.312 -21.453 -1.453 1 90.38 98 THR B C 1
ATOM 3520 O O . THR B 1 98 ? 15.555 -21.641 -0.497 1 90.38 98 THR B O 1
ATOM 3523 N N . VAL B 1 99 ? 17.109 -22.391 -1.931 1 93 99 VAL B N 1
ATOM 3524 C CA . VAL B 1 99 ? 17.156 -23.734 -1.344 1 93 99 VAL B CA 1
ATOM 3525 C C . VAL B 1 99 ? 17.719 -23.656 0.076 1 93 99 VAL B C 1
ATOM 3527 O O . VAL B 1 99 ? 17.188 -24.281 0.993 1 93 99 VAL B O 1
ATOM 3530 N N . GLN B 1 100 ? 18.766 -22.859 0.211 1 93.62 100 GLN B N 1
ATOM 3531 C CA . GLN B 1 100 ? 19.328 -22.656 1.537 1 93.62 100 GLN B CA 1
ATOM 3532 C C . GLN B 1 100 ? 18.312 -22.031 2.486 1 93.62 100 GLN B C 1
ATOM 3534 O O . GLN B 1 100 ? 18.219 -22.422 3.65 1 93.62 100 GLN B O 1
ATOM 3539 N N . GLY B 1 101 ? 17.594 -21.156 1.964 1 92.31 101 GLY B N 1
ATOM 3540 C CA . GLY B 1 101 ? 16.562 -20.516 2.764 1 92.31 101 GLY B CA 1
ATOM 3541 C C . GLY B 1 101 ? 15.477 -21.484 3.201 1 92.31 101 GLY B C 1
ATOM 3542 O O . GLY B 1 101 ? 15.016 -21.438 4.344 1 92.31 101 GLY B O 1
ATOM 3543 N N . LEU B 1 102 ? 15.086 -22.328 2.357 1 94.62 102 LEU B N 1
ATOM 3544 C CA . LEU B 1 102 ? 14.062 -23.312 2.666 1 94.62 102 LEU B CA 1
ATOM 3545 C C . LEU B 1 102 ? 14.555 -24.297 3.725 1 94.62 102 LEU B C 1
ATOM 3547 O O . LEU B 1 102 ? 13.805 -24.656 4.641 1 94.62 102 LEU B O 1
ATOM 3551 N N . ARG B 1 103 ? 15.781 -24.703 3.607 1 93.25 103 ARG B N 1
ATOM 3552 C CA . ARG B 1 103 ? 16.375 -25.609 4.586 1 93.25 103 ARG B CA 1
ATOM 3553 C C . ARG B 1 103 ? 16.422 -24.969 5.969 1 93.25 103 ARG B C 1
ATOM 3555 O O . ARG B 1 103 ? 16.141 -25.625 6.977 1 93.25 103 ARG B O 1
ATOM 3562 N N . LYS B 1 104 ? 16.766 -23.75 5.949 1 93.5 104 LYS B N 1
ATOM 3563 C CA . LYS B 1 104 ? 16.844 -23 7.203 1 93.5 104 LYS B CA 1
ATOM 3564 C C . LYS B 1 104 ? 15.477 -22.922 7.879 1 93.5 104 LYS B C 1
ATOM 3566 O O . LYS B 1 104 ? 15.391 -22.875 9.109 1 93.5 104 LYS B O 1
ATOM 3571 N N . LEU B 1 105 ? 14.461 -22.938 7.113 1 93.81 105 LEU B N 1
ATOM 3572 C CA . LEU B 1 105 ? 13.102 -22.859 7.641 1 93.81 105 LEU B CA 1
ATOM 3573 C C . LEU B 1 105 ? 12.633 -24.219 8.156 1 93.81 105 LEU B C 1
ATOM 3575 O O . LEU B 1 105 ? 11.586 -24.312 8.805 1 93.81 105 LEU B O 1
ATOM 3579 N N . GLY B 1 106 ? 13.383 -25.266 7.828 1 94.19 106 GLY B N 1
ATOM 3580 C CA . GLY B 1 106 ? 13.031 -26.594 8.297 1 94.19 106 GLY B CA 1
ATOM 3581 C C . GLY B 1 106 ? 12.219 -27.391 7.289 1 94.19 106 GLY B C 1
ATOM 3582 O O . GLY B 1 106 ? 11.586 -28.391 7.641 1 94.19 106 GLY B O 1
ATOM 3583 N N . VAL B 1 107 ? 12.133 -26.969 6.109 1 95.88 107 VAL B N 1
ATOM 3584 C CA . VAL B 1 107 ? 11.422 -27.656 5.035 1 95.88 107 VAL B CA 1
ATOM 3585 C C . VAL B 1 107 ? 12.211 -28.875 4.59 1 95.88 107 VAL B C 1
ATOM 3587 O O . VAL B 1 107 ? 13.445 -28.859 4.555 1 95.88 107 VAL B O 1
ATOM 3590 N N . ASN B 1 108 ? 11.477 -29.984 4.344 1 96.12 108 ASN B N 1
ATOM 3591 C CA . ASN B 1 108 ? 12.125 -31.141 3.736 1 96.12 108 ASN B CA 1
ATOM 3592 C C . ASN B 1 108 ? 12.578 -30.844 2.309 1 96.12 108 ASN B C 1
ATOM 3594 O O . ASN B 1 108 ? 11.797 -30.328 1.503 1 96.12 108 ASN B O 1
ATOM 3598 N N . PHE B 1 109 ? 13.836 -31.141 2.119 1 96.06 109 PHE B N 1
ATOM 3599 C CA . PHE B 1 109 ? 14.359 -30.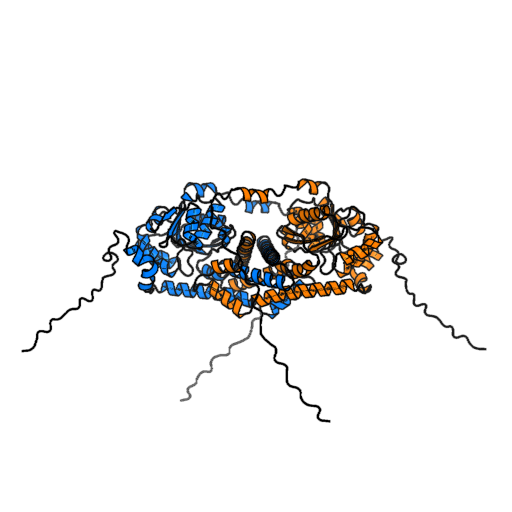906 0.781 1 96.06 109 PHE B CA 1
ATOM 3600 C C . PHE B 1 109 ? 14.805 -32.188 0.124 1 96.06 109 PHE B C 1
ATOM 3602 O O . PHE B 1 109 ? 15.344 -33.094 0.792 1 96.06 109 PHE B O 1
ATOM 3609 N N . THR B 1 110 ? 14.547 -32.312 -1.159 1 96.31 110 THR B N 1
ATOM 3610 C CA . THR B 1 110 ? 14.945 -33.469 -1.94 1 96.31 110 THR B CA 1
ATOM 3611 C C . THR B 1 110 ? 15.297 -33.094 -3.371 1 96.31 110 THR B C 1
ATOM 3613 O O . THR B 1 110 ? 14.953 -31.984 -3.812 1 96.31 110 THR B O 1
ATOM 3616 N N . THR B 1 111 ? 16.062 -33.906 -4.02 1 94.81 111 THR B N 1
ATOM 3617 C CA . THR B 1 111 ? 16.359 -33.656 -5.426 1 94.81 111 THR B CA 1
ATOM 3618 C C . THR B 1 111 ? 15.445 -34.5 -6.32 1 94.81 111 THR B C 1
ATOM 3620 O O . THR B 1 111 ? 15.523 -34.406 -7.551 1 94.81 111 THR B O 1
ATOM 3623 N N . SER B 1 112 ? 14.539 -35.219 -5.727 1 95.12 112 SER B N 1
ATOM 3624 C CA . SER B 1 112 ? 13.609 -36.062 -6.457 1 95.12 112 SER B CA 1
ATOM 3625 C C . SER B 1 112 ? 12.203 -35.5 -6.465 1 95.12 112 SER B C 1
ATOM 3627 O O . SER B 1 112 ? 11.555 -35.406 -5.418 1 95.12 112 SER B O 1
ATOM 3629 N N . ASN B 1 113 ? 11.719 -35.219 -7.625 1 96.75 113 ASN B N 1
ATOM 3630 C CA . ASN B 1 113 ? 10.336 -34.75 -7.75 1 96.75 113 ASN B CA 1
ATOM 3631 C C . ASN B 1 113 ? 9.352 -35.844 -7.328 1 96.75 113 ASN B C 1
ATOM 3633 O O . ASN B 1 113 ? 8.305 -35.531 -6.746 1 96.75 113 ASN B O 1
ATOM 3637 N N . LYS B 1 114 ? 9.688 -37.062 -7.617 1 96.38 114 LYS B N 1
ATOM 3638 C CA . LYS B 1 114 ? 8.82 -38.188 -7.277 1 96.38 114 LYS B CA 1
ATOM 3639 C C . LYS B 1 114 ? 8.633 -38.281 -5.766 1 96.38 114 LYS B C 1
ATOM 3641 O O . LYS B 1 114 ? 7.527 -38.562 -5.289 1 96.38 114 LYS B O 1
ATOM 3646 N N . GLU B 1 115 ? 9.703 -38.125 -5.109 1 96.88 115 GLU B N 1
ATOM 3647 C CA . GLU B 1 115 ? 9.633 -38.156 -3.65 1 96.88 115 GLU B CA 1
ATOM 3648 C C . GLU B 1 115 ? 8.711 -37.062 -3.117 1 96.88 115 GLU B C 1
ATOM 3650 O O . GLU B 1 115 ? 7.945 -37.281 -2.176 1 96.88 115 GLU B O 1
ATOM 3655 N N . THR B 1 116 ? 8.836 -35.875 -3.686 1 97.69 116 THR B N 1
ATOM 3656 C CA . THR B 1 116 ? 7.98 -34.75 -3.293 1 97.69 116 THR B CA 1
ATOM 3657 C C . THR B 1 116 ? 6.512 -35.094 -3.531 1 97.69 116 THR B C 1
ATOM 3659 O O . THR B 1 116 ? 5.656 -34.812 -2.693 1 97.69 116 THR B O 1
ATOM 3662 N N . VAL B 1 117 ? 6.195 -35.719 -4.609 1 97.56 117 VAL B N 1
ATOM 3663 C CA . VAL B 1 117 ? 4.828 -36.125 -4.941 1 97.56 117 VAL B CA 1
ATOM 3664 C C . VAL B 1 117 ? 4.312 -37.125 -3.906 1 97.56 117 VAL B C 1
ATOM 3666 O O . VAL B 1 117 ? 3.193 -36.969 -3.406 1 97.56 117 VAL B O 1
ATOM 3669 N N . ASP B 1 118 ? 5.137 -38.062 -3.523 1 96.62 118 ASP B N 1
ATOM 3670 C CA . ASP B 1 118 ? 4.742 -39.125 -2.615 1 96.62 118 ASP B CA 1
ATOM 3671 C C . ASP B 1 118 ? 4.449 -38.594 -1.219 1 96.62 118 ASP B C 1
ATOM 3673 O O . ASP B 1 118 ? 3.592 -39.125 -0.508 1 96.62 118 ASP B O 1
ATOM 3677 N N . LYS B 1 119 ? 5.039 -37.531 -0.901 1 95.81 119 LYS B N 1
ATOM 3678 C CA . LYS B 1 119 ? 4.969 -37.031 0.47 1 95.81 119 LYS B CA 1
ATOM 3679 C C . LYS B 1 119 ? 3.971 -35.875 0.589 1 95.81 119 LYS B C 1
ATOM 3681 O O . LYS B 1 119 ? 3.875 -35.25 1.639 1 95.81 119 LYS B O 1
ATOM 3686 N N . SER B 1 120 ? 3.271 -35.625 -0.428 1 96.81 120 SER B N 1
ATOM 3687 C CA . SER B 1 120 ? 2.453 -34.406 -0.404 1 96.81 120 SER B CA 1
ATOM 3688 C C . SER B 1 120 ? 1.011 -34.719 -0.796 1 96.81 120 SER B C 1
ATOM 3690 O O . SER B 1 120 ? 0.744 -35.688 -1.494 1 96.81 120 SER B O 1
ATOM 3692 N N . ASP B 1 121 ? 0.084 -33.906 -0.296 1 96.06 121 ASP B N 1
ATOM 3693 C CA . ASP B 1 121 ? -1.315 -33.938 -0.712 1 96.06 121 ASP B CA 1
ATOM 3694 C C . ASP B 1 121 ? -1.6 -32.875 -1.752 1 96.06 121 ASP B C 1
ATOM 3696 O O . ASP B 1 121 ? -2.314 -33.094 -2.727 1 96.06 121 ASP B O 1
ATOM 3700 N N . VAL B 1 122 ? -1.09 -31.703 -1.502 1 96.94 122 VAL B N 1
ATOM 3701 C CA . VAL B 1 122 ? -1.185 -30.578 -2.43 1 96.94 122 VAL B CA 1
ATOM 3702 C C . VAL B 1 122 ? 0.175 -30.328 -3.076 1 96.94 122 VAL B C 1
ATOM 3704 O O . VAL B 1 122 ? 1.177 -30.141 -2.381 1 96.94 122 VAL B O 1
ATOM 3707 N N . LEU B 1 123 ? 0.188 -30.312 -4.391 1 97.56 123 LEU B N 1
ATOM 3708 C CA . LEU B 1 123 ? 1.429 -30.156 -5.145 1 97.56 123 LEU B CA 1
ATOM 3709 C C . LEU B 1 123 ? 1.432 -28.844 -5.926 1 97.56 123 LEU B C 1
ATOM 3711 O O . LEU B 1 123 ? 0.622 -28.656 -6.836 1 97.56 123 LEU B O 1
ATOM 3715 N N . PHE B 1 124 ? 2.355 -27.984 -5.594 1 97.69 124 PHE B N 1
ATOM 3716 C CA . PHE B 1 124 ? 2.555 -26.75 -6.348 1 97.69 124 PHE B CA 1
ATOM 3717 C C . PHE B 1 124 ? 3.619 -26.938 -7.422 1 97.69 124 PHE B C 1
ATOM 3719 O O . PHE B 1 124 ? 4.746 -27.344 -7.121 1 97.69 124 PHE B O 1
ATOM 3726 N N . LEU B 1 125 ? 3.254 -26.688 -8.617 1 96 125 LEU B N 1
ATOM 3727 C CA . LEU B 1 125 ? 4.234 -26.625 -9.695 1 96 125 LEU B CA 1
ATOM 3728 C C . LEU B 1 125 ? 4.906 -25.25 -9.75 1 96 125 LEU B C 1
ATOM 3730 O O . LEU B 1 125 ? 4.395 -24.344 -10.398 1 96 125 LEU B O 1
ATOM 3734 N N . ALA B 1 126 ? 6.059 -25.141 -9.148 1 92.94 126 ALA B N 1
ATOM 3735 C CA . ALA B 1 126 ? 6.758 -23.875 -8.992 1 92.94 126 ALA B CA 1
ATOM 3736 C C . ALA B 1 126 ? 8.008 -23.812 -9.867 1 92.94 126 ALA B C 1
ATOM 3738 O O . ALA B 1 126 ? 9.062 -23.375 -9.422 1 92.94 126 ALA B O 1
ATOM 3739 N N . VAL B 1 127 ? 7.945 -24.312 -11.055 1 88.75 127 VAL B N 1
ATOM 3740 C CA . VAL B 1 127 ? 9.031 -24.281 -12.031 1 88.75 127 VAL B CA 1
ATOM 3741 C C . VAL B 1 127 ? 8.664 -23.359 -13.188 1 88.75 127 VAL B C 1
ATOM 3743 O O . VAL B 1 127 ? 7.508 -22.953 -13.32 1 88.75 127 VAL B O 1
ATOM 3746 N N . LYS B 1 128 ? 9.633 -23.109 -13.922 1 82.38 128 LYS B N 1
ATOM 3747 C CA . LYS B 1 128 ? 9.398 -22.281 -15.102 1 82.38 128 LYS B CA 1
ATOM 3748 C C . LYS B 1 128 ? 8.422 -22.953 -16.062 1 82.38 128 LYS B C 1
ATOM 3750 O O . LYS B 1 128 ? 8.406 -24.172 -16.172 1 82.38 128 LYS B O 1
ATOM 3755 N N . PRO B 1 129 ? 7.66 -22.172 -16.812 1 84.75 129 PRO B N 1
ATOM 3756 C CA . PRO B 1 129 ? 6.602 -22.703 -17.672 1 84.75 129 PRO B CA 1
ATOM 3757 C C . PRO B 1 129 ? 7.121 -23.734 -18.688 1 84.75 129 PRO B C 1
ATOM 3759 O O . PRO B 1 129 ? 6.496 -24.766 -18.891 1 84.75 129 PRO B O 1
ATOM 3762 N N . HIS B 1 130 ? 8.242 -23.547 -19.266 1 78.25 130 HIS B N 1
ATOM 3763 C CA . HIS B 1 130 ? 8.727 -24.406 -20.328 1 78.25 130 HIS B CA 1
ATOM 3764 C C . HIS B 1 130 ? 9.195 -25.75 -19.781 1 78.25 130 HIS B C 1
ATOM 3766 O O . HIS B 1 130 ? 9.344 -26.719 -20.547 1 78.25 130 HIS B O 1
ATOM 3772 N N . ILE B 1 131 ? 9.305 -25.859 -18.453 1 84 131 ILE B N 1
ATOM 3773 C CA . ILE B 1 131 ? 9.781 -27.078 -17.797 1 84 131 ILE B CA 1
ATOM 3774 C C . ILE B 1 131 ? 8.594 -27.922 -17.359 1 84 131 ILE B C 1
ATOM 3776 O O . ILE B 1 131 ? 8.742 -29.125 -17.125 1 84 131 ILE B O 1
ATOM 3780 N N . ILE B 1 132 ? 7.422 -27.438 -17.344 1 89.69 132 ILE B N 1
ATOM 3781 C CA . ILE B 1 132 ? 6.246 -28.062 -16.734 1 89.69 132 ILE B CA 1
ATOM 3782 C C . ILE B 1 132 ? 5.906 -29.344 -17.484 1 89.69 132 ILE B C 1
ATOM 3784 O O . ILE B 1 132 ? 5.668 -30.375 -16.875 1 89.69 132 ILE B O 1
ATOM 3788 N N . PRO B 1 133 ? 5.949 -29.344 -18.844 1 87.62 133 PRO B N 1
ATOM 3789 C CA . PRO B 1 133 ? 5.625 -30.609 -19.531 1 87.62 133 PRO B CA 1
ATOM 3790 C C . PRO B 1 133 ? 6.566 -31.75 -19.156 1 87.62 133 PRO B C 1
ATOM 3792 O O . PRO B 1 133 ? 6.129 -32.875 -19 1 87.62 133 PRO B O 1
ATOM 3795 N N . PHE B 1 134 ? 7.777 -31.422 -18.906 1 87.38 134 PHE B N 1
ATOM 3796 C CA . PHE B 1 134 ? 8.766 -32.438 -18.562 1 87.38 134 PHE B CA 1
ATOM 3797 C C . PHE B 1 134 ? 8.555 -32.938 -17.141 1 87.38 134 PHE B C 1
ATOM 3799 O O . PHE B 1 134 ? 8.695 -34.125 -16.875 1 87.38 134 PHE B O 1
ATOM 3806 N N . VAL B 1 135 ? 8.25 -32 -16.297 1 92.81 135 VAL B N 1
ATOM 3807 C CA . VAL B 1 135 ? 7.969 -32.344 -14.906 1 92.81 135 VAL B CA 1
ATOM 3808 C C . VAL B 1 135 ? 6.734 -33.25 -14.844 1 92.81 135 VAL B C 1
ATOM 3810 O O . VAL B 1 135 ? 6.719 -34.25 -14.109 1 92.81 135 VAL B O 1
ATOM 3813 N N . LEU B 1 136 ? 5.754 -32.938 -15.633 1 94.19 136 LEU B N 1
ATOM 3814 C CA . LEU B 1 136 ? 4.52 -33.719 -15.633 1 94.19 136 LEU B CA 1
ATOM 3815 C C . LEU B 1 136 ? 4.77 -35.156 -16.141 1 94.19 136 LEU B C 1
ATOM 3817 O O . LEU B 1 136 ? 4.176 -36.094 -15.641 1 94.19 136 LEU B O 1
ATOM 3821 N N . ASP B 1 137 ? 5.629 -35.25 -17.125 1 91 137 ASP B N 1
ATOM 3822 C CA . ASP B 1 137 ? 6 -36.562 -17.625 1 91 137 ASP B CA 1
ATOM 3823 C C . ASP B 1 137 ? 6.723 -37.375 -16.562 1 91 137 ASP B C 1
ATOM 3825 O O . ASP B 1 137 ? 6.535 -38.594 -16.469 1 91 137 ASP B O 1
ATOM 3829 N N . GLU B 1 138 ? 7.449 -36.688 -15.859 1 93 138 GLU B N 1
ATOM 3830 C CA . GLU B 1 138 ? 8.258 -37.344 -14.836 1 93 138 GLU B CA 1
ATOM 3831 C C . GLU B 1 138 ? 7.395 -37.812 -13.664 1 93 138 GLU B C 1
ATOM 3833 O O . GLU B 1 138 ? 7.543 -38.938 -13.188 1 93 138 GLU B O 1
ATOM 3838 N N . ILE B 1 139 ? 6.5 -37.031 -13.227 1 96.06 139 ILE B N 1
ATOM 3839 C CA . ILE B 1 139 ? 5.801 -37.312 -11.977 1 96.06 139 ILE B CA 1
ATOM 3840 C C . ILE B 1 139 ? 4.453 -37.969 -12.281 1 96.06 139 ILE B C 1
ATOM 3842 O O . ILE B 1 139 ? 3.801 -38.5 -11.383 1 96.06 139 ILE B O 1
ATOM 3846 N N . GLY B 1 140 ? 4.074 -38 -13.469 1 95.25 140 GLY B N 1
ATOM 3847 C CA . GLY B 1 140 ? 2.773 -38.5 -13.898 1 95.25 140 GLY B CA 1
ATOM 3848 C C . GLY B 1 140 ? 2.42 -39.844 -13.305 1 95.25 140 GLY B C 1
ATOM 3849 O O . GLY B 1 140 ? 1.368 -40 -12.68 1 95.25 140 GLY B O 1
ATOM 3850 N N . PRO B 1 141 ? 3.293 -40.781 -13.461 1 95 141 PRO B N 1
ATOM 3851 C CA . PRO B 1 141 ? 3.004 -42.125 -12.969 1 95 141 PRO B CA 1
ATOM 3852 C C . PRO B 1 141 ? 2.812 -42.156 -11.453 1 95 141 PRO B C 1
ATOM 3854 O O . PRO B 1 141 ? 2.188 -43.094 -10.93 1 95 141 PRO B O 1
ATOM 3857 N N . ASN B 1 142 ? 3.285 -41.219 -10.734 1 96.19 142 ASN B N 1
ATOM 3858 C CA . ASN B 1 142 ? 3.236 -41.219 -9.273 1 96.19 142 ASN B CA 1
ATOM 3859 C C . ASN B 1 142 ? 2.043 -40.406 -8.758 1 96.19 142 ASN B C 1
ATOM 3861 O O . ASN B 1 142 ? 1.778 -40.375 -7.551 1 96.19 142 ASN B O 1
ATOM 3865 N N . ILE B 1 143 ? 1.315 -39.812 -9.617 1 96.5 143 ILE B N 1
ATOM 3866 C CA . ILE B 1 143 ? 0.158 -39.031 -9.219 1 96.5 143 ILE B CA 1
ATOM 3867 C C . ILE B 1 143 ? -0.997 -39.938 -8.836 1 96.5 143 ILE B C 1
ATOM 3869 O O . ILE B 1 143 ? -1.311 -40.906 -9.57 1 96.5 143 ILE B O 1
ATOM 3873 N N . GLU B 1 144 ? -1.562 -39.688 -7.719 1 95.12 144 GLU B N 1
ATOM 3874 C CA . GLU B 1 144 ? -2.715 -40.438 -7.215 1 95.12 144 GLU B CA 1
ATOM 3875 C C . GLU B 1 144 ? -3.949 -39.531 -7.129 1 95.12 144 GLU B C 1
ATOM 3877 O O . GLU B 1 144 ? -3.867 -38.344 -7.383 1 95.12 144 GLU B O 1
ATOM 3882 N N . ASP B 1 145 ? -5.121 -40.125 -6.719 1 92.38 145 ASP B N 1
ATOM 3883 C CA . ASP B 1 145 ? -6.395 -39.406 -6.668 1 92.38 145 ASP B CA 1
ATOM 3884 C C . ASP B 1 145 ? -6.391 -38.375 -5.559 1 92.38 145 ASP B C 1
ATOM 3886 O O . ASP B 1 145 ? -7.082 -37.344 -5.66 1 92.38 145 ASP B O 1
ATOM 3890 N N . ARG B 1 146 ? -5.609 -38.562 -4.609 1 92.44 146 ARG B N 1
ATOM 3891 C CA . ARG B 1 146 ? -5.605 -37.656 -3.461 1 92.44 146 ARG B CA 1
ATOM 3892 C C . ARG B 1 146 ? -4.852 -36.375 -3.775 1 92.44 146 ARG B C 1
ATOM 3894 O O . ARG B 1 146 ? -4.996 -35.375 -3.07 1 92.44 146 ARG B O 1
ATOM 3901 N N . HIS B 1 147 ? -4.031 -36.375 -4.797 1 96.44 147 HIS B N 1
ATOM 3902 C CA . HIS B 1 147 ? -3.172 -35.25 -5.086 1 96.44 147 HIS B CA 1
ATOM 3903 C C . HIS B 1 147 ? -3.961 -34.094 -5.73 1 96.44 147 HIS B C 1
ATOM 3905 O O . HIS B 1 147 ? -4.746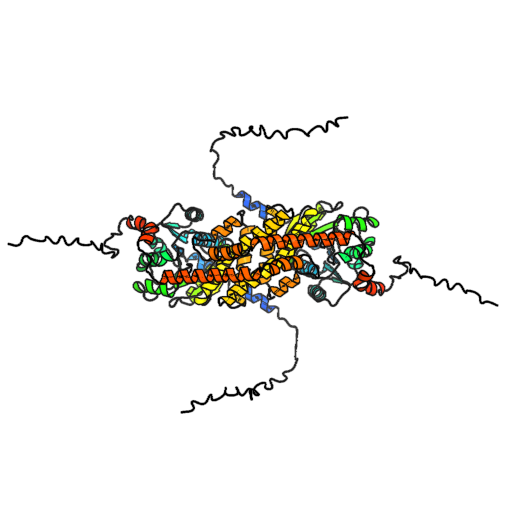 -34.344 -6.656 1 96.44 147 HIS B O 1
ATOM 3911 N N . LEU B 1 148 ? -3.846 -32.938 -5.176 1 97 148 LEU B N 1
ATOM 3912 C CA . LEU B 1 148 ? -4.266 -31.703 -5.816 1 97 148 LEU B CA 1
ATOM 3913 C C . LEU B 1 148 ? -3.078 -31 -6.457 1 97 148 LEU B C 1
ATOM 3915 O O . LEU B 1 148 ? -2.133 -30.609 -5.762 1 97 148 LEU B O 1
ATOM 3919 N N . ILE B 1 149 ? -3.096 -30.828 -7.77 1 97.75 149 ILE B N 1
ATOM 3920 C CA . ILE B 1 149 ? -2 -30.203 -8.5 1 97.75 149 ILE B CA 1
ATOM 3921 C C . ILE B 1 149 ? -2.322 -28.734 -8.758 1 97.75 149 ILE B C 1
ATOM 3923 O O . ILE B 1 149 ? -3.342 -28.406 -9.375 1 97.75 149 ILE B O 1
ATOM 3927 N N . VAL B 1 150 ? -1.481 -27.859 -8.266 1 97.75 150 VAL B N 1
ATOM 3928 C CA . VAL B 1 150 ? -1.687 -26.406 -8.398 1 97.75 150 VAL B CA 1
ATOM 3929 C C . VAL B 1 150 ? -0.546 -25.797 -9.211 1 97.75 150 VAL B C 1
ATOM 3931 O O . VAL B 1 150 ? 0.616 -25.859 -8.805 1 97.75 150 VAL B O 1
ATOM 3934 N N . SER B 1 151 ? -0.879 -25.234 -10.305 1 95.81 151 SER B N 1
ATOM 3935 C CA . SER B 1 151 ? 0.125 -24.547 -11.117 1 95.81 151 SER B CA 1
ATOM 3936 C C . SER B 1 151 ? 0.103 -23.047 -10.883 1 95.81 151 SER B C 1
ATOM 3938 O O . SER B 1 151 ? -0.967 -22.438 -10.844 1 95.81 151 SER B O 1
ATOM 3940 N N . CYS B 1 152 ? 1.267 -22.438 -10.734 1 89.88 152 CYS B N 1
ATOM 3941 C CA . CYS B 1 152 ? 1.415 -21 -10.625 1 89.88 152 CYS B CA 1
ATOM 3942 C C . CYS B 1 152 ? 2.164 -20.438 -11.82 1 89.88 152 CYS B C 1
ATOM 3944 O O . CYS B 1 152 ? 2.592 -19.281 -11.805 1 89.88 152 CYS B O 1
ATOM 3946 N N . ALA B 1 153 ? 2.361 -21.25 -12.781 1 86.19 153 ALA B N 1
ATOM 3947 C CA . ALA B 1 153 ? 3.184 -20.859 -13.922 1 86.19 153 ALA B CA 1
ATOM 3948 C C . ALA B 1 153 ? 2.391 -19.984 -14.898 1 86.19 153 ALA B C 1
ATOM 3950 O O . ALA B 1 153 ? 1.267 -20.328 -15.273 1 86.19 153 ALA B O 1
ATOM 3951 N N . ALA B 1 154 ? 3.043 -18.938 -15.273 1 83.38 154 ALA B N 1
ATOM 3952 C CA . ALA B 1 154 ? 2.43 -18.078 -16.281 1 83.38 154 ALA B CA 1
ATOM 3953 C C . ALA B 1 154 ? 2.363 -18.766 -17.641 1 83.38 154 ALA B C 1
ATOM 3955 O O . ALA B 1 154 ? 3.309 -19.453 -18.031 1 83.38 154 ALA B O 1
ATOM 3956 N N . GLY B 1 155 ? 1.177 -18.766 -18.266 1 83.12 155 GLY B N 1
ATOM 3957 C CA . GLY B 1 155 ? 1.052 -19.219 -19.641 1 83.12 155 GLY B CA 1
ATOM 3958 C C . GLY B 1 155 ? 0.786 -20.703 -19.766 1 83.12 155 GLY B C 1
ATOM 3959 O O . GLY B 1 155 ? 0.848 -21.266 -20.859 1 83.12 155 GLY B O 1
ATOM 3960 N N . VAL B 1 156 ? 0.625 -21.422 -18.719 1 88.19 156 VAL B N 1
ATOM 3961 C CA . VAL B 1 156 ? 0.29 -22.844 -18.766 1 88.19 156 VAL B CA 1
ATOM 3962 C C . VAL B 1 156 ? -1.159 -23.047 -18.328 1 88.19 156 VAL B C 1
ATOM 3964 O O . VAL B 1 156 ? -1.518 -22.75 -17.188 1 88.19 156 VAL B O 1
ATOM 3967 N N . THR B 1 157 ? -1.912 -23.562 -19.156 1 91 157 THR B N 1
ATOM 3968 C CA . THR B 1 157 ? -3.344 -23.688 -18.906 1 91 157 THR B CA 1
ATOM 3969 C C . THR B 1 157 ? -3.654 -24.969 -18.156 1 91 157 THR B C 1
ATOM 3971 O O . THR B 1 157 ? -2.861 -25.922 -18.172 1 91 157 THR B O 1
ATOM 3974 N N . ILE B 1 158 ? -4.797 -24.953 -17.594 1 94.62 158 ILE B N 1
ATOM 3975 C CA . ILE B 1 158 ? -5.305 -26.141 -16.906 1 94.62 158 ILE B CA 1
ATOM 3976 C C . ILE B 1 158 ? -5.449 -27.281 -17.891 1 94.62 158 ILE B C 1
ATOM 3978 O O . ILE B 1 158 ? -5.035 -28.406 -17.609 1 94.62 158 ILE B O 1
ATOM 3982 N N . SER B 1 159 ? -6.008 -27 -19.031 1 92.81 159 SER B N 1
ATOM 3983 C CA . SER B 1 159 ? -6.258 -28 -20.047 1 92.81 159 SER B CA 1
ATOM 3984 C C . SER B 1 159 ? -4.965 -28.688 -20.469 1 92.81 159 SER B C 1
ATOM 3986 O O . SER B 1 159 ? -4.938 -29.906 -20.688 1 92.81 159 SER B O 1
ATOM 3988 N N . SER B 1 160 ? -3.936 -27.938 -20.609 1 91.06 160 SER B N 1
ATOM 3989 C CA . SER B 1 160 ? -2.65 -28.5 -21 1 91.06 160 SER B CA 1
ATOM 3990 C C . SER B 1 160 ? -2.115 -29.469 -19.953 1 91.06 160 SER B C 1
ATOM 3992 O O . SER B 1 160 ? -1.572 -30.516 -20.297 1 91.06 160 SER B O 1
ATOM 3994 N N . ILE B 1 161 ? -2.244 -29.141 -18.719 1 94 161 ILE B N 1
ATOM 3995 C CA . ILE B 1 161 ? -1.769 -29.984 -17.625 1 94 161 ILE B CA 1
ATOM 3996 C C . ILE B 1 161 ? -2.637 -31.234 -17.531 1 94 161 ILE B C 1
ATOM 3998 O O . ILE B 1 161 ? -2.119 -32.344 -17.391 1 94 161 ILE B O 1
ATOM 4002 N N . GLU B 1 162 ? -3.895 -31.047 -17.656 1 95.06 162 GLU B N 1
ATOM 4003 C CA . GLU B 1 162 ? -4.812 -32.188 -17.594 1 95.06 162 GLU B CA 1
ATOM 4004 C C . GLU B 1 162 ? -4.57 -33.156 -18.734 1 95.06 162 GLU B C 1
ATOM 4006 O O . GLU B 1 162 ? -4.613 -34.375 -18.531 1 95.06 162 GLU B O 1
ATOM 4011 N N . LYS B 1 163 ? -4.402 -32.625 -19.891 1 92.31 163 LYS B N 1
ATOM 4012 C CA . LYS B 1 163 ? -4.152 -33.469 -21.047 1 92.31 163 LYS B CA 1
ATOM 4013 C C . LYS B 1 163 ? -2.934 -34.375 -20.828 1 92.31 163 LYS B C 1
ATOM 4015 O O . LYS B 1 163 ? -2.971 -35.562 -21.125 1 92.31 163 LYS B O 1
ATOM 4020 N N . LYS B 1 164 ? -1.919 -33.812 -20.312 1 91.81 164 LYS B N 1
ATOM 4021 C CA . LYS B 1 164 ? -0.69 -34.531 -20.062 1 91.81 164 LYS B CA 1
ATOM 4022 C C . LYS B 1 164 ? -0.894 -35.594 -18.969 1 91.81 164 LYS B C 1
ATOM 4024 O O . LYS B 1 164 ? -0.409 -36.719 -19.062 1 91.81 164 LYS B O 1
ATOM 4029 N N . LEU B 1 165 ? -1.622 -35.281 -17.969 1 94.94 165 LEU B N 1
ATOM 4030 C CA . LEU B 1 165 ? -1.796 -36.125 -16.812 1 94.94 165 LEU B CA 1
ATOM 4031 C C . LEU B 1 165 ? -2.836 -37.219 -17.078 1 94.94 165 LEU B C 1
ATOM 4033 O O . LEU B 1 165 ? -2.865 -38.25 -16.406 1 94.94 165 LEU B O 1
ATOM 4037 N N . ARG B 1 166 ? -3.707 -36.969 -18.031 1 93.06 166 ARG B N 1
ATOM 4038 C CA . ARG B 1 166 ? -4.758 -37.938 -18.375 1 93.06 166 ARG B CA 1
ATOM 4039 C C . ARG B 1 166 ? -4.16 -39.25 -18.859 1 93.06 166 ARG B C 1
ATOM 4041 O O . ARG B 1 166 ? -4.816 -40.281 -18.812 1 93.06 166 ARG B O 1
ATOM 4048 N N . GLN B 1 167 ? -2.967 -39.156 -19.297 1 92.56 167 GLN B N 1
ATOM 4049 C CA . GLN B 1 167 ? -2.268 -40.344 -19.719 1 92.56 167 GLN B CA 1
ATOM 4050 C C . GLN B 1 167 ? -2.039 -41.312 -18.547 1 92.56 167 GLN B C 1
ATOM 4052 O O . GLN B 1 167 ? -1.883 -42.5 -18.734 1 92.56 167 GLN B O 1
ATOM 4057 N N . TYR B 1 168 ? -2.1 -40.781 -17.344 1 93.19 168 TYR B N 1
ATOM 4058 C CA . TYR B 1 168 ? -1.739 -41.562 -16.172 1 93.19 168 TYR B CA 1
ATOM 4059 C C . TYR B 1 168 ? -2.92 -41.688 -15.211 1 93.19 168 TYR B C 1
ATOM 4061 O O . TYR B 1 168 ? -3 -42.625 -14.43 1 93.19 168 TYR B O 1
ATOM 4069 N N . ARG B 1 169 ? -3.777 -40.688 -15.289 1 90.62 169 ARG B N 1
ATOM 4070 C CA . ARG B 1 169 ? -4.918 -40.594 -14.383 1 90.62 169 ARG B CA 1
ATOM 4071 C C . ARG B 1 169 ? -6.18 -40.188 -15.125 1 90.62 169 ARG B C 1
ATOM 4073 O O . ARG B 1 169 ? -6.141 -39.25 -15.938 1 90.62 169 ARG B O 1
ATOM 4080 N N . THR B 1 170 ? -7.246 -40.781 -14.742 1 92.25 170 THR B N 1
ATOM 4081 C CA . THR B 1 170 ? -8.5 -40.531 -15.453 1 92.25 170 THR B CA 1
ATOM 4082 C C . THR B 1 170 ? -9.039 -39.156 -15.117 1 92.25 170 THR B C 1
ATOM 4084 O O . THR B 1 170 ? -9.602 -38.469 -15.984 1 92.25 170 THR B O 1
ATOM 4087 N N . ALA B 1 171 ? -8.875 -38.75 -13.789 1 94.06 171 ALA B N 1
ATOM 4088 C CA . ALA B 1 171 ? -9.461 -37.469 -13.375 1 94.06 171 ALA B CA 1
ATOM 4089 C C . ALA B 1 171 ? -8.492 -36.688 -12.484 1 94.06 171 ALA B C 1
ATOM 4091 O O . ALA B 1 171 ? -8.75 -36.5 -11.297 1 94.06 171 ALA B O 1
ATOM 4092 N N . PRO B 1 172 ? -7.398 -36.219 -13.125 1 96.19 172 PRO B N 1
ATOM 4093 C CA . PRO B 1 172 ? -6.445 -35.438 -12.312 1 96.19 172 PRO B CA 1
ATOM 4094 C C . PRO B 1 172 ? -7.02 -34.125 -11.805 1 96.19 172 PRO B C 1
ATOM 4096 O O . PRO B 1 172 ? -7.637 -33.375 -12.578 1 96.19 172 PRO B O 1
ATOM 4099 N N . LYS B 1 173 ? -6.934 -33.875 -10.531 1 97.25 173 LYS B N 1
ATOM 4100 C CA . LYS B 1 173 ? -7.375 -32.625 -9.945 1 97.25 173 LYS B CA 1
ATOM 4101 C C . LYS B 1 173 ? -6.336 -31.516 -10.156 1 97.25 173 LYS B C 1
ATOM 4103 O O . LYS B 1 173 ? -5.297 -31.5 -9.492 1 97.25 173 LYS B O 1
ATOM 4108 N N . VAL B 1 174 ? -6.66 -30.609 -11.086 1 97.38 174 VAL B N 1
ATOM 4109 C CA . VAL B 1 174 ? -5.723 -29.562 -11.469 1 97.38 174 VAL B CA 1
ATOM 4110 C C . VAL B 1 174 ? -6.344 -28.188 -11.211 1 97.38 174 VAL B C 1
ATOM 4112 O O . VAL B 1 174 ? -7.535 -27.984 -11.453 1 97.38 174 VAL B O 1
ATOM 4115 N N . MET B 1 175 ? -5.57 -27.312 -10.617 1 97.38 175 MET B N 1
ATOM 4116 C CA . MET B 1 175 ? -5.945 -25.906 -10.445 1 97.38 175 MET B CA 1
ATOM 4117 C C . MET B 1 175 ? -4.828 -24.984 -10.914 1 97.38 175 MET B C 1
ATOM 4119 O O . MET B 1 175 ? -3.662 -25.391 -10.953 1 97.38 175 MET B O 1
ATOM 4123 N N . ARG B 1 176 ? -5.215 -23.859 -11.359 1 96.44 176 ARG B N 1
ATOM 4124 C CA . ARG B 1 176 ? -4.266 -22.812 -11.719 1 96.44 176 ARG B CA 1
ATOM 4125 C C . ARG B 1 176 ? -4.434 -21.594 -10.828 1 96.44 176 ARG B C 1
ATOM 4127 O O . ARG B 1 176 ? -5.559 -21.172 -10.547 1 96.44 176 ARG B O 1
ATOM 4134 N N . CYS B 1 177 ? -3.316 -21.094 -10.344 1 96.06 177 CYS B N 1
ATOM 4135 C CA . CYS B 1 177 ? -3.402 -19.922 -9.492 1 96.06 177 CYS B CA 1
ATOM 4136 C C . CYS B 1 177 ? -2.338 -18.891 -9.875 1 96.06 177 CYS B C 1
ATOM 4138 O O . CYS B 1 177 ? -1.307 -19.25 -10.445 1 96.06 177 CYS B O 1
ATOM 4140 N N . MET B 1 178 ? -2.658 -17.688 -9.719 1 95.81 178 MET B N 1
ATOM 4141 C CA . MET B 1 178 ? -1.741 -16.562 -9.875 1 95.81 178 MET B CA 1
ATOM 4142 C C . MET B 1 178 ? -1.625 -15.758 -8.578 1 95.81 178 MET B C 1
ATOM 4144 O O . MET B 1 178 ? -2.629 -15.297 -8.039 1 95.81 178 MET B O 1
ATOM 4148 N N . THR B 1 179 ? -0.437 -15.719 -8.039 1 96.5 179 THR B N 1
ATOM 4149 C CA . THR B 1 179 ? -0.181 -14.945 -6.824 1 96.5 179 THR B CA 1
ATOM 4150 C C . THR B 1 179 ? 0.955 -13.953 -7.047 1 96.5 179 THR B C 1
ATOM 4152 O O . THR B 1 179 ? 1.274 -13.609 -8.188 1 96.5 179 THR B O 1
ATOM 4155 N N . ASN B 1 180 ? 1.431 -13.336 -5.957 1 95.69 180 ASN B N 1
ATOM 4156 C CA . ASN B 1 180 ? 2.535 -12.391 -6.051 1 95.69 180 ASN B CA 1
ATOM 4157 C C . ASN B 1 180 ? 3.404 -12.414 -4.797 1 95.69 180 ASN B C 1
ATOM 4159 O O . ASN B 1 180 ? 3.08 -13.102 -3.826 1 95.69 180 ASN B O 1
ATOM 4163 N N . THR B 1 181 ? 4.527 -11.828 -4.801 1 94.25 181 THR B N 1
ATOM 4164 C CA . THR B 1 181 ? 5.605 -11.977 -3.828 1 94.25 181 THR B CA 1
ATOM 4165 C C . THR B 1 181 ? 5.164 -11.492 -2.451 1 94.25 181 THR B C 1
ATOM 4167 O O . THR B 1 181 ? 5.664 -11.969 -1.43 1 94.25 181 THR B O 1
ATOM 4170 N N . PRO B 1 182 ? 4.219 -10.648 -2.305 1 97.5 182 PRO B N 1
ATOM 4171 C CA . PRO B 1 182 ? 3.84 -10.172 -0.974 1 97.5 182 PRO B CA 1
ATOM 4172 C C . PRO B 1 182 ? 3.215 -11.273 -0.113 1 97.5 182 PRO B C 1
ATOM 4174 O O . PRO B 1 182 ? 2.893 -11.039 1.055 1 97.5 182 PRO B O 1
ATOM 4177 N N . VAL B 1 183 ? 3.064 -12.461 -0.641 1 97.12 183 VAL B N 1
ATOM 4178 C CA . VAL B 1 183 ? 2.646 -13.586 0.183 1 97.12 183 VAL B CA 1
ATOM 4179 C C . VAL B 1 183 ? 3.621 -13.766 1.345 1 97.12 183 VAL B C 1
ATOM 4181 O O . VAL B 1 183 ? 3.24 -14.258 2.412 1 97.12 183 VAL B O 1
ATOM 4184 N N . VAL B 1 184 ? 4.855 -13.281 1.242 1 94.25 184 VAL B N 1
ATOM 4185 C CA . VAL B 1 184 ? 5.895 -13.43 2.258 1 94.25 184 VAL B CA 1
ATOM 4186 C C . VAL B 1 184 ? 5.512 -12.641 3.508 1 94.25 184 VAL B C 1
ATOM 4188 O O . VAL B 1 184 ? 5.922 -12.984 4.617 1 94.25 184 VAL B O 1
ATOM 4191 N N . VAL B 1 185 ? 4.691 -11.602 3.293 1 96.06 185 VAL B N 1
ATOM 4192 C CA . VAL B 1 185 ? 4.258 -10.773 4.418 1 96.06 185 VAL B CA 1
ATOM 4193 C C . VAL B 1 185 ? 2.756 -10.945 4.633 1 96.06 185 VAL B C 1
ATOM 4195 O O . VAL B 1 185 ? 2.1 -10.062 5.191 1 96.06 185 VAL B O 1
ATOM 4198 N N . ARG B 1 186 ? 2.234 -11.953 4.035 1 96.88 186 ARG B N 1
ATOM 4199 C CA . ARG B 1 186 ? 0.845 -12.375 4.195 1 96.88 186 ARG B CA 1
ATOM 4200 C C . ARG B 1 186 ? -0.11 -11.32 3.639 1 96.88 186 ARG B C 1
ATOM 4202 O O . ARG B 1 186 ? -1.171 -11.07 4.215 1 96.88 186 ARG B O 1
ATOM 4209 N N . GLU B 1 187 ? 0.34 -10.609 2.689 1 98 187 GLU B N 1
ATOM 4210 C CA . GLU B 1 187 ? -0.477 -9.625 1.976 1 98 187 GLU B CA 1
ATOM 4211 C C . GLU B 1 187 ? -0.501 -9.914 0.478 1 98 187 GLU B C 1
ATOM 4213 O O . GLU B 1 187 ? -0.472 -8.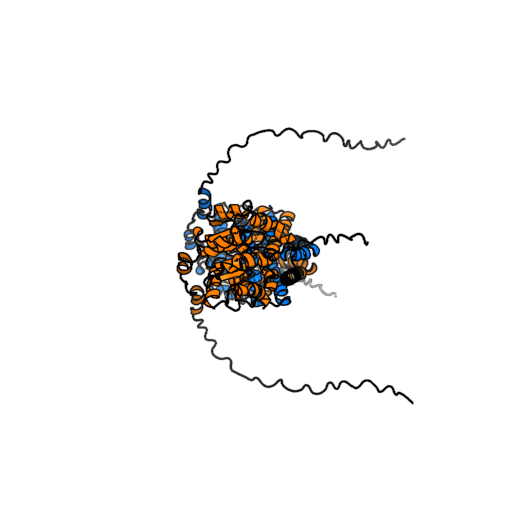992 -0.338 1 98 187 GLU B O 1
ATOM 4218 N N . GLY B 1 188 ? -0.489 -11.141 0.147 1 98.12 188 GLY B N 1
ATOM 4219 C CA . GLY B 1 188 ? -0.521 -11.547 -1.248 1 98.12 188 GLY B CA 1
ATOM 4220 C C . GLY B 1 188 ? -1.849 -11.258 -1.924 1 98.12 188 GLY B C 1
ATOM 4221 O O . GLY B 1 188 ? -2.859 -11.047 -1.251 1 98.12 188 GLY B O 1
ATOM 4222 N N . ALA B 1 189 ? -1.818 -11.117 -3.209 1 98.38 189 ALA B N 1
ATOM 4223 C CA . ALA B 1 189 ? -2.99 -11.062 -4.078 1 98.38 189 ALA B CA 1
ATOM 4224 C C . ALA B 1 189 ? -3.053 -12.281 -4.992 1 98.38 189 ALA B C 1
ATOM 4226 O O . ALA B 1 189 ? -2.285 -12.383 -5.953 1 98.38 189 ALA B O 1
ATOM 4227 N N . THR B 1 190 ? -4.039 -13.18 -4.672 1 98.12 190 THR B N 1
ATOM 4228 C CA . THR B 1 190 ? -4.07 -14.461 -5.375 1 98.12 190 THR B CA 1
ATOM 4229 C C . THR B 1 190 ? -5.438 -14.688 -6.008 1 98.12 190 THR B C 1
ATOM 4231 O O . THR B 1 190 ? -6.473 -14.398 -5.402 1 98.12 190 THR B O 1
ATOM 4234 N N . VAL B 1 191 ? -5.434 -15.125 -7.262 1 98.12 191 VAL B N 1
ATOM 4235 C CA . VAL B 1 191 ? -6.633 -15.672 -7.883 1 98.12 191 VAL B CA 1
ATOM 4236 C C . VAL B 1 191 ? -6.375 -17.125 -8.305 1 98.12 191 VAL B C 1
ATOM 4238 O O . VAL B 1 191 ? -5.227 -17.531 -8.484 1 98.12 191 VAL B O 1
ATOM 4241 N N . TYR B 1 192 ? -7.418 -17.891 -8.383 1 97.38 192 TYR B N 1
ATOM 4242 C CA . TYR B 1 192 ? -7.254 -19.266 -8.836 1 97.38 192 TYR B CA 1
ATOM 4243 C C . TYR B 1 192 ? -8.445 -19.703 -9.68 1 97.38 192 TYR B C 1
ATOM 4245 O O . TYR B 1 192 ? -9.516 -19.078 -9.625 1 97.38 192 TYR B O 1
ATOM 4253 N N . ALA B 1 193 ? -8.195 -20.625 -10.508 1 97.19 193 ALA B N 1
ATOM 4254 C CA . ALA B 1 193 ? -9.203 -21.266 -11.336 1 97.19 193 ALA B CA 1
ATOM 4255 C C . ALA B 1 193 ? -9.195 -22.781 -11.125 1 97.19 193 ALA B C 1
ATOM 4257 O O . ALA B 1 193 ? -8.133 -23.391 -10.977 1 97.19 193 ALA B O 1
ATOM 4258 N N . THR B 1 194 ? -10.359 -23.359 -11.164 1 96.44 194 THR B N 1
ATOM 4259 C CA . THR B 1 194 ? -10.523 -24.781 -10.898 1 96.44 194 THR B CA 1
ATOM 4260 C C . THR B 1 194 ? -10.594 -25.562 -12.203 1 96.44 194 THR B C 1
ATOM 4262 O O . THR B 1 194 ? -11.25 -25.141 -13.156 1 96.44 194 THR B O 1
ATOM 4265 N N . GLY B 1 195 ? -9.875 -26.703 -12.195 1 96 195 GLY B N 1
ATOM 4266 C CA . GLY B 1 195 ? -9.875 -27.547 -13.375 1 96 195 GLY B CA 1
ATOM 4267 C C . GLY B 1 195 ? -11.133 -28.391 -13.508 1 96 195 GLY B C 1
ATOM 4268 O O . GLY B 1 195 ? -12.039 -28.297 -12.672 1 96 195 GLY B O 1
ATOM 4269 N N . THR B 1 196 ? -11.148 -29.172 -14.547 1 94.88 196 THR B N 1
ATOM 4270 C CA . THR B 1 196 ? -12.32 -29.953 -14.945 1 94.88 196 THR B CA 1
ATOM 4271 C C . THR B 1 196 ? -12.648 -31.016 -13.891 1 94.88 196 THR B C 1
ATOM 4273 O O . THR B 1 196 ? -13.82 -31.297 -13.648 1 94.88 196 THR B O 1
ATOM 4276 N N . HIS B 1 197 ? -11.648 -31.562 -13.273 1 94.25 197 HIS B N 1
ATOM 4277 C CA . HIS B 1 197 ? -11.859 -32.719 -12.398 1 94.25 197 HIS B CA 1
ATOM 4278 C C . HIS B 1 197 ? -11.734 -32.312 -10.93 1 94.25 197 HIS B C 1
ATOM 4280 O O . HIS B 1 197 ? -11.906 -33.156 -10.047 1 94.25 197 HIS B O 1
ATOM 4286 N N . ALA B 1 198 ? -11.375 -31.109 -10.68 1 94.75 198 ALA B N 1
ATOM 4287 C CA . ALA B 1 198 ? -11.297 -30.641 -9.297 1 94.75 198 ALA B CA 1
ATOM 4288 C C . ALA B 1 198 ? -12.695 -30.391 -8.734 1 94.75 198 ALA B C 1
ATOM 4290 O O . ALA B 1 198 ? -13.57 -29.875 -9.438 1 94.75 198 ALA B O 1
ATOM 4291 N N . GLU B 1 199 ? -12.891 -30.75 -7.496 1 92.5 199 GLU B N 1
ATOM 4292 C CA . GLU B 1 199 ? -14.18 -30.578 -6.832 1 92.5 199 GLU B CA 1
ATOM 4293 C C . GLU B 1 199 ? -14.219 -29.281 -6.035 1 92.5 199 GLU B C 1
ATOM 4295 O O . GLU B 1 199 ? -13.195 -28.594 -5.883 1 92.5 199 GLU B O 1
ATOM 4300 N N . VAL B 1 200 ? -15.406 -28.984 -5.57 1 92.44 200 VAL B N 1
ATOM 4301 C CA . VAL B 1 200 ? -15.641 -27.766 -4.809 1 92.44 200 VAL B CA 1
ATOM 4302 C C . VAL B 1 200 ? -14.773 -27.766 -3.553 1 92.44 200 VAL B C 1
ATOM 4304 O O . VAL B 1 200 ? -14.234 -26.719 -3.166 1 92.44 200 VAL B O 1
ATOM 4307 N N . GLU B 1 201 ? -14.617 -28.906 -2.988 1 93 201 GLU B N 1
ATOM 4308 C CA . GLU B 1 201 ? -13.836 -29.031 -1.764 1 93 201 GLU B CA 1
ATOM 4309 C C . GLU B 1 201 ? -12.359 -28.719 -2.018 1 93 201 GLU B C 1
ATOM 4311 O O . GLU B 1 201 ? -11.672 -28.188 -1.146 1 93 201 GLU B O 1
ATOM 4316 N N . ASP B 1 202 ? -11.938 -29.078 -3.193 1 94 202 ASP B N 1
ATOM 4317 C CA . ASP B 1 202 ? -10.555 -28.781 -3.559 1 94 202 ASP B CA 1
ATOM 4318 C C . ASP B 1 202 ? -10.312 -27.281 -3.652 1 94 202 ASP B C 1
ATOM 4320 O O . ASP B 1 202 ? -9.289 -26.781 -3.184 1 94 202 ASP B O 1
ATOM 4324 N N . GLY B 1 203 ? -11.273 -26.625 -4.234 1 94.31 203 GLY B N 1
ATOM 4325 C CA . GLY B 1 203 ? -11.188 -25.188 -4.324 1 94.31 203 GLY B CA 1
ATOM 4326 C C . GLY B 1 203 ? -11.188 -24.5 -2.971 1 94.31 203 GLY B C 1
ATOM 4327 O O . GLY B 1 203 ? -10.414 -23.562 -2.744 1 94.31 203 GLY B O 1
ATOM 4328 N N . LYS B 1 204 ? -11.969 -24.922 -2.158 1 94.38 204 LYS B N 1
ATOM 4329 C CA . LYS B 1 204 ? -12.047 -24.375 -0.811 1 94.38 204 LYS B CA 1
ATOM 4330 C C . LYS B 1 204 ? -10.742 -24.578 -0.052 1 94.38 204 LYS B C 1
ATOM 4332 O O . LYS B 1 204 ? -10.305 -23.703 0.702 1 94.38 204 LYS B O 1
ATOM 4337 N N . LEU B 1 205 ? -10.211 -25.734 -0.276 1 93.12 205 LEU B N 1
ATOM 4338 C CA . LEU B 1 205 ? -8.938 -26.047 0.368 1 93.12 205 LEU B CA 1
ATOM 4339 C C . LEU B 1 205 ? -7.852 -25.078 -0.082 1 93.12 205 LEU B C 1
ATOM 4341 O O . LEU B 1 205 ? -7.137 -24.516 0.748 1 93.12 205 LEU B O 1
ATOM 4345 N N . LEU B 1 206 ? -7.762 -24.906 -1.338 1 95.38 206 LEU B N 1
ATOM 4346 C CA . LEU B 1 206 ? -6.754 -24 -1.871 1 95.38 206 LEU B CA 1
ATOM 4347 C C . LEU B 1 206 ? -7.016 -22.578 -1.408 1 95.38 206 LEU B C 1
ATOM 4349 O O . LEU B 1 206 ? -6.078 -21.844 -1.061 1 95.38 206 LEU B O 1
ATOM 4353 N N . GLU B 1 207 ? -8.211 -22.203 -1.425 1 95.56 207 GLU B N 1
ATOM 4354 C CA . GLU B 1 207 ? -8.578 -20.844 -1.013 1 95.56 207 GLU B CA 1
ATOM 4355 C C . GLU B 1 207 ? -8.234 -20.609 0.454 1 95.56 207 GLU B C 1
ATOM 4357 O O . GLU B 1 207 ? -7.754 -19.531 0.814 1 95.56 207 GLU B O 1
ATOM 4362 N N . GLN B 1 208 ? -8.469 -21.547 1.239 1 93.88 208 GLN B N 1
ATOM 4363 C CA . GLN B 1 208 ? -8.117 -21.422 2.65 1 93.88 208 GLN B CA 1
ATOM 4364 C C . GLN B 1 208 ? -6.609 -21.297 2.834 1 93.88 208 GLN B C 1
ATOM 4366 O O . GLN B 1 208 ? -6.141 -20.5 3.643 1 93.88 208 GLN B O 1
ATOM 4371 N N . LEU B 1 209 ? -5.945 -22.109 2.137 1 94.62 209 LEU B N 1
ATOM 4372 C CA . LEU B 1 209 ? -4.488 -22.094 2.203 1 94.62 209 LEU B CA 1
ATOM 4373 C C . LEU B 1 209 ? -3.947 -20.734 1.762 1 94.62 209 LEU B C 1
ATOM 4375 O O . LEU B 1 209 ? -3.182 -20.094 2.49 1 94.62 209 LEU B O 1
ATOM 4379 N N . MET B 1 210 ? -4.445 -20.266 0.658 1 97.06 210 MET B N 1
ATOM 4380 C CA . MET B 1 210 ? -3.912 -19.031 0.072 1 97.06 210 MET B CA 1
ATOM 4381 C C . MET B 1 210 ? -4.453 -17.812 0.795 1 97.06 210 MET B C 1
ATOM 4383 O O . MET B 1 210 ? -3.785 -16.766 0.854 1 97.06 210 MET B O 1
ATOM 4387 N N . ALA B 1 211 ? -5.641 -17.906 1.373 1 97 211 ALA B N 1
ATOM 4388 C CA . ALA B 1 211 ? -6.227 -16.797 2.129 1 97 211 ALA B CA 1
ATOM 4389 C C . ALA B 1 211 ? -5.438 -16.531 3.406 1 97 211 ALA B C 1
ATOM 4391 O O . ALA B 1 211 ? -5.52 -15.438 3.979 1 97 211 ALA B O 1
ATOM 4392 N N . SER B 1 212 ? -4.664 -17.516 3.793 1 96.31 212 SER B N 1
ATOM 4393 C CA . SER B 1 212 ? -3.848 -17.359 4.992 1 96.31 212 SER B CA 1
ATOM 4394 C C . SER B 1 212 ? -2.678 -16.406 4.734 1 96.31 212 SER B C 1
ATOM 4396 O O . SER B 1 212 ? -2.088 -15.875 5.676 1 96.31 212 SER B O 1
ATOM 4398 N N . VAL B 1 213 ? -2.367 -16.234 3.498 1 97.31 213 VAL B N 1
ATOM 4399 C CA . VAL B 1 213 ? -1.201 -15.406 3.197 1 97.31 213 VAL B CA 1
ATOM 4400 C C . VAL B 1 213 ? -1.618 -14.211 2.342 1 97.31 213 VAL B C 1
ATOM 4402 O O . VAL B 1 213 ? -0.798 -13.641 1.616 1 97.31 213 VAL B O 1
ATOM 4405 N N . GLY B 1 214 ? -2.855 -13.844 2.355 1 97.69 214 GLY B N 1
ATOM 4406 C CA . GLY B 1 214 ? -3.346 -12.68 1.633 1 97.69 214 GLY B CA 1
ATOM 4407 C C . GLY B 1 214 ? -4.75 -12.867 1.093 1 97.69 214 GLY B C 1
ATOM 4408 O O . GLY B 1 214 ? -5.473 -13.766 1.519 1 97.69 214 GLY B O 1
ATOM 4409 N N . TYR B 1 215 ? -5.07 -11.961 0.178 1 97.88 215 TYR B N 1
ATOM 4410 C CA . TYR B 1 215 ? -6.359 -12.023 -0.499 1 97.88 215 TYR B CA 1
ATOM 4411 C C . TYR B 1 215 ? -6.391 -13.156 -1.514 1 97.88 215 TYR B C 1
ATOM 4413 O O . TYR B 1 215 ? -5.41 -13.398 -2.221 1 97.88 215 TYR B O 1
ATOM 4421 N N . CYS B 1 216 ? -7.504 -13.891 -1.581 1 98.25 216 CYS B N 1
ATOM 4422 C CA . CYS B 1 216 ? -7.637 -14.992 -2.529 1 98.25 216 CYS B CA 1
ATOM 4423 C C . CYS B 1 216 ? -9.078 -15.125 -3.01 1 98.25 216 CYS B C 1
ATOM 4425 O O . CYS B 1 216 ? -10.008 -15.102 -2.203 1 98.25 216 CYS B O 1
ATOM 4427 N N . THR B 1 217 ? -9.211 -15.266 -4.371 1 97.56 217 THR B N 1
ATOM 4428 C CA . THR B 1 217 ? -10.555 -15.453 -4.906 1 97.56 217 THR B CA 1
ATOM 4429 C C . THR B 1 217 ? -10.516 -16.297 -6.176 1 97.56 217 THR B C 1
ATOM 4431 O O . THR B 1 217 ? -9.492 -16.375 -6.852 1 97.56 217 THR B O 1
ATOM 4434 N N . GLU B 1 218 ? -11.609 -16.953 -6.461 1 97.38 218 GLU B N 1
ATOM 4435 C CA . GLU B 1 218 ? -11.742 -17.766 -7.668 1 97.38 218 GLU B CA 1
ATOM 4436 C C . GLU B 1 218 ? -12.141 -16.906 -8.867 1 97.38 218 GLU B C 1
ATOM 4438 O O . GLU B 1 218 ? -12.953 -15.992 -8.742 1 97.38 218 GLU B O 1
ATOM 4443 N N . VAL B 1 219 ? -11.539 -17.234 -10 1 97.12 219 VAL B N 1
ATOM 4444 C CA . VAL B 1 219 ? -11.875 -16.562 -11.25 1 97.12 219 VAL B CA 1
ATOM 4445 C C . VAL B 1 219 ? -11.922 -17.594 -12.383 1 97.12 219 VAL B C 1
ATOM 4447 O O . VAL B 1 219 ? -11.547 -18.75 -12.195 1 97.12 219 VAL B O 1
ATOM 4450 N N . GLU B 1 220 ? -12.438 -17.109 -13.516 1 95.94 220 GLU B N 1
ATOM 4451 C CA . GLU B 1 220 ? -12.289 -17.906 -14.727 1 95.94 220 GLU B CA 1
ATOM 4452 C C . GLU B 1 220 ? -10.844 -17.922 -15.203 1 95.94 220 GLU B C 1
ATOM 4454 O O . GLU B 1 220 ? -10.141 -16.922 -15.117 1 95.94 220 GLU B O 1
ATOM 4459 N N . GLU B 1 221 ? -10.383 -19.016 -15.734 1 95.12 221 GLU B N 1
ATOM 4460 C CA . GLU B 1 221 ? -8.984 -19.188 -16.109 1 95.12 221 GLU B CA 1
ATOM 4461 C C . GLU B 1 221 ? -8.547 -18.109 -17.109 1 95.12 221 GLU B C 1
ATOM 4463 O O . GLU B 1 221 ? -7.398 -17.656 -17.078 1 95.12 221 GLU B O 1
ATOM 4468 N N . ASP B 1 222 ? -9.484 -17.641 -17.953 1 92.19 222 ASP B N 1
ATOM 4469 C CA . ASP B 1 222 ? -9.148 -16.688 -19 1 92.19 222 ASP B CA 1
ATOM 4470 C C . ASP B 1 222 ? -8.766 -15.336 -18.406 1 92.19 222 ASP B C 1
ATOM 4472 O O . ASP B 1 222 ? -8.148 -14.508 -19.094 1 92.19 222 ASP B O 1
ATOM 4476 N N . LEU B 1 223 ? -9.078 -15.109 -17.172 1 95.69 223 LEU B N 1
ATOM 4477 C CA . LEU B 1 223 ? -8.797 -13.828 -16.531 1 95.69 223 LEU B CA 1
ATOM 4478 C C . LEU B 1 223 ? -7.414 -13.828 -15.891 1 95.69 223 LEU B C 1
ATOM 4480 O O . LEU B 1 223 ? -6.898 -12.773 -15.523 1 95.69 223 LEU B O 1
ATOM 4484 N N . ILE B 1 224 ? -6.77 -14.953 -15.781 1 95.62 224 ILE B N 1
ATOM 4485 C CA . ILE B 1 224 ? -5.547 -15.094 -15 1 95.62 224 ILE B CA 1
ATOM 4486 C C . ILE B 1 224 ? -4.402 -14.352 -15.688 1 95.62 224 ILE B C 1
ATOM 4488 O O . ILE B 1 224 ? -3.541 -13.773 -15.023 1 95.62 224 ILE B O 1
ATOM 4492 N N . ASP B 1 225 ? -4.41 -14.289 -17 1 94.19 225 ASP B N 1
ATOM 4493 C CA . ASP B 1 225 ? -3.361 -13.562 -17.703 1 94.19 225 ASP B CA 1
ATOM 4494 C C . ASP B 1 225 ? -3.424 -12.07 -17.391 1 94.19 225 ASP B C 1
ATOM 4496 O O . ASP B 1 225 ? -2.391 -11.422 -17.188 1 94.19 225 ASP B O 1
ATOM 4500 N N . ALA B 1 226 ? -4.648 -11.5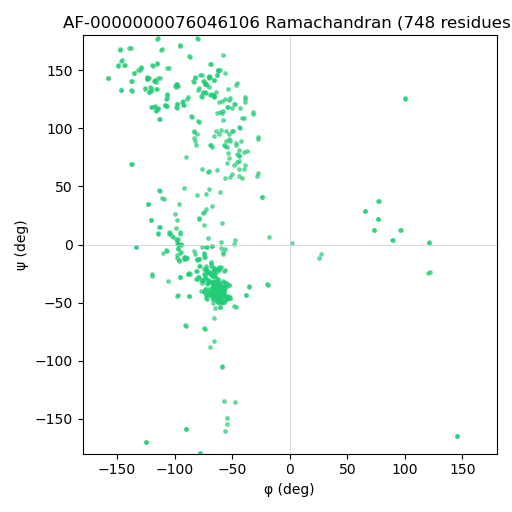86 -17.406 1 96.56 226 ALA B N 1
ATOM 4501 C CA . ALA B 1 226 ? -4.832 -10.18 -17.062 1 96.56 226 ALA B CA 1
ATOM 4502 C C . ALA B 1 226 ? -4.395 -9.914 -15.617 1 96.56 226 ALA B C 1
ATOM 4504 O O . ALA B 1 226 ? -3.799 -8.875 -15.328 1 96.56 226 ALA B O 1
ATOM 4505 N N . VAL B 1 227 ? -4.648 -10.82 -14.734 1 97.81 227 VAL B N 1
ATOM 4506 C CA . VAL B 1 227 ? -4.273 -10.703 -13.328 1 97.81 227 VAL B CA 1
ATOM 4507 C C . VAL B 1 227 ? -2.752 -10.703 -13.203 1 97.81 227 VAL B C 1
ATOM 4509 O O . VAL B 1 227 ? -2.197 -9.992 -12.352 1 97.81 227 VAL B O 1
ATOM 4512 N N . THR B 1 228 ? -2.102 -11.484 -14.016 1 95.88 228 THR B N 1
ATOM 4513 C CA . THR B 1 228 ? -0.643 -11.508 -14.016 1 95.88 228 THR B CA 1
ATOM 4514 C C . THR B 1 228 ? -0.083 -10.109 -14.273 1 95.88 228 THR B C 1
ATOM 4516 O O . THR B 1 228 ? 0.834 -9.664 -13.578 1 95.88 228 THR B O 1
ATOM 4519 N N . GLY B 1 229 ? -0.686 -9.453 -15.203 1 97.12 229 GLY B N 1
ATOM 4520 C CA . GLY B 1 229 ? -0.227 -8.117 -15.547 1 97.12 229 GLY B CA 1
ATOM 4521 C C . GLY B 1 229 ? -0.587 -7.082 -14.5 1 97.12 229 GLY B C 1
ATOM 4522 O O . GLY B 1 229 ? 0.088 -6.055 -14.375 1 97.12 229 GLY B O 1
ATOM 4523 N N . LEU B 1 230 ? -1.621 -7.293 -13.797 1 98.19 230 LEU B N 1
ATOM 4524 C CA . LEU B 1 230 ? -2.109 -6.324 -12.82 1 98.19 230 LEU B CA 1
ATOM 4525 C C . LEU B 1 230 ? -1.497 -6.586 -11.445 1 98.19 230 LEU B C 1
ATOM 4527 O O . LEU B 1 230 ? -0.561 -5.895 -11.039 1 98.19 230 LEU B O 1
ATOM 4531 N N . SER B 1 231 ? -1.857 -7.641 -10.805 1 97.94 231 SER B N 1
ATOM 4532 C CA . SER B 1 231 ? -1.411 -7.871 -9.438 1 97.94 231 SER B CA 1
ATOM 4533 C C . SER B 1 231 ? -0.171 -8.758 -9.398 1 97.94 231 SER B C 1
ATOM 4535 O O . SER B 1 231 ? 0.619 -8.695 -8.453 1 97.94 231 SER B O 1
ATOM 4537 N N . GLY B 1 232 ? -0.014 -9.625 -10.398 1 96.25 232 GLY B N 1
ATOM 4538 C CA . GLY B 1 232 ? 1.214 -10.406 -10.461 1 96.25 232 GLY B CA 1
ATOM 4539 C C . GLY B 1 232 ? 2.459 -9.547 -10.57 1 96.25 232 GLY B C 1
ATOM 4540 O O . GLY B 1 232 ? 3.432 -9.75 -9.844 1 96.25 232 GLY B O 1
ATOM 4541 N N . SER B 1 233 ? 2.404 -8.57 -11.453 1 97.38 233 SER B N 1
ATOM 4542 C CA . SER B 1 233 ? 3.512 -7.648 -11.68 1 97.38 233 SER B CA 1
ATOM 4543 C C . SER B 1 233 ? 3.389 -6.414 -10.797 1 97.38 233 SER B C 1
ATOM 4545 O O . SER B 1 233 ? 4.32 -5.609 -10.711 1 97.38 233 SER B O 1
ATOM 4547 N N . GLY B 1 234 ? 2.275 -6.273 -10.172 1 98.06 234 GLY B N 1
ATOM 4548 C CA . GLY B 1 234 ? 1.892 -5.094 -9.414 1 98.06 234 GLY B CA 1
ATOM 4549 C C . GLY B 1 234 ? 2.936 -4.664 -8.398 1 98.06 234 GLY B C 1
ATOM 4550 O O . GLY B 1 234 ? 3.285 -3.486 -8.32 1 98.06 234 GLY B O 1
ATOM 4551 N N . PRO B 1 235 ? 3.459 -5.566 -7.645 1 98.12 235 PRO B N 1
ATOM 4552 C CA . PRO B 1 235 ? 4.48 -5.195 -6.664 1 98.12 235 PRO B CA 1
ATOM 4553 C C . PRO B 1 235 ? 5.688 -4.508 -7.301 1 98.12 235 PRO B C 1
ATOM 4555 O O . PRO B 1 235 ? 6.234 -3.561 -6.73 1 98.12 235 PRO B O 1
ATOM 4558 N N . ALA B 1 236 ? 6.109 -4.973 -8.445 1 98.31 236 ALA B N 1
ATOM 4559 C CA . ALA B 1 236 ? 7.242 -4.355 -9.125 1 98.31 236 ALA B CA 1
ATOM 4560 C C . ALA B 1 236 ? 6.945 -2.904 -9.492 1 98.31 236 ALA B C 1
ATOM 4562 O O . ALA B 1 236 ? 7.82 -2.041 -9.398 1 98.31 236 ALA B O 1
ATOM 4563 N N . TYR B 1 237 ? 5.676 -2.645 -9.953 1 98.69 237 TYR B N 1
ATOM 4564 C CA . TYR B 1 237 ? 5.254 -1.273 -10.219 1 98.69 237 TYR B CA 1
ATOM 4565 C C . TYR B 1 237 ? 5.367 -0.414 -8.961 1 98.69 237 TYR B C 1
ATOM 4567 O O . TYR B 1 237 ? 5.863 0.714 -9.023 1 98.69 237 TYR B O 1
ATOM 4575 N N . ALA B 1 238 ? 4.934 -0.979 -7.902 1 98.75 238 ALA B N 1
ATOM 4576 C CA . ALA B 1 238 ? 4.91 -0.267 -6.625 1 98.75 238 ALA B CA 1
ATOM 4577 C C . ALA B 1 238 ? 6.324 0.011 -6.129 1 98.75 238 ALA B C 1
ATOM 4579 O O . ALA B 1 238 ? 6.617 1.107 -5.645 1 98.75 238 ALA B O 1
ATOM 4580 N N . PHE B 1 239 ? 7.242 -0.989 -6.191 1 98.62 239 PHE B N 1
ATOM 4581 C CA . PHE B 1 239 ? 8.625 -0.784 -5.777 1 98.62 239 PHE B CA 1
ATOM 4582 C C . PHE B 1 239 ? 9.273 0.326 -6.594 1 98.62 239 PHE B C 1
ATOM 4584 O O . PHE B 1 239 ? 9.984 1.173 -6.047 1 98.62 239 PHE B O 1
ATOM 4591 N N . THR B 1 240 ? 9.031 0.294 -7.863 1 98.69 240 THR B N 1
ATOM 4592 C CA . THR B 1 240 ? 9.578 1.312 -8.75 1 98.69 240 THR B CA 1
ATOM 4593 C C . THR B 1 240 ? 9.023 2.691 -8.398 1 98.69 240 THR B C 1
ATOM 4595 O O . THR B 1 240 ? 9.758 3.68 -8.398 1 98.69 240 THR B O 1
ATOM 4598 N N . ALA B 1 241 ? 7.754 2.752 -8.109 1 98.81 241 ALA B N 1
ATOM 4599 C CA . ALA B 1 241 ? 7.109 4.008 -7.738 1 98.81 241 ALA B CA 1
ATOM 4600 C C . ALA B 1 241 ? 7.711 4.574 -6.457 1 98.81 241 ALA B C 1
ATOM 4602 O O . ALA B 1 241 ? 8.039 5.762 -6.391 1 98.81 241 ALA B O 1
ATOM 4603 N N . VAL B 1 242 ? 7.848 3.752 -5.434 1 98.62 242 VAL B N 1
ATOM 4604 C CA . VAL B 1 242 ? 8.367 4.219 -4.148 1 98.62 242 VAL B CA 1
ATOM 4605 C C . VAL B 1 242 ? 9.82 4.664 -4.309 1 98.62 242 VAL B C 1
ATOM 4607 O O . VAL B 1 242 ? 10.234 5.66 -3.717 1 98.62 242 VAL B O 1
ATOM 4610 N N . ASP B 1 243 ? 10.562 3.893 -5.102 1 98.62 243 ASP B N 1
ATOM 4611 C CA . ASP B 1 243 ? 11.938 4.273 -5.371 1 98.62 243 ASP B CA 1
ATOM 4612 C C . ASP B 1 243 ? 12.008 5.652 -6.023 1 98.62 243 ASP B C 1
ATOM 4614 O O . ASP B 1 243 ? 12.836 6.484 -5.641 1 98.62 243 ASP B O 1
ATOM 4618 N N . ALA B 1 244 ? 11.211 5.902 -6.961 1 98.75 244 ALA B N 1
ATOM 4619 C CA . ALA B 1 244 ? 11.164 7.184 -7.66 1 98.75 244 ALA B CA 1
ATOM 4620 C C . ALA B 1 244 ? 10.688 8.297 -6.73 1 98.75 244 ALA B C 1
ATOM 4622 O O . ALA B 1 244 ? 11.25 9.398 -6.727 1 98.75 244 ALA B O 1
ATOM 4623 N N . LEU B 1 245 ? 9.617 8.062 -5.984 1 98.75 245 LEU B N 1
ATOM 4624 C CA . LEU B 1 245 ? 9.133 9.031 -5.004 1 98.75 245 LEU B CA 1
ATOM 4625 C C . LEU B 1 245 ? 10.234 9.398 -4.016 1 98.75 245 LEU B C 1
ATOM 4627 O O . LEU B 1 245 ? 10.414 10.57 -3.691 1 98.75 245 LEU B O 1
ATOM 4631 N N . ALA B 1 246 ? 10.945 8.344 -3.557 1 98.62 246 ALA B N 1
ATOM 4632 C CA . ALA B 1 246 ? 12.055 8.586 -2.635 1 98.62 246 ALA B CA 1
ATOM 4633 C C . ALA B 1 246 ? 13.117 9.469 -3.277 1 98.62 246 ALA B C 1
ATOM 4635 O O . ALA B 1 246 ? 13.656 10.375 -2.633 1 98.62 246 ALA B O 1
ATOM 4636 N N . ASP B 1 247 ? 13.438 9.227 -4.535 1 98.75 247 ASP B N 1
ATOM 4637 C CA . ASP B 1 247 ? 14.375 10.086 -5.25 1 98.75 247 ASP B CA 1
ATOM 4638 C C . ASP B 1 247 ? 13.883 11.531 -5.293 1 98.75 247 ASP B C 1
ATOM 4640 O O . ASP B 1 247 ? 14.672 12.469 -5.168 1 98.75 247 ASP B O 1
ATOM 4644 N N . GLY B 1 248 ? 12.602 11.672 -5.523 1 98.69 248 GLY B N 1
ATOM 4645 C CA . GLY B 1 248 ? 12.039 13.008 -5.453 1 98.69 248 GLY B CA 1
ATOM 4646 C C . GLY B 1 248 ? 12.203 13.664 -4.09 1 98.69 248 GLY B C 1
ATOM 4647 O O . GLY B 1 248 ? 12.555 14.836 -3.998 1 98.69 248 GLY B O 1
ATOM 4648 N N . GLY B 1 249 ? 11.93 12.898 -3.043 1 98.5 249 GLY B N 1
ATOM 4649 C CA . GLY B 1 249 ? 12.156 13.391 -1.694 1 98.5 249 GLY B CA 1
ATOM 4650 C C . GLY B 1 249 ? 13.602 13.781 -1.439 1 98.5 249 GLY B C 1
ATOM 4651 O O . GLY B 1 249 ? 13.883 14.836 -0.876 1 98.5 249 GLY B O 1
ATOM 4652 N N . VAL B 1 250 ? 14.547 12.969 -1.87 1 98.56 250 VAL B N 1
ATOM 4653 C CA . VAL B 1 250 ? 15.977 13.227 -1.688 1 98.56 250 VAL B CA 1
ATOM 4654 C C . VAL B 1 250 ? 16.375 14.469 -2.465 1 98.56 250 VAL B C 1
ATOM 4656 O O . VAL B 1 250 ? 17.141 15.305 -1.96 1 98.56 250 VAL B O 1
ATOM 4659 N N . LYS B 1 251 ? 15.883 14.57 -3.656 1 98.56 251 LYS B N 1
ATOM 4660 C CA . LYS B 1 251 ? 16.141 15.758 -4.465 1 98.56 251 LYS B CA 1
ATOM 4661 C C . LYS B 1 251 ? 15.727 17.031 -3.725 1 98.56 251 LYS B C 1
ATOM 4663 O O . LYS B 1 251 ? 16.391 18.062 -3.834 1 98.56 251 LYS B O 1
ATOM 4668 N N . MET B 1 252 ? 14.703 16.891 -2.953 1 97.81 252 MET B N 1
ATOM 4669 C CA . MET B 1 252 ? 14.172 18.047 -2.256 1 97.81 252 MET B CA 1
ATOM 4670 C C . MET B 1 252 ? 14.75 18.156 -0.85 1 97.81 252 MET B C 1
ATOM 4672 O O . MET B 1 252 ? 14.312 19 -0.055 1 97.81 252 MET B O 1
ATOM 4676 N N . GLY B 1 253 ? 15.633 17.234 -0.424 1 97.44 253 GLY B N 1
ATOM 4677 C CA . GLY B 1 253 ? 16.406 17.453 0.788 1 97.44 253 GLY B CA 1
ATOM 4678 C C . GLY B 1 253 ? 16.188 16.375 1.836 1 97.44 253 GLY B C 1
ATOM 4679 O O . GLY B 1 253 ? 16.828 16.391 2.889 1 97.44 253 GLY B O 1
ATOM 4680 N N . LEU B 1 254 ? 15.406 15.383 1.582 1 98.12 254 LEU B N 1
ATOM 4681 C CA . LEU B 1 254 ? 15.125 14.352 2.572 1 98.12 254 LEU B CA 1
ATOM 4682 C C . LEU B 1 254 ? 16.234 13.305 2.592 1 98.12 254 LEU B C 1
ATOM 4684 O O . LEU B 1 254 ? 16.766 12.93 1.541 1 98.12 254 LEU B O 1
ATOM 4688 N N . PRO B 1 255 ? 16.5 12.844 3.816 1 97.81 255 PRO B N 1
ATOM 4689 C CA . PRO B 1 255 ? 17.359 11.656 3.857 1 97.81 255 PRO B CA 1
ATOM 4690 C C . PRO B 1 255 ? 16.719 10.445 3.188 1 97.81 255 PRO B C 1
ATOM 4692 O O . PRO B 1 255 ? 15.508 10.234 3.314 1 97.81 255 PRO B O 1
ATOM 4695 N N . ARG B 1 256 ? 17.5 9.641 2.588 1 97 256 ARG B N 1
ATOM 4696 C CA . ARG B 1 256 ? 17.047 8.539 1.757 1 97 256 ARG B CA 1
ATOM 4697 C C . ARG B 1 256 ? 16.188 7.562 2.564 1 97 256 ARG B C 1
ATOM 4699 O O . ARG B 1 256 ? 15.102 7.18 2.135 1 97 256 ARG B O 1
ATOM 4706 N N . ARG B 1 257 ? 16.641 7.152 3.697 1 96.56 257 ARG B N 1
ATOM 4707 C CA . ARG B 1 257 ? 15.93 6.172 4.512 1 96.56 257 ARG B CA 1
ATOM 4708 C C . ARG B 1 257 ? 14.547 6.68 4.895 1 96.56 257 ARG B C 1
ATOM 4710 O O . ARG B 1 257 ? 13.562 5.941 4.816 1 96.56 257 ARG B O 1
ATOM 4717 N N . LEU B 1 258 ? 14.461 7.949 5.309 1 97.56 258 LEU B N 1
ATOM 4718 C CA . LEU B 1 258 ? 13.188 8.562 5.672 1 97.56 258 LEU B CA 1
ATOM 4719 C C . LEU B 1 258 ? 12.273 8.672 4.457 1 97.56 258 LEU B C 1
ATOM 4721 O O . LEU B 1 258 ? 11.07 8.438 4.555 1 97.56 258 LEU B O 1
ATOM 4725 N N . ALA B 1 259 ? 12.867 9.023 3.324 1 98.38 259 ALA B N 1
ATOM 4726 C CA . ALA B 1 259 ? 12.102 9.172 2.09 1 98.38 259 ALA B CA 1
ATOM 4727 C C . ALA B 1 259 ? 11.453 7.855 1.681 1 98.38 259 ALA B C 1
ATOM 4729 O O . ALA B 1 259 ? 10.273 7.82 1.326 1 98.38 259 ALA B O 1
ATOM 4730 N N . VAL B 1 260 ? 12.195 6.781 1.733 1 98.31 260 VAL B N 1
ATOM 4731 C CA . VAL B 1 260 ? 11.672 5.469 1.371 1 98.31 260 VAL B CA 1
ATOM 4732 C C . VAL B 1 260 ? 10.57 5.062 2.352 1 98.31 260 VAL B C 1
ATOM 4734 O O . VAL B 1 260 ? 9.508 4.59 1.941 1 98.31 260 VAL B O 1
ATOM 4737 N N . ARG B 1 261 ? 10.82 5.277 3.605 1 98.06 261 ARG B N 1
ATOM 4738 C CA . ARG B 1 261 ? 9.859 4.895 4.637 1 98.06 261 ARG B CA 1
ATOM 4739 C C . ARG B 1 261 ? 8.547 5.656 4.473 1 98.06 261 ARG B C 1
ATOM 4741 O O . ARG B 1 261 ? 7.473 5.059 4.52 1 98.06 261 ARG B O 1
ATOM 4748 N N . LEU B 1 262 ? 8.641 6.93 4.273 1 98.62 262 LEU B N 1
ATOM 4749 C CA . LEU B 1 262 ? 7.449 7.758 4.125 1 98.62 262 LEU B CA 1
ATOM 4750 C C . LEU B 1 262 ? 6.699 7.406 2.844 1 98.62 262 LEU B C 1
ATOM 4752 O O . LEU B 1 262 ? 5.469 7.383 2.828 1 98.62 262 LEU B O 1
ATOM 4756 N N . GLY B 1 263 ? 7.477 7.195 1.78 1 98.56 263 GLY B N 1
ATOM 4757 C CA . GLY B 1 263 ? 6.844 6.77 0.542 1 98.56 263 GLY B CA 1
ATOM 4758 C C . GLY B 1 263 ? 6.094 5.457 0.674 1 98.56 263 GLY B C 1
ATOM 4759 O O . GLY B 1 263 ? 4.949 5.344 0.232 1 98.56 263 GLY B O 1
ATOM 4760 N N . ALA B 1 264 ? 6.738 4.477 1.258 1 98.69 264 ALA B N 1
ATOM 4761 C CA . ALA B 1 264 ? 6.121 3.168 1.462 1 98.69 264 ALA B CA 1
ATOM 4762 C C . ALA B 1 264 ? 4.895 3.273 2.365 1 98.69 264 ALA B C 1
ATOM 4764 O O . ALA B 1 264 ? 3.863 2.65 2.098 1 98.69 264 ALA B O 1
ATOM 4765 N N . GLN B 1 265 ? 4.984 4.078 3.426 1 98.69 265 GLN B N 1
ATOM 4766 C CA . GLN B 1 265 ? 3.875 4.258 4.359 1 98.69 265 GLN B CA 1
ATOM 4767 C C . GLN B 1 265 ? 2.684 4.922 3.674 1 98.69 265 GLN B C 1
ATOM 4769 O O . GLN B 1 265 ? 1.532 4.57 3.939 1 98.69 265 GLN B O 1
ATOM 4774 N N . ALA B 1 266 ? 2.979 5.902 2.848 1 98.5 266 ALA B N 1
ATOM 4775 C CA . ALA B 1 266 ? 1.91 6.574 2.113 1 98.5 266 ALA B CA 1
ATOM 4776 C C . ALA B 1 266 ? 1.184 5.605 1.187 1 98.5 266 ALA B C 1
ATOM 4778 O O . ALA B 1 266 ? -0.044 5.641 1.078 1 98.5 266 ALA B O 1
ATOM 4779 N N . LEU B 1 267 ? 1.941 4.781 0.524 1 98.56 267 LEU B N 1
ATOM 4780 C CA . LEU B 1 267 ? 1.344 3.789 -0.361 1 98.56 267 LEU B CA 1
ATOM 4781 C C . LEU B 1 267 ? 0.518 2.781 0.43 1 98.56 267 LEU B C 1
ATOM 4783 O O . LEU B 1 267 ? -0.58 2.406 0.011 1 98.56 267 LEU B O 1
ATOM 4787 N N . LEU B 1 268 ? 1.063 2.309 1.521 1 98.62 268 LEU B N 1
ATOM 4788 C CA . LEU B 1 268 ? 0.363 1.362 2.383 1 98.62 268 LEU B CA 1
ATOM 4789 C C . LEU B 1 268 ? -0.973 1.934 2.846 1 98.62 268 LEU B C 1
ATOM 4791 O O . LEU B 1 268 ? -2.004 1.265 2.752 1 98.62 268 LEU B O 1
ATOM 4795 N N . GLY B 1 269 ? -0.936 3.127 3.33 1 98.31 269 GLY B N 1
ATOM 4796 C CA . GLY B 1 269 ? -2.15 3.766 3.811 1 98.31 269 GLY B CA 1
ATOM 4797 C C . GLY B 1 269 ? -3.186 3.975 2.721 1 98.31 269 GLY B C 1
ATOM 4798 O O . GLY B 1 269 ? -4.375 3.736 2.934 1 98.31 269 GLY B O 1
ATOM 4799 N N . ALA B 1 270 ? -2.758 4.434 1.586 1 98.38 270 ALA B N 1
ATOM 4800 C CA . ALA B 1 270 ? -3.672 4.641 0.467 1 98.38 270 ALA B CA 1
ATOM 4801 C C . ALA B 1 270 ? -4.328 3.33 0.041 1 98.38 270 ALA B C 1
ATOM 4803 O O . ALA B 1 270 ? -5.535 3.283 -0.207 1 98.38 270 ALA B O 1
ATOM 4804 N N . ALA B 1 271 ? -3.502 2.309 -0.073 1 98.62 271 ALA B N 1
ATOM 4805 C CA . ALA B 1 271 ? -4.031 1.003 -0.456 1 98.62 271 ALA B CA 1
ATOM 4806 C C . ALA B 1 271 ? -5.062 0.511 0.556 1 98.62 271 ALA B C 1
ATOM 4808 O O . ALA B 1 271 ? -6.113 -0.01 0.177 1 98.62 271 ALA B O 1
ATOM 4809 N N . ARG B 1 272 ? -4.773 0.679 1.799 1 98 272 ARG B N 1
ATOM 4810 C CA . ARG B 1 272 ? -5.699 0.267 2.85 1 98 272 ARG B CA 1
ATOM 4811 C C . ARG B 1 272 ? -7.012 1.04 2.758 1 98 272 ARG B C 1
ATOM 4813 O O . ARG B 1 272 ? -8.086 0.472 2.955 1 98 272 ARG B O 1
ATOM 4820 N N . MET B 1 273 ? -6.93 2.283 2.471 1 96.94 273 MET B N 1
ATOM 4821 C CA . MET B 1 273 ? -8.141 3.084 2.309 1 96.94 273 MET B CA 1
ATOM 4822 C C . MET B 1 273 ? -9 2.543 1.173 1 96.94 273 MET B C 1
ATOM 4824 O O . MET B 1 273 ? -10.227 2.479 1.295 1 96.94 273 MET B O 1
ATOM 4828 N N . LEU B 1 274 ? -8.375 2.193 0.112 1 97.69 274 LEU B N 1
ATOM 4829 C CA . LEU B 1 274 ? -9.102 1.663 -1.038 1 97.69 274 LEU B CA 1
ATOM 4830 C C . LEU B 1 274 ? -9.773 0.338 -0.694 1 97.69 274 LEU B C 1
ATOM 4832 O O . LEU B 1 274 ? -10.898 0.079 -1.121 1 97.69 274 LEU B O 1
ATOM 4836 N N . LEU B 1 275 ? -9.102 -0.483 0.062 1 97.5 275 LEU B N 1
ATOM 4837 C CA . LEU B 1 275 ? -9.602 -1.814 0.387 1 97.5 275 LEU B CA 1
ATOM 4838 C C . LEU B 1 275 ? -10.711 -1.737 1.431 1 97.5 275 LEU B C 1
ATOM 4840 O O . LEU B 1 275 ? -11.617 -2.572 1.44 1 97.5 275 LEU B O 1
ATOM 4844 N N . ASP B 1 276 ? -10.625 -0.708 2.334 1 94.12 276 ASP B N 1
ATOM 4845 C CA . ASP B 1 276 ? -11.578 -0.605 3.438 1 94.12 276 ASP B CA 1
ATOM 4846 C C . ASP B 1 276 ? -12.781 0.245 3.047 1 94.12 276 ASP B C 1
ATOM 4848 O O . ASP B 1 276 ? -13.789 0.267 3.758 1 94.12 276 ASP B O 1
ATOM 4852 N N . SER B 1 277 ? -12.602 0.88 1.986 1 86.06 277 SER B N 1
ATOM 4853 C CA . SER B 1 277 ? -13.695 1.772 1.6 1 86.06 277 SER B CA 1
ATOM 4854 C C . SER B 1 277 ? -14.336 1.326 0.289 1 86.06 277 SER B C 1
ATOM 4856 O O . SER B 1 277 ? -13.719 0.592 -0.489 1 86.06 277 SER B O 1
ATOM 4858 N N . GLU B 1 278 ? -15.555 1.705 0.101 1 85.88 278 GLU B N 1
ATOM 4859 C CA . GLU B 1 278 ? -16.234 1.462 -1.167 1 85.88 278 GLU B CA 1
ATOM 4860 C C . GLU B 1 278 ? -16.141 2.678 -2.084 1 85.88 278 GLU B C 1
ATOM 4862 O O . GLU B 1 278 ? -16.766 2.703 -3.152 1 85.88 278 GLU B O 1
ATOM 4867 N N . GLN B 1 279 ? -15.352 3.561 -1.653 1 90.25 279 GLN B N 1
ATOM 4868 C CA . GLN B 1 279 ? -15.242 4.77 -2.463 1 90.25 279 GLN B CA 1
ATOM 4869 C C . GLN B 1 279 ? -14.383 4.527 -3.701 1 90.25 279 GLN B C 1
ATOM 4871 O O . GLN B 1 279 ? -13.406 3.777 -3.648 1 90.25 279 GLN B O 1
ATOM 4876 N N . HIS B 1 280 ? -14.797 5.238 -4.781 1 95.62 280 HIS B N 1
ATOM 4877 C CA . HIS B 1 280 ? -14.008 5.223 -6.008 1 95.62 280 HIS B CA 1
ATOM 4878 C C . HIS B 1 280 ? -12.648 5.887 -5.801 1 95.62 280 HIS B C 1
ATOM 4880 O O . HIS B 1 280 ? -12.547 6.902 -5.109 1 95.62 280 HIS B O 1
ATOM 4886 N N . PRO B 1 281 ? -11.547 5.312 -6.43 1 97.19 281 PRO B N 1
ATOM 4887 C CA . PRO B 1 281 ? -10.219 5.918 -6.285 1 97.19 281 PRO B CA 1
ATOM 4888 C C . PRO B 1 281 ? -10.203 7.402 -6.645 1 97.19 281 PRO B C 1
ATOM 4890 O O . PRO B 1 281 ? -9.492 8.188 -6.012 1 97.19 281 PRO B O 1
ATOM 4893 N N . GLY B 1 282 ? -10.984 7.812 -7.609 1 96.56 282 GLY B N 1
ATOM 4894 C CA . GLY B 1 282 ? -11.07 9.211 -8 1 96.56 282 GLY B CA 1
ATOM 4895 C C . GLY B 1 282 ? -11.57 10.109 -6.883 1 96.56 282 GLY B C 1
ATOM 4896 O O . GLY B 1 282 ? -11.094 11.234 -6.723 1 96.56 282 GLY B O 1
ATOM 4897 N N . GLN B 1 283 ? -12.508 9.625 -6.168 1 94.56 283 GLN B N 1
ATOM 4898 C CA . GLN B 1 283 ? -13.047 10.391 -5.051 1 94.56 283 GLN B CA 1
ATOM 4899 C C . GLN B 1 283 ? -12.016 10.547 -3.938 1 94.56 283 GLN B C 1
ATOM 4901 O O . GLN B 1 283 ? -11.883 11.625 -3.35 1 94.56 283 GLN B O 1
ATOM 4906 N N . LEU B 1 284 ? -11.312 9.5 -3.623 1 95.44 284 LEU B N 1
ATOM 4907 C CA . LEU B 1 284 ? -10.273 9.555 -2.6 1 95.44 284 LEU B CA 1
ATOM 4908 C C . LEU B 1 284 ? -9.156 10.508 -3.006 1 95.44 284 LEU B C 1
ATOM 4910 O O . LEU B 1 284 ? -8.633 11.25 -2.17 1 95.44 284 LEU B O 1
ATOM 4914 N N . LYS B 1 285 ? -8.789 10.477 -4.277 1 96.69 285 LYS B N 1
ATOM 4915 C CA . LYS B 1 285 ? -7.816 11.422 -4.816 1 96.69 285 LYS B CA 1
ATOM 4916 C C . LYS B 1 285 ? -8.281 12.859 -4.621 1 96.69 285 LYS B C 1
ATOM 4918 O O . LYS B 1 285 ? -7.508 13.719 -4.184 1 96.69 285 LYS B O 1
ATOM 4923 N N . ASP B 1 286 ? -9.562 13.125 -4.859 1 93.75 286 ASP B N 1
ATOM 4924 C CA . ASP B 1 286 ? -10.125 14.469 -4.715 1 93.75 286 ASP B CA 1
ATOM 4925 C C . ASP B 1 286 ? -10.102 14.914 -3.256 1 93.75 286 ASP B C 1
ATOM 4927 O O . ASP B 1 286 ? -9.938 16.109 -2.969 1 93.75 286 ASP B O 1
ATOM 4931 N N . ASN B 1 287 ? -10.25 13.977 -2.381 1 89.25 287 ASN B N 1
ATOM 4932 C CA . ASN B 1 287 ? -10.25 14.297 -0.957 1 89.25 287 ASN B CA 1
ATOM 4933 C C . ASN B 1 287 ? -8.891 14.789 -0.487 1 89.25 287 ASN B C 1
ATOM 4935 O O . ASN B 1 287 ? -8.789 15.508 0.513 1 89.25 287 ASN B O 1
ATOM 4939 N N . VAL B 1 288 ? -7.863 14.461 -1.173 1 92.5 288 VAL B N 1
ATOM 4940 C CA . VAL B 1 288 ? -6.512 14.859 -0.801 1 92.5 288 VAL B CA 1
ATOM 4941 C C . VAL B 1 288 ? -6.199 16.234 -1.392 1 92.5 288 VAL B C 1
ATOM 4943 O O . VAL B 1 288 ? -5.359 16.969 -0.867 1 92.5 288 VAL B O 1
ATOM 4946 N N . CYS B 1 289 ? -6.879 16.594 -2.469 1 92.06 289 CYS B N 1
ATOM 4947 C CA . CYS B 1 289 ? -6.59 17.812 -3.217 1 92.06 289 CYS B CA 1
ATOM 4948 C C . CYS B 1 289 ? -7.387 19 -2.666 1 92.06 289 CYS B C 1
ATOM 4950 O O . CYS B 1 289 ? -8.617 18.922 -2.559 1 92.06 289 CYS B O 1
ATOM 4952 N N . SER B 1 290 ? -6.734 20.016 -2.33 1 84.56 290 SER B N 1
ATOM 4953 C CA . SER B 1 290 ? -7.367 21.297 -1.98 1 84.56 290 SER B CA 1
ATOM 4954 C C . SER B 1 290 ? -7.203 22.312 -3.098 1 84.56 290 SER B C 1
ATOM 4956 O O . SER B 1 290 ? -6.277 22.219 -3.904 1 84.56 290 SER B O 1
ATOM 4958 N N . PRO B 1 291 ? -8.164 23.281 -3.236 1 86.88 291 PRO B N 1
ATOM 4959 C CA . PRO B 1 291 ? -8.039 24.297 -4.281 1 86.88 291 PRO B CA 1
ATOM 4960 C C . PRO B 1 291 ? -6.707 25.031 -4.23 1 86.88 291 PRO B C 1
ATOM 4962 O O . PRO B 1 291 ? -6.391 25.672 -3.223 1 86.88 291 PRO B O 1
ATOM 4965 N N . GLY B 1 292 ? -5.941 24.906 -5.309 1 87.69 292 GLY B N 1
ATOM 4966 C CA . GLY B 1 292 ? -4.656 25.578 -5.402 1 87.69 292 GLY B CA 1
ATOM 4967 C C . GLY B 1 292 ? -3.586 24.953 -4.527 1 87.69 292 GLY B C 1
ATOM 4968 O O . GLY B 1 292 ? -2.508 25.516 -4.352 1 87.69 292 GLY B O 1
ATOM 4969 N N . GLY B 1 293 ? -3.846 23.797 -4.023 1 88.94 293 GLY B N 1
ATOM 4970 C CA . GLY B 1 293 ? -2.941 23.172 -3.074 1 88.94 293 GLY B CA 1
ATOM 4971 C C . GLY B 1 293 ? -1.762 22.484 -3.736 1 88.94 293 GLY B C 1
ATOM 4972 O O . GLY B 1 293 ? -1.645 22.484 -4.965 1 88.94 293 GLY B O 1
ATOM 4973 N N . ALA B 1 294 ? -0.863 21.922 -2.912 1 92.81 294 ALA B N 1
ATOM 4974 C CA . ALA B 1 294 ? 0.377 21.297 -3.359 1 92.81 294 ALA B CA 1
ATOM 4975 C C . ALA B 1 294 ? 0.093 20.031 -4.164 1 92.81 294 ALA B C 1
ATOM 4977 O O . ALA B 1 294 ? 0.703 19.812 -5.215 1 92.81 294 ALA B O 1
ATOM 4978 N N . THR B 1 295 ? -0.85 19.203 -3.805 1 95.19 295 THR B N 1
ATOM 4979 C CA . THR B 1 295 ? -1.126 17.906 -4.398 1 95.19 295 THR B CA 1
ATOM 4980 C C . THR B 1 295 ? -1.615 18.047 -5.836 1 95.19 295 THR B C 1
ATOM 4982 O O . THR B 1 295 ? -1.214 17.281 -6.715 1 95.19 295 THR B O 1
ATOM 4985 N N . ILE B 1 296 ? -2.529 19.016 -6.098 1 96.81 296 ILE B N 1
ATOM 4986 C CA . ILE B 1 296 ? -3.102 19.172 -7.43 1 96.81 296 ILE B CA 1
ATOM 4987 C C . ILE B 1 296 ? -2.012 19.609 -8.414 1 96.81 296 ILE B C 1
ATOM 4989 O O . ILE B 1 296 ? -2.055 19.25 -9.594 1 96.81 296 ILE B O 1
ATOM 4993 N N . HIS B 1 297 ? -1.066 20.344 -7.965 1 96.88 297 HIS B N 1
ATOM 4994 C CA . HIS B 1 297 ? 0.053 20.719 -8.82 1 96.88 297 HIS B CA 1
ATOM 4995 C C . HIS B 1 297 ? 0.898 19.516 -9.195 1 96.88 297 HIS B C 1
ATOM 4997 O O . HIS B 1 297 ? 1.363 19.391 -10.328 1 96.88 297 HIS B O 1
ATOM 5003 N N . ALA B 1 298 ? 1.143 18.672 -8.258 1 98.38 298 ALA B N 1
ATOM 5004 C CA . ALA B 1 298 ? 1.867 17.438 -8.516 1 98.38 298 ALA B CA 1
ATOM 5005 C C . ALA B 1 298 ? 1.108 16.547 -9.508 1 98.38 298 ALA B C 1
ATOM 5007 O O . ALA B 1 298 ? 1.698 16 -10.438 1 98.38 298 ALA B O 1
ATOM 5008 N N . LEU B 1 299 ? -0.213 16.391 -9.32 1 98.44 299 LEU B N 1
ATOM 5009 C CA . LEU B 1 299 ? -1.039 15.57 -10.188 1 98.44 299 LEU B CA 1
ATOM 5010 C C . LEU B 1 299 ? -1.041 16.109 -11.617 1 98.44 299 LEU B C 1
ATOM 5012 O O . LEU B 1 299 ? -1.104 15.336 -12.578 1 98.44 299 LEU B O 1
ATOM 5016 N N . HIS B 1 300 ? -1.048 17.391 -11.719 1 98.31 300 HIS B N 1
ATOM 5017 C CA . HIS B 1 300 ? -0.968 18 -13.047 1 98.31 300 HIS B CA 1
ATOM 5018 C C . HIS B 1 300 ? 0.286 17.547 -13.781 1 98.31 300 HIS B C 1
ATOM 5020 O O . HIS B 1 300 ? 0.249 17.297 -14.992 1 98.31 300 HIS B O 1
ATOM 5026 N N . VAL B 1 301 ? 1.411 17.5 -13.109 1 98.19 301 VAL B N 1
ATOM 5027 C CA . VAL B 1 301 ? 2.662 17.031 -13.703 1 98.19 301 VAL B CA 1
ATOM 5028 C C . VAL B 1 301 ? 2.5 15.594 -14.164 1 98.19 301 VAL B C 1
ATOM 5030 O O . VAL B 1 301 ? 2.906 15.242 -15.281 1 98.19 301 VAL B O 1
ATOM 5033 N N . MET B 1 302 ? 1.926 14.766 -13.336 1 97.94 302 MET B N 1
ATOM 5034 C CA . MET B 1 302 ? 1.712 13.359 -13.664 1 97.94 302 MET B CA 1
ATOM 5035 C C . MET B 1 302 ? 0.817 13.227 -14.891 1 97.94 302 MET B C 1
ATOM 5037 O O . MET B 1 302 ? 1.112 12.438 -15.797 1 97.94 302 MET B O 1
ATOM 5041 N N . GLU B 1 303 ? -0.272 14.016 -14.914 1 97.25 303 GLU B N 1
ATOM 5042 C CA . GLU B 1 303 ? -1.201 13.961 -16.031 1 97.25 303 GLU B CA 1
ATOM 5043 C C . GLU B 1 303 ? -0.538 14.438 -17.328 1 97.25 303 GLU B C 1
ATOM 5045 O O . GLU B 1 303 ? -0.756 13.867 -18.391 1 97.25 303 GLU B O 1
ATOM 5050 N N . SER B 1 304 ? 0.257 15.469 -17.234 1 97.56 304 SER B N 1
ATOM 5051 C CA . SER B 1 304 ? 0.92 16.047 -18.391 1 97.56 304 SER B CA 1
ATOM 5052 C C . SER B 1 304 ? 1.925 15.07 -19 1 97.56 304 SER B C 1
ATOM 5054 O O . SER B 1 304 ? 2.191 15.117 -20.203 1 97.56 304 SER B O 1
ATOM 5056 N N . GLY B 1 305 ? 2.441 14.172 -18.188 1 97.25 305 GLY B N 1
ATOM 5057 C CA . GLY B 1 305 ? 3.43 13.211 -18.656 1 97.25 305 GLY B CA 1
ATOM 5058 C C . GLY B 1 305 ? 2.83 11.867 -19.016 1 97.25 305 GLY B C 1
ATOM 5059 O O . GLY B 1 305 ? 3.547 10.953 -19.422 1 97.25 305 GLY B O 1
ATOM 5060 N N . GLY B 1 306 ? 1.511 11.703 -18.891 1 97.81 306 GLY B N 1
ATOM 5061 C CA . GLY B 1 306 ? 0.854 10.461 -19.25 1 97.81 306 GLY B CA 1
ATOM 5062 C C . GLY B 1 306 ? 1.042 9.359 -18.234 1 97.81 306 GLY B C 1
ATOM 5063 O O . GLY B 1 306 ? 1.246 8.195 -18.594 1 97.81 306 GLY B O 1
ATOM 5064 N N . PHE B 1 307 ? 1.037 9.703 -16.984 1 98.25 307 PHE B N 1
ATOM 5065 C CA . PHE B 1 307 ? 1.259 8.758 -15.898 1 98.25 307 PHE B CA 1
ATOM 5066 C C . PHE B 1 307 ? 0.277 7.598 -15.977 1 98.25 307 PHE B C 1
ATOM 5068 O O . PHE B 1 307 ? 0.679 6.434 -15.93 1 98.25 307 PHE B O 1
ATOM 5075 N N . ARG B 1 308 ? -0.974 7.852 -16.172 1 98.12 308 ARG B N 1
ATOM 5076 C CA . ARG B 1 308 ? -2.008 6.824 -16.219 1 98.12 308 ARG B CA 1
ATOM 5077 C C . ARG B 1 308 ? -1.833 5.93 -17.438 1 98.12 308 ARG B C 1
ATOM 5079 O O . ARG B 1 308 ? -1.926 4.703 -17.328 1 98.12 308 ARG B O 1
ATOM 5086 N N . SER B 1 309 ? -1.537 6.527 -18.562 1 98.12 309 SER B N 1
ATOM 5087 C CA . SER B 1 309 ? -1.36 5.758 -19.797 1 98.12 309 SER B CA 1
ATOM 5088 C C . SER B 1 309 ? -0.195 4.785 -19.672 1 98.12 309 SER B C 1
ATOM 5090 O O . SER B 1 309 ? -0.26 3.666 -20.188 1 98.12 309 SER B O 1
ATOM 5092 N N . LEU B 1 310 ? 0.843 5.18 -19.031 1 98.31 310 LEU B N 1
ATOM 5093 C CA . LEU B 1 310 ? 2.01 4.32 -18.844 1 98.31 310 LEU B CA 1
ATOM 5094 C C . LEU B 1 310 ? 1.646 3.068 -18.062 1 98.31 310 LEU B C 1
ATOM 5096 O O . LEU B 1 310 ? 2.068 1.964 -18.406 1 98.31 310 LEU B O 1
ATOM 5100 N N . LEU B 1 311 ? 0.866 3.254 -17 1 98.75 311 LEU B N 1
ATOM 5101 C CA . LEU B 1 311 ? 0.481 2.121 -16.156 1 98.75 311 LEU B CA 1
ATOM 5102 C C . LEU B 1 311 ? -0.489 1.207 -16.906 1 98.75 311 LEU B C 1
ATOM 5104 O O . LEU B 1 311 ? -0.394 -0.019 -16.797 1 98.75 311 LEU B O 1
ATOM 5108 N N . ILE B 1 312 ? -1.441 1.745 -17.672 1 98.81 312 ILE B N 1
ATOM 5109 C CA . ILE B 1 312 ? -2.355 0.951 -18.5 1 98.81 312 ILE B CA 1
ATOM 5110 C C . ILE B 1 312 ? -1.561 0.125 -19.5 1 98.81 312 ILE B C 1
ATOM 5112 O O . ILE B 1 312 ? -1.788 -1.078 -19.641 1 98.81 312 ILE B O 1
ATOM 5116 N N . ASN B 1 313 ? -0.605 0.79 -20.141 1 98.75 313 ASN B N 1
ATOM 5117 C CA . ASN B 1 313 ? 0.231 0.114 -21.125 1 98.75 313 ASN B CA 1
ATOM 5118 C C . ASN B 1 313 ? 1.085 -0.976 -20.484 1 98.75 313 ASN B C 1
ATOM 5120 O O . ASN B 1 313 ? 1.359 -2.002 -21.109 1 98.75 313 ASN B O 1
ATOM 5124 N N . ALA B 1 314 ? 1.569 -0.713 -19.312 1 98.75 314 ALA B N 1
ATOM 5125 C CA . ALA B 1 314 ? 2.381 -1.701 -18.609 1 98.75 314 ALA B CA 1
ATOM 5126 C C . ALA B 1 314 ? 1.586 -2.977 -18.344 1 98.75 314 ALA B C 1
ATOM 5128 O O . ALA B 1 314 ? 2.074 -4.082 -18.578 1 98.75 314 ALA B O 1
ATOM 5129 N N . VAL B 1 315 ? 0.349 -2.842 -17.859 1 98.69 315 VAL B N 1
ATOM 5130 C CA . VAL B 1 315 ? -0.507 -3.994 -17.594 1 98.69 315 VAL B CA 1
ATOM 5131 C C . VAL B 1 315 ? -0.754 -4.758 -18.906 1 98.69 315 VAL B C 1
ATOM 5133 O O . VAL B 1 315 ? -0.673 -5.988 -18.922 1 98.69 315 VAL B O 1
ATOM 5136 N N . GLU B 1 316 ? -1.035 -4.035 -19.953 1 98.5 316 GLU B N 1
ATOM 5137 C CA . GLU B 1 316 ? -1.273 -4.652 -21.25 1 98.5 316 GLU B CA 1
ATOM 5138 C C . GLU B 1 316 ? -0.038 -5.402 -21.734 1 98.5 316 GLU B C 1
ATOM 5140 O O . GLU B 1 316 ? -0.141 -6.535 -22.219 1 98.5 316 GLU B O 1
ATOM 5145 N N . ALA B 1 317 ? 1.1 -4.77 -21.641 1 98.31 317 ALA B N 1
ATOM 5146 C CA . ALA B 1 317 ? 2.34 -5.387 -22.109 1 98.31 317 ALA B CA 1
ATOM 5147 C C . ALA B 1 317 ? 2.625 -6.684 -21.359 1 98.31 317 ALA B C 1
ATOM 5149 O O . ALA B 1 317 ? 3.062 -7.668 -21.953 1 98.31 317 ALA B O 1
ATOM 5150 N N . SER B 1 318 ? 2.432 -6.637 -20.078 1 97.31 318 SER B N 1
ATOM 5151 C CA . SER B 1 318 ? 2.619 -7.836 -19.266 1 97.31 318 SER B CA 1
ATOM 5152 C C . SER B 1 318 ? 1.645 -8.938 -19.672 1 97.31 318 SER B C 1
ATOM 5154 O O . SER B 1 318 ? 2.033 -10.094 -19.812 1 97.31 318 SER B O 1
ATOM 5156 N N . CYS B 1 319 ? 0.4 -8.586 -19.844 1 95.75 319 CYS B N 1
ATOM 5157 C CA . CYS B 1 319 ? -0.628 -9.547 -20.234 1 95.75 319 CYS B CA 1
ATOM 5158 C C . CYS B 1 319 ? -0.316 -10.164 -21.578 1 95.75 319 CYS B C 1
ATOM 5160 O O . CYS B 1 319 ? -0.411 -11.383 -21.75 1 95.75 319 CYS B O 1
ATOM 5162 N N . VAL B 1 320 ? 0.036 -9.383 -22.531 1 95.62 320 VAL B N 1
ATOM 5163 C CA . VAL B 1 320 ? 0.343 -9.844 -23.875 1 95.62 320 VAL B CA 1
ATOM 5164 C C . VAL B 1 320 ? 1.541 -10.789 -23.844 1 95.62 320 VAL B C 1
ATOM 5166 O O . VAL B 1 320 ? 1.537 -11.828 -24.5 1 95.62 320 VAL B O 1
ATOM 5169 N N . ARG B 1 321 ? 2.545 -10.422 -23.062 1 93.12 321 ARG B N 1
ATOM 5170 C CA . ARG B 1 321 ? 3.715 -11.289 -22.938 1 93.12 321 ARG B CA 1
ATOM 5171 C C . ARG B 1 321 ? 3.332 -12.641 -22.344 1 93.12 321 ARG B C 1
ATOM 5173 O O . ARG B 1 321 ? 3.861 -13.672 -22.75 1 93.12 321 ARG B O 1
ATOM 5180 N N . THR B 1 322 ? 2.471 -12.672 -21.375 1 90.88 322 THR B N 1
ATOM 5181 C CA . THR B 1 322 ? 2.006 -13.914 -20.766 1 90.88 322 THR B CA 1
ATOM 5182 C C . THR B 1 322 ? 1.298 -14.789 -21.797 1 90.88 322 THR B C 1
ATOM 5184 O O . THR B 1 322 ? 1.48 -16.016 -21.797 1 90.88 322 THR B O 1
ATOM 5187 N N . ARG B 1 323 ? 0.508 -14.211 -22.625 1 89.94 323 ARG B N 1
ATOM 5188 C CA . ARG B 1 323 ? -0.197 -14.945 -23.672 1 89.94 323 ARG B CA 1
ATOM 5189 C C . ARG B 1 323 ? 0.779 -15.516 -24.703 1 89.94 323 ARG B C 1
ATOM 5191 O O . ARG B 1 323 ? 0.57 -16.609 -25.219 1 89.94 323 ARG B O 1
ATOM 5198 N N . GLU B 1 324 ? 1.789 -14.758 -24.953 1 88.5 324 GLU B N 1
ATOM 5199 C CA . GLU B 1 324 ? 2.832 -15.266 -25.844 1 88.5 324 GLU B CA 1
ATOM 5200 C C . GLU B 1 324 ? 3.518 -16.484 -25.25 1 88.5 324 GLU B C 1
ATOM 5202 O O . GLU B 1 324 ? 3.801 -17.453 -25.953 1 88.5 324 GLU B O 1
ATOM 5207 N N . LEU B 1 325 ? 3.826 -16.406 -24 1 81.62 325 LEU B N 1
ATOM 5208 C CA . LEU B 1 325 ? 4.43 -17.547 -23.297 1 81.62 325 LEU B CA 1
ATOM 5209 C C . LEU B 1 325 ? 3.506 -18.75 -23.328 1 81.62 325 LEU B C 1
ATOM 5211 O O . LEU B 1 325 ? 3.965 -19.891 -23.469 1 81.62 325 LEU B O 1
ATOM 5215 N N . GLN B 1 326 ? 2.229 -18.547 -23.188 1 81.12 326 GLN B N 1
ATOM 5216 C CA . GLN B 1 326 ? 1.238 -19.609 -23.25 1 81.12 326 GLN B CA 1
ATOM 5217 C C . GLN B 1 326 ? 1.238 -20.281 -24.625 1 81.12 326 GLN B C 1
ATOM 5219 O O . GLN B 1 326 ? 1.173 -21.516 -24.719 1 81.12 326 GLN B O 1
ATOM 5224 N N . PHE B 1 327 ? 1.271 -19.469 -25.609 1 78.81 327 PHE B N 1
ATOM 5225 C CA . PHE B 1 327 ? 1.266 -19.984 -26.969 1 78.81 327 PHE B CA 1
ATOM 5226 C C . PHE B 1 327 ? 2.496 -20.844 -27.219 1 78.81 327 PHE B C 1
ATOM 5228 O O . PHE B 1 327 ? 2.4 -21.906 -27.844 1 78.81 327 PHE B O 1
ATOM 5235 N N . LEU B 1 328 ? 3.602 -20.406 -26.734 1 73.44 328 LEU B N 1
ATOM 5236 C CA . LEU B 1 328 ? 4.848 -21.156 -26.891 1 73.44 328 LEU B CA 1
ATOM 5237 C C . LEU B 1 328 ? 4.797 -22.469 -26.125 1 73.44 328 LEU B C 1
ATOM 5239 O O . LEU B 1 328 ? 5.273 -23.5 -26.609 1 73.44 328 LEU B O 1
ATOM 5243 N N . ALA B 1 329 ? 4.23 -22.422 -24.969 1 69.94 329 ALA B N 1
ATOM 5244 C CA . ALA B 1 329 ? 4.117 -23.625 -24.141 1 69.94 329 ALA B CA 1
ATOM 5245 C C . ALA B 1 329 ? 3.186 -24.656 -24.766 1 69.94 329 ALA B C 1
ATOM 5247 O O . ALA B 1 329 ? 3.41 -25.859 -24.656 1 69.94 329 ALA B O 1
ATOM 5248 N N . ASP B 1 330 ? 2.199 -24.172 -25.422 1 69.81 330 ASP B N 1
ATOM 5249 C CA . ASP B 1 330 ? 1.226 -25.062 -26.062 1 69.81 330 ASP B CA 1
ATOM 5250 C C . ASP B 1 330 ? 1.828 -25.75 -27.281 1 69.81 330 ASP B C 1
ATOM 5252 O O . ASP B 1 330 ? 1.371 -26.828 -27.672 1 69.81 330 ASP B O 1
ATOM 5256 N N . GLN B 1 331 ? 2.734 -25.062 -28.031 1 62.25 331 GLN B N 1
ATOM 5257 C CA . GLN B 1 331 ? 3.324 -25.656 -29.219 1 62.25 331 GLN B CA 1
ATOM 5258 C C . GLN B 1 331 ? 4.332 -26.734 -28.859 1 62.25 331 GLN B C 1
ATOM 5260 O O . GLN B 1 331 ? 4.738 -27.531 -29.719 1 62.25 331 GLN B O 1
ATOM 5265 N N . GLU B 1 332 ? 4.242 -27.453 -27.828 1 54.78 332 GLU B N 1
ATOM 5266 C CA . GLU B 1 332 ? 4.988 -28.609 -27.312 1 54.78 332 GLU B CA 1
ATOM 5267 C C . GLU B 1 332 ? 6.414 -28.625 -27.844 1 54.78 332 GLU B C 1
ATOM 5269 O O . GLU B 1 332 ? 7.156 -29.578 -27.625 1 54.78 332 GLU B O 1
ATOM 5274 N N . LYS B 1 333 ? 6.902 -27.828 -28.875 1 46 333 LYS B N 1
ATOM 5275 C CA . LYS B 1 333 ? 8.148 -28.078 -29.578 1 46 333 LYS B CA 1
ATOM 5276 C C . LYS B 1 333 ? 9.352 -27.609 -28.766 1 46 333 LYS B C 1
ATOM 5278 O O . LYS B 1 333 ? 10.062 -26.688 -29.172 1 46 333 LYS B O 1
ATOM 5283 N N . ILE B 1 334 ? 9.25 -27.484 -27.531 1 43.25 334 ILE B N 1
ATOM 5284 C CA . ILE B 1 334 ? 10.484 -27.078 -26.875 1 43.25 334 ILE B CA 1
ATOM 5285 C C . ILE B 1 334 ? 11.578 -28.109 -27.156 1 43.25 334 ILE B C 1
ATOM 5287 O O . ILE B 1 334 ? 11.352 -29.312 -27.016 1 43.25 334 ILE B O 1
ATOM 5291 N N . SER B 1 335 ? 12.609 -27.734 -27.891 1 37.5 335 SER B N 1
ATOM 5292 C CA . SER B 1 335 ? 13.734 -28.594 -28.25 1 37.5 335 SER B CA 1
ATOM 5293 C C . SER B 1 335 ? 14.281 -29.328 -27.031 1 37.5 335 SER B C 1
ATOM 5295 O O . SER B 1 335 ? 14.352 -28.75 -25.938 1 37.5 335 SER B O 1
ATOM 5297 N N . PRO B 1 336 ? 14.289 -30.594 -27.047 1 35.28 336 PRO B N 1
ATOM 5298 C CA . PRO B 1 336 ? 14.938 -31.422 -26.031 1 35.28 336 PRO B CA 1
ATOM 5299 C C . PRO B 1 336 ? 16.219 -30.797 -25.5 1 35.28 336 PRO B C 1
ATOM 5301 O O . PRO B 1 336 ? 16.594 -31.031 -24.344 1 35.28 336 PRO B O 1
ATOM 5304 N N . ALA B 1 337 ? 16.938 -30.172 -26.25 1 34.25 337 ALA B N 1
ATOM 5305 C CA . ALA B 1 337 ? 18.234 -29.609 -25.891 1 34.25 337 ALA B CA 1
ATOM 5306 C C . ALA B 1 337 ? 18.094 -28.562 -24.781 1 34.25 337 ALA B C 1
ATOM 5308 O O . ALA B 1 337 ? 19 -28.391 -23.953 1 34.25 337 ALA B O 1
ATOM 5309 N N . ALA B 1 338 ? 17.062 -27.844 -24.734 1 35.78 338 ALA B N 1
ATOM 5310 C CA . ALA B 1 338 ? 16.859 -26.844 -23.688 1 35.78 338 ALA B CA 1
ATOM 5311 C C . ALA B 1 338 ? 16.5 -27.516 -22.359 1 35.78 338 ALA B C 1
ATOM 5313 O O . ALA B 1 338 ? 16.672 -26.906 -21.297 1 35.78 338 ALA B O 1
ATOM 5314 N N . ILE B 1 339 ? 15.836 -28.719 -22.422 1 34.09 339 ILE B N 1
ATOM 5315 C CA . ILE B 1 339 ? 15.531 -29.562 -21.266 1 34.09 339 ILE B CA 1
ATOM 5316 C C . ILE B 1 339 ? 16.828 -30.062 -20.641 1 34.09 339 ILE B C 1
ATOM 5318 O O . ILE B 1 339 ? 16.891 -30.266 -19.422 1 34.09 339 ILE B O 1
ATOM 5322 N N . LYS B 1 340 ? 17.688 -30.562 -21.5 1 34.94 340 LYS B N 1
ATOM 5323 C CA . LYS B 1 340 ? 18.891 -31.312 -21.109 1 34.94 340 LYS B CA 1
ATOM 5324 C C . LYS B 1 340 ? 19.719 -30.516 -20.109 1 34.94 340 LYS B C 1
ATOM 5326 O O . LYS B 1 340 ? 20.422 -31.078 -19.266 1 34.94 340 LYS B O 1
ATOM 5331 N N . LYS B 1 341 ? 19.844 -29.25 -20.453 1 35.25 341 LYS B N 1
ATOM 5332 C CA . LYS B 1 341 ? 20.875 -28.594 -19.641 1 35.25 341 LYS B CA 1
ATOM 5333 C C . LYS B 1 341 ? 20.422 -28.484 -18.188 1 35.25 341 LYS B C 1
ATOM 5335 O O . LYS B 1 341 ? 21.25 -28.484 -17.281 1 35.25 341 LYS B O 1
ATOM 5340 N N . THR B 1 342 ? 19.188 -28.156 -17.969 1 33.69 342 THR B N 1
ATOM 5341 C CA . THR B 1 342 ? 18.859 -28 -16.562 1 33.69 342 THR B CA 1
ATOM 5342 C C . THR B 1 342 ? 18.75 -29.359 -15.875 1 33.69 342 THR B C 1
ATOM 5344 O O . THR B 1 342 ? 19.297 -29.562 -14.789 1 33.69 342 THR B O 1
ATOM 5347 N N . THR B 1 343 ? 17.641 -30.203 -16.141 1 36.19 343 THR B N 1
ATOM 5348 C CA . THR B 1 343 ? 17.328 -31.406 -15.375 1 36.19 343 THR B CA 1
ATOM 5349 C C . THR B 1 343 ? 18.078 -32.625 -15.945 1 36.19 343 THR B C 1
ATOM 5351 O O . THR B 1 343 ? 18.469 -33.531 -15.203 1 36.19 343 THR B O 1
ATOM 5354 N N . LEU B 1 344 ? 18.109 -32.812 -17.297 1 33.03 344 LEU B N 1
ATOM 5355 C CA . LEU B 1 344 ? 18.297 -34.156 -17.844 1 33.03 344 LEU B CA 1
ATOM 5356 C C . LEU B 1 344 ? 19.688 -34.688 -17.531 1 33.03 344 LEU B C 1
ATOM 5358 O O . LEU B 1 344 ? 19.844 -35.875 -17.172 1 33.03 344 LEU B O 1
ATOM 5362 N N . ASP B 1 345 ? 20.625 -33.906 -17.828 1 35.56 345 ASP B N 1
ATOM 5363 C CA . ASP B 1 345 ? 21.922 -34.531 -17.578 1 35.56 345 ASP B CA 1
ATOM 5364 C C . ASP B 1 345 ? 22.047 -34.969 -16.125 1 35.56 345 ASP B C 1
ATOM 5366 O O . ASP B 1 345 ? 22.625 -36.031 -15.852 1 35.56 345 ASP B O 1
ATOM 5370 N N . LYS B 1 346 ? 21.484 -34.156 -15.266 1 39.41 346 LYS B N 1
ATOM 5371 C CA . LYS B 1 346 ? 21.641 -34.562 -13.867 1 39.41 346 LYS B CA 1
ATOM 5372 C C . LYS B 1 346 ? 20.641 -35.625 -13.477 1 39.41 346 LYS B C 1
ATOM 5374 O O . LYS B 1 346 ? 20.891 -36.406 -12.555 1 39.41 346 LYS B O 1
ATOM 5379 N N . VAL B 1 347 ? 19.469 -35.625 -14.094 1 36.69 347 VAL B N 1
ATOM 5380 C CA . VAL B 1 347 ? 18.5 -36.688 -13.844 1 36.69 347 VAL B CA 1
ATOM 5381 C C . VAL B 1 347 ? 19 -37.969 -14.453 1 36.69 347 VAL B C 1
ATOM 5383 O O . VAL B 1 347 ? 18.875 -39.062 -13.844 1 36.69 347 VAL B O 1
ATOM 5386 N N . LEU B 1 348 ? 19.516 -37.906 -15.633 1 37.44 348 LEU B N 1
ATOM 5387 C CA . LEU B 1 348 ? 20.016 -39.125 -16.281 1 37.44 348 LEU B CA 1
ATOM 5388 C C . LEU B 1 348 ? 21.203 -39.688 -15.531 1 37.44 348 LEU B C 1
ATOM 5390 O O . LEU B 1 348 ? 21.562 -40.844 -15.727 1 37.44 348 LEU B O 1
ATOM 5394 N N . GLN B 1 349 ? 21.844 -38.844 -14.766 1 38.28 349 GLN B N 1
ATOM 5395 C CA . GLN B 1 349 ? 22.969 -39.375 -13.992 1 38.28 349 GLN B CA 1
ATOM 5396 C C . GLN B 1 349 ? 22.484 -40.031 -12.703 1 38.28 349 GLN B C 1
ATOM 5398 O O . GLN B 1 349 ? 23.281 -40.562 -11.938 1 38.28 349 GLN B O 1
ATOM 5403 N N . GLN B 1 350 ? 21.156 -39.906 -12.445 1 34.84 350 GLN B N 1
ATOM 5404 C CA . GLN B 1 350 ? 20.688 -40.625 -11.266 1 34.84 350 GLN B CA 1
ATOM 5405 C C . GLN B 1 350 ? 20.672 -42.125 -11.516 1 34.84 350 GLN B C 1
ATOM 5407 O O . GLN B 1 350 ? 20.406 -42.562 -12.641 1 34.84 350 GLN B O 1
ATOM 5412 N N . PRO B 1 351 ? 21.078 -43 -10.664 1 38.41 351 PRO B N 1
ATOM 5413 C CA . PRO B 1 351 ? 21.062 -44.438 -10.773 1 38.41 351 PRO B CA 1
ATOM 5414 C C . PRO B 1 351 ? 19.656 -45.031 -10.945 1 38.41 351 PRO B C 1
ATOM 5416 O O . PRO B 1 351 ? 18.734 -44.625 -10.227 1 38.41 351 PRO B O 1
ATOM 5419 N N . GLY B 1 352 ? 19.188 -45.719 -12.148 1 39.75 352 GLY B N 1
ATOM 5420 C CA . GLY B 1 352 ? 18 -46.469 -12.555 1 39.75 352 GLY B CA 1
ATOM 5421 C C . GLY B 1 352 ? 17.312 -45.875 -13.758 1 39.75 352 GLY B C 1
ATOM 5422 O O . GLY B 1 352 ? 16.328 -46.438 -14.258 1 39.75 352 GLY B O 1
ATOM 5423 N N . VAL B 1 353 ? 17.453 -44.656 -14.039 1 39.09 353 VAL B N 1
ATOM 5424 C CA . VAL B 1 353 ? 16.828 -44.094 -15.234 1 39.09 353 VAL B CA 1
ATOM 5425 C C . VAL B 1 353 ? 17.703 -44.375 -16.453 1 39.09 353 VAL B C 1
ATOM 5427 O O . VAL B 1 353 ? 18.859 -43.938 -16.5 1 39.09 353 VAL B O 1
ATOM 5430 N N . THR B 1 354 ? 17.484 -45.594 -17.156 1 38.66 354 THR B N 1
ATOM 5431 C CA . THR B 1 354 ? 18.172 -45.938 -18.391 1 38.66 354 THR B CA 1
ATOM 5432 C C . THR B 1 354 ? 17.656 -45.125 -19.562 1 38.66 354 THR B C 1
ATOM 5434 O O . THR B 1 354 ? 16.5 -44.688 -19.562 1 38.66 354 THR B O 1
ATOM 5437 N N . ALA B 1 355 ? 18.484 -44.5 -20.375 1 40.62 355 ALA B N 1
ATOM 5438 C CA . ALA B 1 355 ? 18.219 -43.812 -21.641 1 40.62 355 ALA B CA 1
ATOM 5439 C C . ALA B 1 355 ? 17.172 -44.562 -22.453 1 40.62 355 ALA B C 1
ATOM 5441 O O . ALA B 1 355 ? 16.375 -43.938 -23.172 1 40.62 355 ALA B O 1
ATOM 5442 N N . GLU B 1 356 ? 17.297 -45.875 -22.5 1 40.94 356 GLU B N 1
ATOM 5443 C CA . GLU B 1 356 ? 16.422 -46.75 -23.281 1 40.94 356 GLU B CA 1
ATOM 5444 C C . GLU B 1 356 ? 14.984 -46.656 -22.781 1 40.94 356 GLU B C 1
ATOM 5446 O O . GLU B 1 356 ? 14.039 -46.844 -23.562 1 40.94 356 GLU B O 1
ATOM 5451 N N . GLY B 1 357 ? 14.789 -46.406 -21.547 1 36.5 357 GLY B N 1
ATOM 5452 C CA . GLY B 1 357 ? 13.438 -46.344 -21.016 1 36.5 357 GLY B CA 1
ATOM 5453 C C . GLY B 1 357 ? 12.711 -45.062 -21.344 1 36.5 357 GLY B C 1
ATOM 5454 O O . GLY B 1 357 ? 11.516 -44.938 -21.094 1 36.5 357 GLY B O 1
ATOM 5455 N N . VAL B 1 358 ? 13.359 -43.938 -21.297 1 37.62 358 VAL B N 1
ATOM 5456 C CA . VAL B 1 358 ? 12.664 -42.781 -21.891 1 37.62 358 VAL B CA 1
ATOM 5457 C C . VAL B 1 358 ? 12.836 -42.812 -23.406 1 37.62 358 VAL B C 1
ATOM 5459 O O . VAL B 1 358 ? 13.938 -43.062 -23.906 1 37.62 358 VAL B O 1
ATOM 5462 N N . GLY B 1 359 ? 11.875 -43.375 -24.172 1 33.66 359 GLY B N 1
ATOM 5463 C CA . GLY B 1 359 ? 11.57 -43.625 -25.578 1 33.66 359 GLY B CA 1
ATOM 5464 C C . GLY B 1 359 ? 12.398 -42.75 -26.516 1 33.66 359 GLY B C 1
ATOM 5465 O O . GLY B 1 359 ? 11.984 -42.469 -27.641 1 33.66 359 GLY B O 1
ATOM 5466 N N . VAL B 1 360 ? 13.297 -42.062 -25.891 1 34.84 360 VAL B N 1
ATOM 5467 C CA . VAL B 1 360 ? 14.062 -41.406 -26.938 1 34.84 360 VAL B CA 1
ATOM 5468 C C . VAL B 1 360 ? 14.875 -42.406 -27.734 1 34.84 360 VAL B C 1
ATOM 5470 O O . VAL B 1 360 ? 15.75 -43.094 -27.172 1 34.84 360 VAL B O 1
ATOM 5473 N N . LYS B 1 361 ? 14.273 -43.031 -28.766 1 33.41 361 LYS B N 1
ATOM 5474 C CA . LYS B 1 361 ? 14.961 -43.844 -29.75 1 33.41 361 LYS B CA 1
ATOM 5475 C C . LYS B 1 361 ? 16.25 -43.188 -30.234 1 33.41 361 LYS B C 1
ATOM 5477 O O . LYS B 1 361 ? 16.234 -42 -30.609 1 33.41 361 LYS B O 1
ATOM 5482 N N . PRO B 1 362 ? 17.359 -43.594 -29.75 1 32.69 362 PRO B N 1
ATOM 5483 C CA . PRO B 1 362 ? 18.562 -43.156 -30.438 1 32.69 362 PRO B CA 1
ATOM 5484 C C . PRO B 1 362 ? 18.453 -43.25 -31.953 1 32.69 362 PRO B C 1
ATOM 5486 O O . PRO B 1 362 ? 18.188 -44.344 -32.469 1 32.69 362 PRO B O 1
ATOM 5489 N N . ARG B 1 363 ? 17.656 -42.375 -32.594 1 31.55 363 ARG B N 1
ATOM 5490 C CA . ARG B 1 363 ? 17.688 -42.5 -34.062 1 31.55 363 ARG B CA 1
ATOM 5491 C C . ARG B 1 363 ? 19.125 -42.656 -34.562 1 31.55 363 ARG B C 1
ATOM 5493 O O . ARG B 1 363 ? 19.922 -41.719 -34.469 1 31.55 363 ARG B O 1
ATOM 5500 N N . GLY B 1 364 ? 19.75 -43.719 -34.062 1 27.75 364 GLY B N 1
ATOM 5501 C CA . GLY B 1 364 ? 20.969 -44.125 -34.719 1 27.75 364 GLY B CA 1
ATOM 5502 C C . GLY B 1 364 ? 20.875 -44.125 -36.25 1 27.75 364 GLY B C 1
ATOM 5503 O O . GLY B 1 364 ? 20.016 -44.781 -36.812 1 27.75 364 GLY B O 1
ATOM 5504 N N . ILE B 1 365 ? 21.047 -42.875 -36.844 1 28.03 365 ILE B N 1
ATOM 5505 C CA . ILE B 1 365 ? 21.25 -42.781 -38.281 1 28.03 365 ILE B CA 1
ATOM 5506 C C . ILE B 1 365 ? 22.172 -43.938 -38.719 1 28.03 365 ILE B C 1
ATOM 5508 O O . ILE B 1 365 ? 23.312 -44.031 -38.281 1 28.03 365 ILE B O 1
ATOM 5512 N N . SER B 1 366 ? 21.516 -45.125 -38.844 1 26.2 366 SER B N 1
ATOM 5513 C CA . SER B 1 366 ? 22.219 -46.219 -39.5 1 26.2 366 SER B CA 1
ATOM 5514 C C . SER B 1 366 ? 22.922 -45.781 -40.781 1 26.2 366 SER B C 1
ATOM 5516 O O . SER B 1 366 ? 22.281 -45.219 -41.688 1 26.2 366 SER B O 1
ATOM 5518 N N . MET B 1 367 ? 24.078 -45.125 -40.594 1 27.72 367 MET B N 1
ATOM 5519 C CA . MET B 1 367 ? 24.953 -44.938 -41.75 1 27.72 367 MET B CA 1
ATOM 5520 C C . MET B 1 367 ? 24.938 -46.156 -42.656 1 27.72 367 MET B C 1
ATOM 5522 O O . MET B 1 367 ? 25.328 -47.25 -42.219 1 27.72 367 MET B O 1
ATOM 5526 N N . PHE B 1 368 ? 23.844 -46.25 -43.531 1 26.72 368 PHE B N 1
ATOM 5527 C CA . PHE B 1 368 ? 23.766 -47.219 -44.625 1 26.72 368 PHE B CA 1
ATOM 5528 C C . PHE B 1 368 ? 25.078 -47.312 -45.406 1 26.72 368 PHE B C 1
ATOM 5530 O O . PHE B 1 368 ? 25.531 -46.312 -45.969 1 26.72 368 PHE B O 1
ATOM 5537 N N . SER B 1 369 ? 26.016 -47.969 -44.812 1 25.73 369 SER B N 1
ATOM 5538 C CA . SER B 1 369 ? 27.25 -48.375 -45.469 1 25.73 369 SER B CA 1
ATOM 5539 C C . SER B 1 369 ? 26.969 -49.125 -46.781 1 25.73 369 SER B C 1
ATOM 5541 O O . SER B 1 369 ? 26.484 -50.25 -46.781 1 25.73 369 SER B O 1
ATOM 5543 N N . SER B 1 370 ? 26.203 -48.375 -47.75 1 26.39 370 SER B N 1
ATOM 5544 C CA . SER B 1 370 ? 26.031 -49.094 -49 1 26.39 370 SER B CA 1
ATOM 5545 C C . SER B 1 370 ? 27.359 -49.562 -49.562 1 26.39 370 SER B C 1
ATOM 5547 O O . SER B 1 370 ? 28.281 -48.75 -49.781 1 26.39 370 SER B O 1
ATOM 5549 N N . PRO B 1 371 ? 27.703 -50.75 -49.156 1 29.72 371 PRO B N 1
ATOM 5550 C CA . PRO B 1 371 ? 28.844 -51.375 -49.812 1 29.72 371 PRO B CA 1
ATOM 5551 C C . PRO B 1 371 ? 28.672 -51.438 -51.344 1 29.72 371 PRO B C 1
ATOM 5553 O O . PRO B 1 371 ? 27.703 -52.031 -51.812 1 29.72 371 PRO B O 1
ATOM 5556 N N . ARG B 1 372 ? 28.734 -50.312 -52.031 1 25.81 372 ARG B N 1
ATOM 5557 C CA . ARG B 1 372 ? 28.766 -50.5 -53.5 1 25.81 372 ARG B CA 1
ATOM 5558 C C . ARG B 1 372 ? 29.766 -51.562 -53.906 1 25.81 372 ARG B C 1
ATOM 5560 O O . ARG B 1 372 ? 30.969 -51.438 -53.688 1 25.81 372 ARG B O 1
ATOM 5567 N N . THR B 1 373 ? 29.312 -52.812 -53.875 1 21.3 373 THR B N 1
ATOM 5568 C CA . THR B 1 373 ? 29.875 -54 -54.5 1 21.3 373 THR B CA 1
ATOM 5569 C C . THR B 1 373 ? 30.281 -53.719 -55.969 1 21.3 373 THR B C 1
ATOM 5571 O O . THR B 1 373 ? 29.594 -53 -56.656 1 21.3 373 THR B O 1
ATOM 5574 N N . LYS B 1 374 ? 31.438 -54.281 -56.281 1 23.14 374 LYS B N 1
ATOM 5575 C CA . LYS B 1 374 ? 32.125 -54.625 -57.531 1 23.14 374 LYS B CA 1
ATOM 5576 C C . LYS B 1 374 ? 31.219 -55.469 -58.438 1 23.14 374 LYS B C 1
ATOM 5578 O O . LYS B 1 374 ? 30.609 -56.438 -58 1 23.14 374 LYS B O 1
ATOM 5583 N N . LYS B 1 375 ? 30.531 -54.906 -59.344 1 20.12 375 LYS B N 1
ATOM 5584 C CA . LYS B 1 375 ? 30.219 -55.812 -60.469 1 20.12 375 LYS B CA 1
ATOM 5585 C C . LYS B 1 375 ? 31.422 -56.719 -60.781 1 20.12 375 LYS B C 1
ATOM 5587 O O . LYS B 1 375 ? 32.562 -56.219 -60.875 1 20.12 375 LYS B O 1
ATOM 5592 N N . LYS B 1 376 ? 31.031 -58.031 -60.75 1 18.95 376 LYS B N 1
ATOM 5593 C CA . LYS B 1 376 ? 31.328 -58.75 -61.969 1 18.95 376 LYS B CA 1
ATOM 5594 C C . LYS B 1 376 ? 30.766 -58.031 -63.188 1 18.95 376 LYS B C 1
ATOM 5596 O O . LYS B 1 376 ? 29.625 -57.594 -63.188 1 18.95 376 LYS B O 1
#

Organism: Dicentrarchus labrax (NCBI:txid13489)

pLDDT: mean 76.73, std 29.66, range [16.2, 98.81]